Protein AF-A0A1B0DD94-F1 (afdb_monomer_lite)

Secondary structure (DSSP, 8-state):
-TTTTT--EEEE-S-SEETTEE-S---S--TT-SSSEEEETTEEEEEEEEEE-SSEEEEEEEEEETTEEEEEEEEEE----TTS--S-HHHHHHHHHHHHHHHTT----EEEE-SSSSHHHHHHHHHHHHHHHHHH-S---HHHHHHHHHHHSTT-S-SHHHHHHHHHHHHHHHHHTSS----TTSSS------PPPP-------PPPSS-S-----TT--GGGSPP----TT--EEEEEE-SS-EEETTT--EE-TT-EEEEEEEEEEEEEETTEEEEEEEEE-TTT--EEEEEEETTTTEEEEEESEEEPP-HHHHHHHHHHHHHHHHHHHHHH-HHHHHHHHHHHHHHHHHHHHHHHHHHHHHHHTTTS-HHHHHHHH-SSS-HHHHHHHHHHHHHHHHHHHHTTT--SS------------------------------S---------------------------

InterPro domains:
  IPR000242 Tyrosine-specific protein phosphatase, PTPase domain [PF00102] (1-170)
  IPR000242 Tyrosine-specific protein phosphatase, PTPase domain [PR00700] (70-87)
  IPR000242 Tyrosine-specific protein phosphatase, PTPase domain [PR00700] (109-127)
  IPR000242 Tyrosine-specific protein phosphatase, PTPase domain [PR00700] (140-155)
  IPR000242 Tyrosine-specific protein phosphatase, PTPase domain [PR00700] (156-166)
  IPR000242 Tyrosine-specific protein phosphatase, PTPase domain [PS50055] (1-173)
  IPR000242 Tyrosine-specific protein phosphatase, PTPase domain [SM00194] (1-175)
  IPR000387 Tyrosine-specific protein phosphatases domain [PS50056] (90-164)
  IPR003595 Protein-tyrosine phosphatase, catalytic [SM00404] (71-172)
  IPR007590 Saf4/Yju2 protein [PF04502] (214-447)
  IPR007590 Saf4/Yju2 protein [PTHR12111] (212-434)
  IPR016130 Protein-tyrosine phosphatase, active site [PS00383] (112-122)
  IPR029021 Protein-tyrosine phosphatase-like [G3DSA:3.90.190.10] (1-187)
  IPR029021 Protein-tyrosine phosphatase-like [SSF52799] (1-172)
  IPR043701 Splicing factor Yju2 [MF_03226] (206-469)

pLDDT: mean 76.12, std 22.61, range [24.53, 97.31]

Structure (mmCIF, N/CA/C/O backbone):
data_AF-A0A1B0DD94-F1
#
_entry.id   AF-A0A1B0DD94-F1
#
loop_
_atom_site.group_PDB
_atom_site.id
_atom_site.type_symbol
_atom_site.label_atom_id
_atom_site.label_alt_id
_atom_site.label_comp_id
_atom_site.label_asym_id
_atom_site.label_entity_id
_atom_site.label_seq_id
_atom_site.pdbx_PDB_ins_code
_atom_site.Cartn_x
_atom_site.Cartn_y
_atom_site.Cartn_z
_atom_site.occupancy
_atom_site.B_iso_or_equiv
_atom_site.auth_seq_id
_atom_site.auth_comp_id
_atom_site.auth_asym_id
_atom_site.auth_atom_id
_atom_site.pdbx_PDB_model_num
ATOM 1 N N . MET A 1 1 ? 10.294 25.039 19.881 1.00 82.81 1 MET A N 1
ATOM 2 C CA . MET A 1 1 ? 9.850 23.788 20.540 1.00 82.81 1 MET A CA 1
ATOM 3 C C . MET A 1 1 ? 10.959 23.054 21.300 1.00 82.81 1 MET A C 1
ATOM 5 O O . MET A 1 1 ? 10.844 22.968 22.509 1.00 82.81 1 MET A O 1
ATOM 9 N N . ILE A 1 2 ? 12.020 22.526 20.664 1.00 88.38 2 ILE A N 1
ATOM 10 C CA . ILE A 1 2 ? 13.007 21.664 21.364 1.00 88.38 2 ILE A CA 1
ATOM 11 C C . ILE A 1 2 ? 13.673 22.355 22.568 1.00 88.38 2 ILE A C 1
ATOM 13 O O . ILE A 1 2 ? 13.724 21.779 23.656 1.00 88.38 2 ILE A O 1
ATOM 17 N N . LEU A 1 3 ? 14.134 23.596 22.381 1.00 87.81 3 LEU A N 1
ATOM 18 C CA . LEU A 1 3 ? 14.702 24.412 23.458 1.00 87.81 3 LEU A CA 1
ATOM 19 C C . LEU A 1 3 ? 13.621 24.830 24.470 1.00 87.81 3 LEU A C 1
ATOM 21 O O . LEU A 1 3 ? 13.751 24.533 25.651 1.00 87.81 3 LEU A O 1
ATOM 25 N N . GLN A 1 4 ? 12.518 25.410 23.983 1.00 87.81 4 GLN A N 1
ATOM 26 C CA . GLN A 1 4 ? 11.392 25.907 24.789 1.00 87.81 4 GLN A CA 1
ATOM 27 C C . GLN A 1 4 ? 10.793 24.859 25.743 1.00 87.81 4 GLN A C 1
ATOM 29 O O . GLN A 1 4 ? 10.620 25.130 26.921 1.00 87.81 4 GLN A O 1
ATOM 34 N N . CYS A 1 5 ? 10.494 23.653 25.256 1.00 88.94 5 CYS A N 1
ATOM 35 C CA . CYS A 1 5 ? 9.852 22.598 26.048 1.00 88.94 5 CYS A CA 1
ATOM 36 C C . CYS A 1 5 ? 10.867 21.699 26.767 1.00 88.94 5 CYS A C 1
ATOM 38 O O . CYS A 1 5 ? 10.533 20.596 27.185 1.00 88.94 5 CYS A O 1
ATOM 40 N N . ASN A 1 6 ? 12.135 22.109 26.843 1.00 89.12 6 ASN A N 1
ATOM 41 C CA . ASN A 1 6 ? 13.208 21.329 27.442 1.00 89.12 6 ASN A CA 1
ATOM 42 C C . ASN A 1 6 ? 13.261 19.856 26.948 1.00 89.12 6 ASN A C 1
ATOM 44 O O . ASN A 1 6 ? 13.576 18.932 27.703 1.00 89.12 6 ASN A O 1
ATOM 48 N N . VAL A 1 7 ? 13.113 19.634 25.638 1.00 91.56 7 VAL A N 1
ATOM 49 C CA . VAL A 1 7 ? 13.168 18.298 25.010 1.00 91.56 7 VAL A CA 1
ATOM 50 C C . VAL A 1 7 ? 14.609 17.807 24.877 1.00 91.56 7 VAL A C 1
ATOM 52 O O . VAL A 1 7 ? 15.454 18.502 24.317 1.00 91.56 7 VAL A O 1
ATOM 55 N N . LYS A 1 8 ? 14.908 16.606 25.382 1.00 90.94 8 LYS A N 1
ATOM 56 C CA . LYS A 1 8 ? 16.223 15.949 25.221 1.00 90.94 8 LYS A CA 1
ATOM 57 C C . LYS A 1 8 ? 16.234 14.878 24.135 1.00 90.94 8 LYS A C 1
ATOM 59 O O . LYS A 1 8 ? 17.308 14.453 23.714 1.00 90.94 8 LYS A O 1
ATOM 64 N N . ARG A 1 9 ? 15.060 14.408 23.705 1.00 91.94 9 ARG A N 1
ATOM 65 C CA . ARG A 1 9 ? 14.925 13.260 22.804 1.00 91.94 9 ARG A CA 1
ATOM 66 C C . ARG A 1 9 ? 13.950 13.536 21.674 1.00 91.94 9 ARG A C 1
ATOM 68 O O . ARG A 1 9 ? 12.857 14.047 21.910 1.00 91.94 9 ARG A O 1
ATOM 75 N N . ILE A 1 10 ? 14.339 13.133 20.472 1.00 94.38 10 ILE A N 1
ATOM 76 C CA . ILE A 1 10 ? 13.504 13.182 19.276 1.00 94.38 10 ILE A CA 1
ATOM 77 C C . ILE A 1 10 ? 13.405 11.770 18.702 1.00 94.38 10 ILE A C 1
ATOM 79 O O . ILE A 1 10 ? 14.423 11.112 18.525 1.00 94.38 10 ILE A O 1
ATOM 83 N N . VAL A 1 11 ? 12.200 11.305 18.402 1.00 94.94 11 VAL A N 1
ATOM 84 C CA . VAL A 1 11 ? 11.941 10.062 17.675 1.00 94.94 11 VAL A CA 1
ATOM 85 C C . VAL A 1 11 ? 11.393 10.429 16.301 1.00 94.94 11 VAL A C 1
ATOM 87 O O . VAL A 1 11 ? 10.348 11.071 16.191 1.00 94.94 11 VAL A O 1
ATOM 90 N N . MET A 1 12 ? 12.114 10.029 15.260 1.00 94.62 12 MET A N 1
ATOM 91 C CA . MET A 1 12 ? 11.787 10.277 13.860 1.00 94.62 12 MET A CA 1
ATOM 92 C C . MET A 1 12 ? 11.409 8.950 13.197 1.00 94.62 12 MET A C 1
ATOM 94 O O . MET A 1 12 ? 12.205 8.011 13.189 1.00 94.62 12 MET A O 1
ATOM 98 N N . LEU A 1 13 ? 10.189 8.869 12.659 1.00 93.38 13 LEU A N 1
ATOM 99 C CA . LEU A 1 13 ? 9.588 7.637 12.114 1.00 93.38 13 LEU A CA 1
ATOM 100 C C . LEU A 1 13 ? 9.373 7.685 10.588 1.00 93.38 13 LEU A C 1
ATOM 102 O O . LEU A 1 13 ? 8.580 6.917 10.043 1.00 93.38 13 LEU A O 1
ATOM 106 N N . THR A 1 14 ? 10.002 8.639 9.903 1.00 90.50 14 THR A N 1
ATOM 107 C CA . THR A 1 14 ? 9.846 8.878 8.461 1.00 90.50 14 THR A CA 1
ATOM 108 C C . THR A 1 14 ? 11.196 9.133 7.826 1.00 90.50 14 THR A C 1
ATOM 110 O O . THR A 1 14 ? 12.044 9.772 8.448 1.00 90.50 14 THR A O 1
ATOM 113 N N . LEU A 1 15 ? 11.375 8.699 6.580 1.00 88.19 15 LEU A N 1
ATOM 114 C CA . LEU A 1 15 ? 12.504 9.154 5.776 1.00 88.19 15 LEU A CA 1
ATOM 115 C C . LEU A 1 15 ? 12.261 10.602 5.317 1.00 88.19 15 LEU A C 1
ATOM 117 O O . LEU A 1 15 ? 11.143 11.115 5.387 1.00 88.19 15 LEU A O 1
ATOM 121 N N . LEU A 1 16 ? 13.321 11.284 4.868 1.00 86.88 16 LEU A N 1
ATOM 122 C CA . LEU A 1 16 ? 13.215 12.661 4.361 1.00 86.88 16 LEU A CA 1
ATOM 123 C C . LEU A 1 16 ? 12.421 12.724 3.046 1.00 86.88 16 LEU A C 1
ATOM 125 O O . LEU A 1 16 ? 11.637 13.649 2.832 1.00 86.88 16 LEU A O 1
ATOM 129 N N . ARG A 1 17 ? 12.611 11.719 2.185 1.00 85.62 17 ARG A N 1
ATOM 130 C CA . ARG A 1 17 ? 11.896 11.531 0.920 1.00 85.62 17 ARG A CA 1
ATOM 131 C C . ARG A 1 17 ? 11.403 10.093 0.817 1.00 85.62 17 ARG A C 1
ATOM 133 O O . ARG A 1 17 ? 12.159 9.175 1.133 1.00 85.62 17 ARG A O 1
ATOM 140 N N . GLU A 1 18 ? 10.163 9.929 0.379 1.00 82.69 18 GLU A N 1
ATOM 141 C CA . GLU A 1 18 ? 9.500 8.643 0.140 1.00 82.69 18 GLU A CA 1
ATOM 142 C C . GLU A 1 18 ? 8.660 8.793 -1.140 1.00 82.69 18 GLU A C 1
ATOM 144 O O . GLU A 1 18 ? 7.958 9.797 -1.272 1.00 82.69 18 GLU A O 1
ATOM 149 N N . ASP A 1 19 ? 8.782 7.856 -2.088 1.00 74.75 19 ASP A N 1
ATOM 150 C CA . ASP A 1 19 ? 8.084 7.857 -3.391 1.00 74.75 19 ASP A CA 1
ATOM 151 C C . ASP A 1 19 ? 8.106 9.228 -4.103 1.00 74.75 19 ASP A C 1
ATOM 153 O O . ASP A 1 19 ? 7.071 9.791 -4.459 1.00 74.75 19 ASP A O 1
ATOM 157 N N . ASP A 1 20 ? 9.307 9.811 -4.211 1.00 76.38 20 ASP A N 1
ATOM 158 C CA . ASP A 1 20 ? 9.603 11.147 -4.764 1.00 76.38 20 ASP A CA 1
ATOM 159 C C . ASP A 1 20 ? 8.923 12.348 -4.081 1.00 76.38 20 ASP A C 1
ATOM 161 O O . ASP A 1 20 ? 9.157 13.501 -4.450 1.00 76.38 20 ASP A O 1
ATOM 165 N N . LYS A 1 21 ? 8.175 12.125 -2.997 1.00 83.31 21 LYS A N 1
ATOM 166 C CA . LYS A 1 21 ? 7.578 13.184 -2.178 1.00 83.31 21 LYS A CA 1
ATOM 167 C C . LYS A 1 21 ? 8.472 13.521 -0.988 1.00 83.31 21 LYS A C 1
ATOM 169 O O . LYS A 1 21 ? 8.970 12.651 -0.272 1.00 83.31 21 LYS A O 1
ATOM 174 N N . VAL A 1 22 ? 8.652 14.817 -0.732 1.00 86.94 22 VAL A N 1
ATOM 175 C CA . VAL A 1 22 ? 9.336 15.302 0.476 1.00 86.94 22 VAL A CA 1
ATOM 176 C C . VAL A 1 22 ? 8.406 15.113 1.674 1.00 86.94 22 VAL A C 1
ATOM 178 O O . VAL A 1 22 ? 7.342 15.720 1.743 1.00 86.94 22 VAL A O 1
ATOM 181 N N . LYS A 1 23 ? 8.806 14.263 2.623 1.00 87.12 23 LYS A N 1
ATOM 182 C CA . LYS A 1 23 ? 8.021 13.938 3.827 1.00 87.12 23 LYS A CA 1
ATOM 183 C C . LYS A 1 23 ? 8.484 14.695 5.059 1.00 87.12 23 LYS A C 1
ATOM 185 O O . LYS A 1 23 ? 7.674 14.973 5.943 1.00 87.12 23 LYS A O 1
ATOM 190 N N . CYS A 1 24 ? 9.777 14.998 5.126 1.00 88.69 24 CYS A N 1
ATOM 191 C CA . CYS A 1 24 ? 10.396 15.734 6.216 1.00 88.69 24 CYS A CA 1
ATOM 192 C C . CYS A 1 24 ? 11.604 16.512 5.685 1.00 88.69 24 CYS A C 1
ATOM 194 O O . CYS A 1 24 ? 12.443 15.961 4.973 1.00 88.69 24 CYS A O 1
ATOM 196 N N . TYR A 1 25 ? 11.704 17.791 6.046 1.00 85.75 25 TYR A N 1
ATOM 197 C CA . TYR A 1 25 ? 12.886 18.595 5.755 1.00 85.75 25 TYR A CA 1
ATOM 198 C C . TYR A 1 25 ? 14.016 18.252 6.729 1.00 85.75 25 TYR A C 1
ATOM 200 O O . TYR A 1 25 ? 13.797 18.088 7.930 1.00 85.75 25 TYR A O 1
ATOM 208 N N . GLY A 1 26 ? 15.240 18.150 6.211 1.00 84.56 26 GLY A N 1
ATOM 209 C CA . GLY A 1 26 ? 16.421 17.891 7.028 1.00 84.56 26 GLY A CA 1
ATOM 210 C C . GLY A 1 26 ? 16.733 19.086 7.927 1.00 84.56 26 GLY A C 1
ATOM 211 O O . GLY A 1 26 ? 17.261 20.086 7.460 1.00 84.56 26 GLY A O 1
ATOM 212 N N . TYR A 1 27 ? 16.431 18.968 9.219 1.00 87.12 27 TYR A N 1
ATOM 213 C CA . TYR A 1 27 ? 16.737 19.983 10.238 1.00 87.12 27 TYR A CA 1
ATOM 214 C C . TYR A 1 27 ? 18.084 19.738 10.940 1.00 87.12 27 TYR A C 1
ATOM 216 O O . TYR A 1 27 ? 18.352 20.290 12.004 1.00 87.12 27 TYR A O 1
ATOM 224 N N . TYR A 1 28 ? 18.920 18.867 10.378 1.00 86.00 28 TYR A N 1
ATOM 225 C CA . TYR A 1 28 ? 20.206 18.472 10.937 1.00 86.00 28 TYR A CA 1
ATOM 226 C C . TYR A 1 28 ? 21.285 18.429 9.843 1.00 86.00 28 TYR A C 1
ATOM 228 O O . TYR A 1 28 ? 20.950 18.187 8.679 1.00 86.00 28 TYR A O 1
ATOM 236 N N . PRO A 1 29 ? 22.572 18.625 10.194 1.00 80.12 29 PRO A N 1
ATOM 237 C CA . PRO A 1 29 ? 23.670 18.559 9.233 1.00 80.12 29 PRO A CA 1
ATOM 238 C C . PRO A 1 29 ? 23.746 17.166 8.599 1.00 80.12 29 PRO A C 1
ATOM 240 O O . PRO A 1 29 ? 23.814 16.159 9.308 1.00 80.12 29 PRO A O 1
ATOM 243 N N . MET A 1 30 ? 23.726 17.093 7.268 1.00 72.56 30 MET A N 1
ATOM 244 C CA . MET A 1 30 ? 23.959 15.837 6.548 1.00 72.56 30 MET A CA 1
ATOM 245 C C . MET A 1 30 ? 25.466 15.586 6.416 1.00 72.56 30 MET A C 1
ATOM 247 O O . MET A 1 30 ? 26.235 16.537 6.301 1.00 72.56 30 MET A O 1
ATOM 251 N N . MET A 1 31 ? 25.891 14.316 6.380 1.00 57.88 31 MET A N 1
ATOM 252 C CA . MET A 1 31 ? 27.312 13.913 6.308 1.00 57.88 31 MET A CA 1
ATOM 253 C C . MET A 1 31 ? 28.120 14.599 5.192 1.00 57.88 31 MET A C 1
ATOM 255 O O . MET A 1 31 ? 29.329 14.746 5.325 1.00 57.88 31 MET A O 1
ATOM 259 N N . ASN A 1 32 ? 27.462 15.039 4.117 1.00 57.97 32 ASN A N 1
ATOM 260 C CA . ASN A 1 32 ? 28.108 15.668 2.964 1.00 57.97 32 ASN A CA 1
ATOM 261 C C . ASN A 1 32 ? 28.440 17.161 3.178 1.00 57.97 32 ASN A C 1
ATOM 263 O O . ASN A 1 32 ? 28.999 17.792 2.283 1.00 57.97 32 ASN A O 1
ATOM 267 N N . MET A 1 33 ? 28.101 17.747 4.333 1.00 61.88 33 MET A N 1
ATOM 268 C CA . MET A 1 33 ? 28.493 19.115 4.682 1.00 61.88 33 MET A CA 1
ATOM 269 C C . MET A 1 33 ? 29.885 19.130 5.328 1.00 61.88 33 MET A C 1
ATOM 271 O O . MET A 1 33 ? 30.105 18.493 6.357 1.00 61.88 33 MET A O 1
ATOM 275 N N . LYS A 1 34 ? 30.819 19.897 4.737 1.00 56.19 34 LYS A N 1
ATOM 276 C CA . LYS A 1 34 ? 32.205 20.074 5.229 1.00 56.19 34 LYS A CA 1
ATOM 277 C C . LYS A 1 34 ? 32.257 20.507 6.698 1.00 56.19 34 LYS A C 1
ATOM 279 O O . LYS A 1 34 ? 33.091 20.027 7.458 1.00 56.19 34 LYS A O 1
ATOM 284 N N . ASN A 1 35 ? 31.318 21.359 7.098 1.00 62.88 35 ASN A N 1
ATOM 285 C CA . ASN A 1 35 ? 31.124 21.765 8.478 1.00 62.88 35 ASN A CA 1
ATOM 286 C C . ASN A 1 35 ? 29.917 20.990 9.002 1.00 62.88 35 ASN A C 1
ATOM 288 O O . ASN A 1 35 ? 28.813 21.161 8.494 1.00 62.88 35 ASN A O 1
ATOM 292 N N . LYS A 1 36 ? 30.110 20.122 10.002 1.00 79.62 36 LYS A N 1
ATOM 293 C CA . LYS A 1 36 ? 29.054 19.333 10.674 1.00 79.62 36 LYS A CA 1
ATOM 294 C C . LYS A 1 36 ? 28.075 20.211 11.478 1.00 79.62 36 LYS A C 1
ATOM 296 O O . LYS A 1 36 ? 27.621 19.824 12.553 1.00 79.62 36 LYS A O 1
ATOM 301 N N . SER A 1 37 ? 27.789 21.417 11.009 1.00 83.50 37 SER A N 1
ATOM 302 C CA . SER A 1 37 ? 26.938 22.416 11.631 1.00 83.50 37 SER A CA 1
ATOM 303 C C . SER A 1 37 ? 25.998 23.032 10.601 1.00 83.50 37 SER A C 1
ATOM 305 O O . SER A 1 37 ? 26.346 23.214 9.438 1.00 83.50 37 SER A O 1
ATOM 307 N N . ILE A 1 38 ? 24.787 23.346 11.045 1.00 86.94 38 ILE A N 1
ATOM 308 C CA . ILE A 1 38 ? 23.780 24.067 10.272 1.00 86.94 38 ILE A CA 1
ATOM 309 C C . ILE A 1 38 ? 23.218 25.184 11.147 1.00 86.94 38 ILE A C 1
ATOM 311 O O . ILE A 1 38 ? 23.003 24.989 12.345 1.00 86.94 38 ILE A O 1
ATOM 315 N N . GLN A 1 39 ? 23.010 26.357 10.557 1.00 86.81 39 GLN A N 1
ATOM 316 C CA . GLN A 1 39 ? 22.411 27.503 11.229 1.00 86.81 39 GLN A CA 1
ATOM 317 C C . GLN A 1 39 ? 21.053 27.797 10.598 1.00 86.81 39 GLN A C 1
ATOM 319 O O . GLN A 1 39 ? 20.940 27.968 9.386 1.00 86.81 39 GLN A O 1
ATOM 324 N N . PHE A 1 40 ? 20.025 27.874 11.436 1.00 84.50 40 PHE A N 1
ATOM 325 C CA . PHE A 1 40 ? 18.691 28.321 11.064 1.00 84.50 40 PHE A CA 1
ATOM 326 C C . PHE A 1 40 ? 18.370 29.578 11.866 1.00 84.50 40 PHE A C 1
ATOM 328 O O . PHE A 1 40 ? 18.026 29.482 13.043 1.00 84.50 40 PHE A O 1
ATOM 335 N N . LYS A 1 41 ? 18.474 30.751 11.231 1.00 86.31 41 LYS A N 1
ATOM 336 C CA . LYS A 1 41 ? 18.304 32.057 11.890 1.00 86.31 41 LYS A CA 1
ATOM 337 C C . LYS A 1 41 ? 19.244 32.197 13.102 1.00 86.31 41 LYS A C 1
ATOM 339 O O . LYS A 1 41 ? 20.455 32.291 12.927 1.00 86.31 41 LYS A O 1
ATOM 344 N N . ASP A 1 42 ? 18.691 32.176 14.308 1.00 88.94 42 ASP A N 1
ATOM 345 C CA . ASP A 1 42 ? 19.352 32.311 15.608 1.00 88.94 42 ASP A CA 1
ATOM 346 C C . ASP A 1 42 ? 19.682 30.962 16.279 1.00 88.94 42 ASP A C 1
ATOM 348 O O . ASP A 1 42 ? 20.209 30.934 17.392 1.00 88.94 42 ASP A O 1
ATOM 352 N N . ILE A 1 43 ? 19.371 29.837 15.625 1.00 90.38 43 ILE A N 1
ATOM 353 C CA . ILE A 1 43 ? 19.601 28.487 16.146 1.00 90.38 43 ILE A CA 1
ATOM 354 C C . ILE A 1 43 ? 20.755 27.826 15.398 1.00 90.38 43 ILE A C 1
ATOM 356 O O . ILE A 1 43 ? 20.693 27.613 14.187 1.00 90.38 43 ILE A O 1
ATOM 360 N N . PHE A 1 44 ? 21.772 27.411 16.143 1.00 90.00 44 PHE A N 1
ATOM 361 C CA . PHE A 1 44 ? 22.915 26.659 15.641 1.00 90.00 44 PHE A CA 1
ATOM 362 C C . PHE A 1 44 ? 22.792 25.197 16.053 1.00 90.00 44 PHE A C 1
ATOM 364 O O . PHE A 1 44 ? 22.552 24.892 17.219 1.00 90.00 44 PHE A O 1
ATOM 371 N N . ILE A 1 45 ? 22.961 24.278 15.107 1.00 91.25 45 ILE A N 1
ATOM 372 C CA . ILE A 1 45 ? 22.871 22.836 15.346 1.00 91.25 45 ILE A CA 1
ATOM 373 C C . ILE A 1 45 ? 24.172 22.199 14.880 1.00 91.25 45 ILE A C 1
ATOM 375 O O . ILE A 1 45 ? 24.478 22.219 13.691 1.00 91.25 45 ILE A O 1
ATOM 379 N N . HIS A 1 46 ? 24.914 21.600 15.805 1.00 90.69 46 HIS A N 1
ATOM 380 C CA . HIS A 1 46 ? 26.141 20.861 15.523 1.00 90.69 46 HIS A CA 1
ATOM 381 C C . HIS A 1 46 ? 25.931 19.359 15.743 1.00 90.69 46 HIS A C 1
ATOM 383 O O . HIS A 1 46 ? 25.372 18.946 16.759 1.00 90.69 46 HIS A O 1
ATOM 389 N N . LEU A 1 47 ? 26.354 18.532 14.786 1.00 90.38 47 LEU A N 1
ATOM 390 C CA . LEU A 1 47 ? 26.307 17.075 14.893 1.00 90.38 47 LEU A CA 1
ATOM 391 C C . LEU A 1 47 ? 27.548 16.576 15.645 1.00 90.38 47 LEU A C 1
ATOM 393 O O . LEU A 1 47 ? 28.643 16.539 15.089 1.00 90.38 47 LEU A O 1
ATOM 397 N N . GLU A 1 48 ? 27.348 16.152 16.891 1.00 89.44 48 GLU A N 1
ATOM 398 C CA . GLU A 1 48 ? 28.406 15.655 17.776 1.00 89.44 48 GLU A CA 1
ATOM 399 C C . GLU A 1 48 ? 28.762 14.195 17.464 1.00 89.44 48 GLU A C 1
ATOM 401 O O . GLU A 1 48 ? 29.931 13.838 17.343 1.00 89.44 48 GLU A O 1
ATOM 406 N N . SER A 1 49 ? 27.755 13.334 17.296 1.00 88.44 49 SER A N 1
ATOM 407 C CA . SER A 1 49 ? 27.970 11.934 16.912 1.00 88.44 49 SER A CA 1
ATOM 408 C C . SER A 1 49 ? 26.792 11.353 16.139 1.00 88.44 49 SER A C 1
ATOM 410 O O . SER A 1 49 ? 25.637 11.727 16.350 1.00 88.44 49 SER A O 1
ATOM 412 N N . GLU A 1 50 ? 27.093 10.414 15.245 1.00 90.25 50 GLU A N 1
ATOM 413 C CA . GLU A 1 50 ? 26.118 9.595 14.529 1.00 90.25 50 GLU A CA 1
ATOM 414 C C . GLU A 1 50 ? 26.519 8.124 14.667 1.00 90.25 50 GLU A C 1
ATOM 416 O O . GLU A 1 50 ? 27.641 7.741 14.341 1.00 90.25 50 GLU A O 1
ATOM 421 N N . SER A 1 51 ? 25.589 7.311 15.160 1.00 89.75 51 SER A N 1
ATOM 422 C CA . SER A 1 51 ? 25.733 5.865 15.308 1.00 89.75 51 SER A CA 1
ATOM 423 C C . SER A 1 51 ? 24.638 5.171 14.509 1.00 89.75 51 SER A C 1
ATOM 425 O O . SER A 1 51 ? 23.452 5.458 14.682 1.00 89.75 51 SER A O 1
ATOM 427 N N . GLU A 1 52 ? 25.021 4.233 13.652 1.00 87.88 52 GLU A N 1
ATOM 428 C CA . GLU A 1 52 ? 24.089 3.443 12.850 1.00 87.88 52 GLU A CA 1
ATOM 429 C C . GLU A 1 52 ? 23.911 2.048 13.459 1.00 87.88 52 GLU A C 1
ATOM 431 O O . GLU A 1 52 ? 24.882 1.340 13.725 1.00 87.88 52 GLU A O 1
ATOM 436 N N . PHE A 1 53 ? 22.658 1.662 13.695 1.00 86.81 53 PHE A N 1
ATOM 437 C CA . PHE A 1 53 ? 22.257 0.337 14.161 1.00 86.81 53 PHE A CA 1
ATOM 438 C C . PHE A 1 53 ? 21.426 -0.365 13.078 1.00 86.81 53 PHE A C 1
ATOM 440 O O . PHE A 1 53 ? 20.950 0.261 12.134 1.00 86.81 53 PHE A O 1
ATOM 447 N N . SER A 1 54 ? 21.201 -1.673 13.237 1.00 83.56 54 SER A N 1
ATOM 448 C CA . SER A 1 54 ? 20.489 -2.509 12.250 1.00 83.56 54 SER A CA 1
ATOM 449 C C . SER A 1 54 ? 19.090 -1.988 11.870 1.00 83.56 54 SER A C 1
ATOM 451 O O . SER A 1 54 ? 18.664 -2.129 10.724 1.00 83.56 54 SER A O 1
ATOM 453 N N . ILE A 1 55 ? 18.366 -1.384 12.822 1.00 84.50 55 ILE A N 1
ATOM 454 C CA . ILE A 1 55 ? 16.964 -0.952 12.645 1.00 84.50 55 ILE A CA 1
ATOM 455 C C . ILE A 1 55 ? 16.750 0.562 12.813 1.00 84.50 55 ILE A C 1
ATOM 457 O O . ILE A 1 55 ? 15.675 1.068 12.493 1.00 84.50 55 ILE A O 1
ATOM 461 N N . TYR A 1 56 ? 17.747 1.297 13.318 1.00 90.00 56 TYR A N 1
ATOM 462 C CA . TYR A 1 56 ? 17.640 2.735 13.574 1.00 90.00 56 TYR A CA 1
ATOM 463 C C . TYR A 1 56 ? 18.996 3.443 13.523 1.00 90.00 56 TYR A C 1
ATOM 465 O O . TYR A 1 56 ? 20.047 2.831 13.692 1.00 90.00 56 TYR A O 1
ATOM 473 N N . LYS A 1 57 ? 18.972 4.763 13.344 1.00 91.50 57 LYS A N 1
ATOM 474 C CA . LYS A 1 57 ? 20.135 5.646 13.478 1.00 91.50 57 LYS A CA 1
ATOM 475 C C . LYS A 1 57 ? 19.980 6.496 14.730 1.00 91.50 57 LYS A C 1
ATOM 477 O O . LYS A 1 57 ? 18.900 7.028 14.983 1.00 91.50 57 LYS A O 1
ATOM 482 N N . LYS A 1 58 ? 21.048 6.640 15.507 1.00 92.25 58 LYS A N 1
ATOM 483 C CA . LYS A 1 58 ? 21.113 7.543 16.657 1.00 92.25 58 LYS A CA 1
ATOM 484 C C . LYS A 1 58 ? 22.018 8.714 16.318 1.00 92.25 58 LYS A C 1
ATOM 486 O O . LYS A 1 58 ? 23.152 8.506 15.904 1.00 92.25 58 LYS A O 1
ATOM 491 N N . ARG A 1 59 ? 21.539 9.934 16.528 1.00 92.25 59 ARG A N 1
ATOM 492 C CA . ARG A 1 59 ? 22.333 11.157 16.372 1.00 92.25 59 ARG A CA 1
ATOM 493 C C . ARG A 1 59 ? 22.323 11.951 17.658 1.00 92.25 59 ARG A C 1
ATOM 495 O O . ARG A 1 59 ? 21.295 12.013 18.328 1.00 92.25 59 ARG A O 1
ATOM 502 N N . ILE A 1 60 ? 23.452 12.556 17.991 1.00 92.62 60 ILE A N 1
ATOM 503 C CA . ILE A 1 60 ? 23.569 13.491 19.105 1.00 92.62 60 ILE A CA 1
ATOM 504 C C . ILE A 1 60 ? 23.880 14.860 18.520 1.00 92.62 60 ILE A C 1
ATOM 506 O O . ILE A 1 60 ? 24.855 15.030 17.788 1.00 92.62 60 ILE A O 1
ATOM 510 N N . PHE A 1 61 ? 23.015 15.815 18.832 1.00 92.50 61 PHE A N 1
ATOM 511 C CA . PHE A 1 61 ? 23.110 17.193 18.389 1.00 92.50 61 PHE A CA 1
ATOM 512 C C . PHE A 1 61 ? 23.398 18.107 19.567 1.00 92.50 61 PHE A C 1
ATOM 514 O O . PHE A 1 61 ? 22.839 17.928 20.650 1.00 92.50 61 PHE A O 1
ATOM 521 N N . LEU A 1 62 ? 24.197 19.129 19.310 1.00 92.25 62 LEU A N 1
ATOM 522 C CA . LEU A 1 62 ? 24.409 20.263 20.187 1.00 92.25 62 LEU A CA 1
ATOM 523 C C . LEU A 1 62 ? 23.672 21.456 19.582 1.00 92.25 62 LEU A C 1
ATOM 525 O O . LEU A 1 62 ? 24.038 21.944 18.514 1.00 92.25 62 LEU A O 1
ATOM 529 N N . VAL A 1 63 ? 22.579 21.858 20.223 1.00 91.88 63 VAL A N 1
ATOM 530 C CA . VAL A 1 63 ? 21.710 22.947 19.774 1.00 91.88 63 VAL A CA 1
ATOM 531 C C . VAL A 1 63 ? 22.008 24.179 20.619 1.00 91.88 63 VAL A C 1
ATOM 533 O O . VAL A 1 63 ? 21.872 24.115 21.839 1.00 91.88 63 VAL A O 1
ATOM 536 N N . LYS A 1 64 ? 22.394 25.286 19.982 1.00 91.25 64 LYS A N 1
ATOM 537 C CA . LYS A 1 64 ? 22.669 26.575 20.626 1.00 91.25 64 LYS A CA 1
ATOM 538 C C . LYS A 1 64 ? 21.709 27.649 20.133 1.00 91.25 64 LYS A C 1
ATOM 540 O O . LYS A 1 64 ? 21.428 27.715 18.938 1.00 91.25 64 LYS A O 1
ATOM 545 N N . ARG A 1 65 ? 21.231 28.494 21.043 1.00 91.38 65 ARG A N 1
ATOM 546 C CA . ARG A 1 65 ? 20.483 29.722 20.742 1.00 91.38 65 ARG A CA 1
ATOM 547 C C . ARG A 1 65 ? 20.886 30.787 21.759 1.00 91.38 65 ARG A C 1
ATOM 549 O O . ARG A 1 65 ? 20.481 30.688 22.917 1.00 91.38 65 ARG A O 1
ATOM 556 N N . GLY A 1 66 ? 21.691 31.761 21.338 1.00 87.25 66 GLY A N 1
ATOM 557 C CA . GLY A 1 66 ? 22.366 32.673 22.271 1.00 87.25 66 GLY A CA 1
ATOM 558 C C . GLY A 1 66 ? 23.198 31.881 23.284 1.00 87.25 66 GLY A C 1
ATOM 559 O O . GLY A 1 66 ? 23.941 30.982 22.890 1.00 87.25 66 GLY A O 1
ATOM 560 N N . ASP A 1 67 ? 22.979 32.137 24.573 1.00 86.38 67 ASP A N 1
ATOM 561 C CA . ASP A 1 67 ? 23.685 31.470 25.679 1.00 86.38 67 ASP A CA 1
ATOM 562 C C . ASP A 1 67 ? 23.103 30.097 26.059 1.00 86.38 67 ASP A C 1
ATOM 564 O O . ASP A 1 67 ? 23.660 29.371 26.883 1.00 86.38 67 ASP A O 1
ATOM 568 N N . ILE A 1 68 ? 21.970 29.705 25.466 1.00 88.19 68 ILE A N 1
ATOM 569 C CA . ILE A 1 68 ? 21.325 28.426 25.772 1.00 88.19 68 ILE A CA 1
ATOM 570 C C . ILE A 1 68 ? 21.930 27.341 24.889 1.00 88.19 68 ILE A C 1
ATOM 572 O O . ILE A 1 68 ? 21.643 27.262 23.692 1.00 88.19 68 ILE A O 1
ATOM 576 N N . GLU A 1 69 ? 22.713 26.456 25.500 1.00 90.12 69 GLU A N 1
ATOM 577 C CA . GLU A 1 69 ? 23.280 25.266 24.870 1.00 90.12 69 GLU A CA 1
ATOM 578 C C . GLU A 1 69 ? 22.594 23.993 25.363 1.00 90.12 69 GLU A C 1
ATOM 580 O O . GLU A 1 69 ? 22.353 23.796 26.557 1.00 90.12 69 GLU A O 1
ATOM 585 N N . LYS A 1 70 ? 22.276 23.089 24.431 1.00 90.12 70 LYS A N 1
ATOM 586 C CA . LYS A 1 70 ? 21.599 21.847 24.773 1.00 90.12 70 LYS A CA 1
ATOM 587 C C . LYS A 1 70 ? 21.984 20.662 23.905 1.00 90.12 70 LYS A C 1
ATOM 589 O O . LYS A 1 70 ? 21.855 20.690 22.684 1.00 90.12 70 LYS A O 1
ATOM 594 N N . ARG A 1 71 ? 22.309 19.552 24.571 1.00 92.69 71 ARG A N 1
ATOM 595 C CA . ARG A 1 71 ? 22.507 18.245 23.938 1.00 92.69 71 ARG A CA 1
ATOM 596 C C . ARG A 1 71 ? 21.171 17.517 23.734 1.00 92.69 71 ARG A C 1
ATOM 598 O O . ARG A 1 71 ? 20.421 17.294 24.688 1.00 92.69 71 ARG A O 1
ATOM 605 N N . VAL A 1 72 ? 20.878 17.127 22.495 1.00 93.06 72 VAL A N 1
ATOM 606 C CA . VAL A 1 72 ? 19.633 16.465 22.072 1.00 93.06 72 VAL A CA 1
ATOM 607 C C . VAL A 1 72 ? 19.963 15.175 21.328 1.00 93.06 72 VAL A C 1
ATOM 609 O O . VAL A 1 72 ? 20.774 15.173 20.411 1.00 93.06 72 VAL A O 1
ATOM 612 N N . SER A 1 73 ? 19.325 14.066 21.702 1.00 92.75 73 SER A N 1
ATOM 613 C CA . SER A 1 73 ? 19.473 12.778 21.011 1.00 92.75 73 SER A CA 1
ATOM 614 C C . SER A 1 73 ? 18.296 12.521 20.071 1.00 92.75 73 SER A C 1
ATOM 616 O O . SER A 1 73 ? 17.146 12.546 20.504 1.00 92.75 73 SER A O 1
ATOM 618 N N . GLN A 1 74 ? 18.563 12.237 18.801 1.00 93.62 74 GLN A N 1
ATOM 619 C CA . GLN A 1 74 ? 17.564 11.814 17.820 1.00 93.62 74 GLN A CA 1
ATOM 620 C C . GLN A 1 74 ? 17.687 10.314 17.544 1.00 93.62 74 GLN A C 1
ATOM 622 O O . GLN A 1 74 ? 18.771 9.822 17.238 1.00 93.62 74 GLN A O 1
ATOM 627 N N . TYR A 1 75 ? 16.559 9.613 17.601 1.00 94.12 75 TYR A N 1
ATOM 628 C CA . TYR A 1 75 ? 16.383 8.214 17.233 1.00 94.12 75 TYR A CA 1
ATOM 629 C C . TYR A 1 75 ? 15.564 8.153 15.951 1.00 94.12 75 TYR A C 1
ATOM 631 O O . TYR A 1 75 ? 14.374 8.457 15.951 1.00 94.12 75 TYR A O 1
ATOM 639 N N . HIS A 1 76 ? 16.205 7.790 14.851 1.00 93.38 76 HIS A N 1
ATOM 640 C CA . HIS A 1 76 ? 15.584 7.723 13.539 1.00 93.38 76 HIS A CA 1
ATOM 641 C C . HIS A 1 76 ? 15.365 6.263 13.148 1.00 93.38 76 HIS A C 1
ATOM 643 O O . HIS A 1 76 ? 16.320 5.548 12.851 1.00 93.38 76 HIS A O 1
ATOM 649 N N . PHE A 1 77 ? 14.111 5.821 13.159 1.00 91.31 77 PHE A N 1
ATOM 650 C CA . PHE A 1 77 ? 13.733 4.475 12.748 1.00 91.31 77 PHE A CA 1
ATOM 651 C C . PHE A 1 77 ? 13.600 4.416 11.222 1.00 91.31 77 PHE A C 1
ATOM 653 O O . PHE A 1 77 ? 12.755 5.095 10.643 1.00 91.31 77 PHE A O 1
ATOM 660 N N . THR A 1 78 ? 14.450 3.623 10.567 1.00 84.62 78 THR A N 1
ATOM 661 C CA . THR A 1 78 ? 14.621 3.645 9.101 1.00 84.62 78 THR A CA 1
ATOM 662 C C . THR A 1 78 ? 13.832 2.563 8.365 1.00 84.62 78 THR A C 1
ATOM 664 O O . THR A 1 78 ? 13.776 2.580 7.139 1.00 84.62 78 THR A O 1
ATOM 667 N N . LYS A 1 79 ? 13.213 1.623 9.090 1.00 82.06 79 LYS A N 1
ATOM 668 C CA . LYS A 1 79 ? 12.491 0.466 8.531 1.00 82.06 79 LYS A CA 1
ATOM 669 C C . LYS A 1 79 ? 10.963 0.630 8.501 1.00 82.06 79 LYS A C 1
ATOM 671 O O . LYS A 1 79 ? 10.239 -0.364 8.522 1.00 82.06 79 LYS A O 1
ATOM 676 N N . TRP A 1 80 ? 10.452 1.863 8.476 1.00 80.75 80 TRP A N 1
ATOM 677 C CA . TRP A 1 80 ? 9.011 2.121 8.354 1.00 80.75 80 TRP A CA 1
ATOM 678 C C . TRP A 1 80 ? 8.672 2.598 6.936 1.00 80.75 80 TRP A C 1
ATOM 680 O O . TRP A 1 80 ? 9.020 3.730 6.605 1.00 80.75 80 TRP A O 1
ATOM 690 N N . PRO A 1 81 ? 8.025 1.767 6.097 1.00 73.00 81 PRO A N 1
ATOM 691 C CA . PRO A 1 81 ? 7.657 2.153 4.735 1.00 73.00 81 PRO A CA 1
ATOM 692 C C . PRO A 1 81 ? 6.527 3.190 4.711 1.00 73.00 81 PRO A C 1
ATOM 694 O O . PRO A 1 81 ? 5.770 3.323 5.682 1.00 73.00 81 PRO A O 1
ATOM 697 N N . ASP A 1 82 ? 6.388 3.893 3.584 1.00 56.56 82 ASP A N 1
ATOM 698 C CA . ASP A 1 82 ? 5.281 4.823 3.386 1.00 56.56 82 ASP A CA 1
ATOM 699 C C . ASP A 1 82 ? 3.946 4.120 3.173 1.00 56.56 82 ASP A C 1
ATOM 701 O O . ASP A 1 82 ? 3.884 3.029 2.616 1.00 56.56 82 ASP A O 1
ATOM 705 N N . HIS A 1 83 ? 2.889 4.706 3.740 1.00 57.06 83 HIS A N 1
ATOM 706 C CA . HIS A 1 83 ? 1.518 4.181 3.749 1.00 57.06 83 HIS A CA 1
ATOM 707 C C . HIS A 1 83 ? 1.312 2.749 4.306 1.00 57.06 83 HIS A C 1
ATOM 709 O O . HIS A 1 83 ? 0.188 2.250 4.302 1.00 57.06 83 HIS A O 1
ATOM 715 N N . GLY A 1 84 ? 2.346 2.123 4.882 1.00 63.69 84 GLY A N 1
ATOM 716 C CA . GLY A 1 84 ? 2.297 0.763 5.424 1.00 63.69 84 GLY A CA 1
ATOM 717 C C . GLY A 1 84 ? 2.691 0.631 6.900 1.00 63.69 84 GLY A C 1
ATOM 718 O O . GLY A 1 84 ? 2.750 1.592 7.678 1.00 63.69 84 GLY A O 1
ATOM 719 N N . CYS A 1 85 ? 2.979 -0.610 7.279 1.00 73.00 85 CYS A N 1
ATOM 720 C CA . CYS A 1 85 ? 3.494 -1.005 8.587 1.00 73.00 85 CYS A CA 1
ATOM 721 C C . CYS A 1 85 ? 4.880 -1.648 8.421 1.00 73.00 85 CYS A C 1
ATOM 723 O O . CYS A 1 85 ? 5.171 -2.188 7.351 1.00 73.00 85 CYS A O 1
ATOM 725 N N . PRO A 1 86 ? 5.754 -1.611 9.445 1.00 76.75 86 PRO A N 1
ATOM 726 C CA . PRO A 1 86 ? 6.991 -2.385 9.426 1.00 76.75 86 PRO A CA 1
ATOM 727 C C . PRO A 1 86 ? 6.675 -3.865 9.170 1.00 76.75 86 PRO A C 1
ATOM 729 O O . PRO A 1 86 ? 5.791 -4.417 9.821 1.00 76.75 86 PRO A O 1
ATOM 732 N N . GLN A 1 87 ? 7.398 -4.505 8.243 1.00 72.19 87 GLN A N 1
ATOM 733 C CA . GLN A 1 87 ? 7.157 -5.909 7.861 1.00 72.19 87 GLN A CA 1
ATOM 734 C C . GLN A 1 87 ? 7.261 -6.867 9.056 1.00 72.19 87 GLN A C 1
ATOM 736 O O . GLN A 1 87 ? 6.528 -7.846 9.134 1.00 72.19 87 GLN A O 1
ATOM 741 N N . ASN A 1 88 ? 8.150 -6.550 10.002 1.00 82.12 88 ASN A N 1
ATOM 742 C CA . ASN A 1 88 ? 8.343 -7.308 11.228 1.00 82.12 88 ASN A CA 1
ATOM 743 C C . ASN A 1 88 ? 7.922 -6.458 12.437 1.00 82.12 88 ASN A C 1
ATOM 745 O O . ASN A 1 88 ? 8.652 -5.531 12.803 1.00 82.12 88 ASN A O 1
ATOM 749 N N . PRO A 1 89 ? 6.821 -6.799 13.134 1.00 87.50 89 PRO A N 1
ATOM 750 C CA . PRO A 1 89 ? 6.415 -6.118 14.369 1.00 87.50 89 PRO A CA 1
ATOM 751 C C . PRO A 1 89 ? 7.497 -6.156 15.464 1.00 87.50 89 PRO A C 1
ATOM 753 O O . PRO A 1 89 ? 7.588 -5.260 16.302 1.00 87.50 89 PRO A O 1
ATOM 756 N N . THR A 1 90 ? 8.369 -7.173 15.432 1.00 87.62 90 THR A N 1
ATOM 757 C CA . THR A 1 90 ? 9.486 -7.321 16.381 1.00 87.62 90 THR A CA 1
ATOM 758 C C . THR A 1 90 ? 10.502 -6.178 16.281 1.00 87.62 90 THR A C 1
ATOM 760 O O . THR A 1 90 ? 10.978 -5.734 17.323 1.00 87.62 90 THR A O 1
ATOM 763 N N . ASP A 1 91 ? 10.784 -5.649 15.084 1.00 88.62 91 ASP A N 1
ATOM 764 C CA . ASP A 1 91 ? 11.732 -4.536 14.904 1.00 88.62 91 ASP A CA 1
ATOM 765 C C . ASP A 1 91 ? 11.222 -3.274 15.624 1.00 88.62 91 ASP A C 1
ATOM 767 O O . ASP A 1 91 ? 11.984 -2.559 16.275 1.00 88.62 91 ASP A O 1
ATOM 771 N N . LEU A 1 92 ? 9.909 -3.021 15.562 1.00 89.81 92 LEU A N 1
ATOM 772 C CA . LEU A 1 92 ? 9.293 -1.885 16.245 1.00 89.81 92 LEU A CA 1
ATOM 773 C C . LEU A 1 92 ? 9.302 -2.074 17.771 1.00 89.81 92 LEU A C 1
ATOM 775 O O . LEU A 1 92 ? 9.610 -1.135 18.503 1.00 89.81 92 LEU A O 1
ATOM 779 N N . ILE A 1 93 ? 9.027 -3.289 18.259 1.00 91.38 93 ILE A N 1
ATOM 780 C CA . ILE A 1 93 ? 9.115 -3.623 19.691 1.00 91.38 93 ILE A CA 1
ATOM 781 C C . ILE A 1 93 ? 10.546 -3.436 20.214 1.00 91.38 93 ILE A C 1
ATOM 783 O O . ILE A 1 93 ? 10.743 -2.855 21.285 1.00 91.38 93 ILE A O 1
ATOM 787 N N . GLU A 1 94 ? 11.551 -3.919 19.480 1.00 88.81 94 GLU A N 1
ATOM 788 C CA . GLU A 1 94 ? 12.961 -3.797 19.859 1.00 88.81 94 GLU A CA 1
ATOM 789 C C . GLU A 1 94 ? 13.397 -2.330 19.897 1.00 88.81 94 GLU A C 1
ATOM 791 O O . GLU A 1 94 ? 13.986 -1.886 20.886 1.00 88.81 94 GLU A O 1
ATOM 796 N N . PHE A 1 95 ? 13.025 -1.549 18.881 1.00 91.44 95 PHE A N 1
ATOM 797 C CA . PHE A 1 95 ? 13.284 -0.113 18.847 1.00 91.44 95 PHE A CA 1
ATOM 798 C C . PHE A 1 95 ? 12.656 0.618 20.045 1.00 91.44 95 PHE A C 1
ATOM 800 O O . PHE A 1 95 ? 13.352 1.353 20.752 1.00 91.44 95 PHE A O 1
ATOM 807 N N . THR A 1 96 ? 11.372 0.374 20.334 1.00 91.50 96 THR A N 1
ATOM 808 C CA . THR A 1 96 ? 10.677 0.982 21.482 1.00 91.50 96 THR A CA 1
ATOM 809 C C . THR A 1 96 ? 11.318 0.574 22.806 1.00 91.50 96 THR A C 1
ATOM 811 O O . THR A 1 96 ? 11.476 1.407 23.699 1.00 91.50 96 THR A O 1
ATOM 814 N N . ARG A 1 97 ? 11.769 -0.680 22.942 1.00 89.00 97 ARG A N 1
ATOM 815 C CA . ARG A 1 97 ? 12.485 -1.151 24.136 1.00 89.00 97 ARG A CA 1
ATOM 816 C C . ARG A 1 97 ? 13.802 -0.407 24.345 1.00 89.00 97 ARG A C 1
ATOM 818 O O . ARG A 1 97 ? 14.067 0.029 25.465 1.00 89.00 97 ARG A O 1
ATOM 825 N N . MET A 1 98 ? 14.609 -0.258 23.294 1.00 85.19 98 MET A N 1
ATOM 826 C CA . MET A 1 98 ? 15.882 0.470 23.358 1.00 85.19 98 MET A CA 1
ATOM 827 C C . MET A 1 98 ? 15.658 1.931 23.754 1.00 85.19 98 MET A C 1
ATOM 829 O O . MET A 1 98 ? 16.283 2.422 24.695 1.00 85.19 98 MET A O 1
ATOM 833 N N . TYR A 1 99 ? 14.678 2.581 23.123 1.00 85.81 99 TYR A N 1
ATOM 834 C CA . TYR A 1 99 ? 14.257 3.934 23.475 1.00 85.81 99 TYR A CA 1
ATOM 835 C C . TYR A 1 99 ? 13.808 4.045 24.947 1.00 85.81 99 TYR A C 1
ATOM 837 O O . TYR A 1 99 ? 14.232 4.959 25.656 1.00 85.81 99 TYR A O 1
ATOM 845 N N . GLN A 1 100 ? 12.998 3.106 25.450 1.00 86.31 100 GLN A N 1
ATOM 846 C CA . GLN A 1 100 ? 12.527 3.112 26.840 1.00 86.31 100 GLN A CA 1
ATOM 847 C C . GLN A 1 100 ? 13.663 2.954 27.862 1.00 86.31 100 GLN A C 1
ATOM 849 O O . GLN A 1 100 ? 13.595 3.556 28.935 1.00 86.31 100 GLN A O 1
ATOM 854 N N . ILE A 1 101 ? 14.698 2.159 27.560 1.00 84.50 101 ILE A N 1
ATOM 855 C CA . ILE A 1 101 ? 15.871 1.997 28.437 1.00 84.50 101 ILE A CA 1
ATOM 856 C C . ILE A 1 101 ? 16.585 3.340 28.610 1.00 84.50 101 ILE A C 1
ATOM 858 O O . ILE A 1 101 ? 16.888 3.737 29.731 1.00 84.50 101 ILE A O 1
ATOM 862 N N . GLU A 1 102 ? 16.787 4.079 27.524 1.00 77.75 102 GLU A N 1
ATOM 863 C CA . GLU A 1 102 ? 17.439 5.391 27.572 1.00 77.75 102 GLU A CA 1
ATOM 864 C C . GLU A 1 102 ? 16.516 6.491 28.123 1.00 77.75 102 GLU A C 1
ATOM 866 O O . GLU A 1 102 ? 16.987 7.463 28.720 1.00 77.75 102 GLU A O 1
ATOM 871 N N . LYS A 1 103 ? 15.192 6.337 27.977 1.00 81.88 103 LYS A N 1
ATOM 872 C CA . LYS A 1 103 ? 14.185 7.214 28.594 1.00 81.88 103 LYS A CA 1
ATOM 873 C C . LYS A 1 103 ? 14.241 7.148 30.120 1.00 81.88 103 LYS A C 1
ATOM 875 O O . LYS A 1 103 ? 14.157 8.200 30.747 1.00 81.88 103 LYS A O 1
ATOM 880 N N . LYS A 1 104 ? 14.441 5.960 30.715 1.00 77.38 104 LYS A N 1
ATOM 881 C CA . LYS A 1 104 ? 14.496 5.779 32.183 1.00 77.38 104 LYS A CA 1
ATOM 882 C C . LYS A 1 104 ? 15.514 6.688 32.879 1.00 77.38 104 LYS A C 1
ATOM 884 O O . LYS A 1 104 ? 15.284 7.075 34.016 1.00 77.38 104 LYS A O 1
ATOM 889 N N . ASN A 1 105 ? 16.585 7.081 32.191 1.00 68.00 105 ASN A N 1
ATOM 890 C CA . ASN A 1 105 ? 17.656 7.898 32.765 1.00 68.00 105 ASN A CA 1
ATOM 891 C C . ASN A 1 105 ? 17.359 9.413 32.765 1.00 68.00 105 ASN A C 1
ATOM 893 O O . ASN A 1 105 ? 18.213 10.198 33.168 1.00 68.00 105 ASN A O 1
ATOM 897 N N . SER A 1 106 ? 16.193 9.873 32.283 1.00 74.19 106 SER A N 1
ATOM 898 C CA . SER A 1 106 ? 15.813 11.293 32.368 1.00 74.19 106 SER A CA 1
ATOM 899 C C . SER A 1 106 ? 14.314 11.526 32.157 1.00 74.19 106 SER A C 1
ATOM 901 O O . SER A 1 106 ? 13.760 11.079 31.155 1.00 74.19 106 SER A O 1
ATOM 903 N N . SER A 1 107 ? 13.691 12.349 33.007 1.00 79.81 107 SER A N 1
ATOM 904 C CA . SER A 1 107 ? 12.267 12.741 32.948 1.00 79.81 107 SER A CA 1
ATOM 905 C C . SER A 1 107 ? 11.896 13.765 31.859 1.00 79.81 107 SER A C 1
ATOM 907 O O . SER A 1 107 ? 10.757 14.210 31.793 1.00 79.81 107 SER A O 1
ATOM 909 N N . SER A 1 108 ? 12.827 14.153 30.981 1.00 87.44 108 SER A N 1
ATOM 910 C CA . SER A 1 108 ? 12.568 15.153 29.932 1.00 87.44 108 SER A CA 1
ATOM 911 C C . SER A 1 108 ? 11.505 14.690 28.910 1.00 87.44 108 SER A C 1
ATOM 913 O O . SER A 1 108 ? 11.482 13.508 28.537 1.00 87.44 108 SER A O 1
ATOM 915 N N . PRO A 1 109 ? 10.660 15.595 28.382 1.00 90.50 109 PRO A N 1
ATOM 916 C CA . PRO A 1 109 ? 9.709 15.247 27.331 1.00 90.50 109 PRO A CA 1
ATOM 917 C C . PRO A 1 109 ? 10.417 14.736 26.067 1.00 90.50 109 PRO A C 1
ATOM 919 O O . PRO A 1 109 ? 11.565 15.082 25.771 1.00 90.50 109 PRO A O 1
ATOM 922 N N . THR A 1 110 ? 9.722 13.876 25.319 1.00 92.56 110 THR A N 1
ATOM 923 C CA . THR A 1 110 ? 10.192 13.340 24.033 1.00 92.56 110 THR A CA 1
ATOM 924 C C . THR A 1 110 ? 9.290 13.833 22.919 1.00 92.56 110 THR A C 1
ATOM 926 O O . THR A 1 110 ? 8.073 13.725 23.017 1.00 92.56 110 THR A O 1
ATOM 929 N N . VAL A 1 111 ? 9.894 14.325 21.844 1.00 93.94 111 VAL A N 1
ATOM 930 C CA . VAL A 1 111 ? 9.172 14.678 20.621 1.00 93.94 111 VAL A CA 1
ATOM 931 C C . VAL A 1 111 ? 9.156 13.468 19.704 1.00 93.94 111 VAL A C 1
ATOM 933 O O . VAL A 1 111 ? 10.211 12.928 19.395 1.00 93.94 111 VAL A O 1
ATOM 936 N N . VAL A 1 112 ? 7.976 13.054 19.253 1.00 94.75 112 VAL A N 1
ATOM 937 C CA . VAL A 1 112 ? 7.809 11.982 18.266 1.00 94.75 112 VAL A CA 1
ATOM 938 C C . VAL A 1 112 ? 7.173 12.584 17.023 1.00 94.75 112 VAL A C 1
ATOM 940 O O . VAL A 1 112 ? 6.123 13.214 17.120 1.00 94.75 112 VAL A O 1
ATOM 943 N N . HIS A 1 113 ? 7.768 12.385 15.850 1.00 93.75 113 HIS A N 1
ATOM 944 C CA . HIS A 1 113 ? 7.177 12.858 14.603 1.00 93.75 113 HIS A CA 1
ATOM 945 C C . HIS A 1 113 ? 7.354 11.863 13.450 1.00 93.75 113 HIS A C 1
ATOM 947 O O . HIS A 1 113 ? 8.281 11.051 13.404 1.00 93.75 113 HIS A O 1
ATOM 953 N N . CYS A 1 114 ? 6.427 11.949 12.502 1.00 91.50 114 CYS A N 1
ATOM 954 C CA . CYS A 1 114 ? 6.528 11.349 11.176 1.00 91.50 114 CYS A CA 1
ATOM 955 C C . CYS A 1 114 ? 6.349 12.471 10.140 1.00 91.50 114 CYS A C 1
ATOM 957 O O . CYS A 1 114 ? 6.841 13.573 10.382 1.00 91.50 114 CYS A O 1
ATOM 959 N N . SER A 1 115 ? 5.665 12.213 9.022 1.00 89.25 115 SER A N 1
ATOM 960 C CA . SER A 1 115 ? 5.319 13.251 8.044 1.00 89.25 115 SER A CA 1
ATOM 961 C C . SER A 1 115 ? 4.149 14.123 8.533 1.00 89.25 115 SER A C 1
ATOM 963 O O . SER A 1 115 ? 4.351 15.281 8.874 1.00 89.25 115 SER A O 1
ATOM 965 N N . ALA A 1 116 ? 2.945 13.554 8.694 1.00 86.94 116 ALA A N 1
ATOM 966 C CA . ALA A 1 116 ? 1.763 14.279 9.197 1.00 86.94 116 ALA A CA 1
ATOM 967 C C . ALA A 1 116 ? 1.647 14.316 10.738 1.00 86.94 116 ALA A C 1
ATOM 969 O O . ALA A 1 116 ? 0.812 15.022 11.303 1.00 86.94 116 ALA A O 1
ATOM 970 N N . GLY A 1 117 ? 2.452 13.511 11.440 1.00 90.25 117 GLY A N 1
ATOM 971 C CA . GLY A 1 117 ? 2.456 13.451 12.905 1.00 90.25 117 GLY A CA 1
ATOM 972 C C . GLY A 1 117 ? 1.265 12.720 13.542 1.00 90.25 117 GLY A C 1
ATOM 973 O O . GLY A 1 117 ? 1.015 12.944 14.720 1.00 90.25 117 GLY A O 1
ATOM 974 N N . VAL A 1 118 ? 0.531 11.870 12.803 1.00 92.88 118 VAL A N 1
ATOM 975 C CA . VAL A 1 118 ? -0.676 11.177 13.321 1.00 92.88 118 VAL A CA 1
ATOM 976 C C . VAL A 1 118 ? -0.656 9.647 13.166 1.00 92.88 118 VAL A C 1
ATOM 978 O O . VAL A 1 118 ? -0.876 8.931 14.140 1.00 92.88 118 VAL A O 1
ATOM 981 N N . GLY A 1 119 ? -0.318 9.111 11.987 1.00 91.88 119 GLY A N 1
ATOM 982 C CA . GLY A 1 119 ? -0.375 7.664 11.715 1.00 91.88 119 GLY A CA 1
ATOM 983 C C . GLY A 1 119 ? 0.734 6.860 12.407 1.00 91.88 119 GLY A C 1
ATOM 984 O O . GLY A 1 119 ? 0.512 6.223 13.439 1.00 91.88 119 GLY A O 1
ATOM 985 N N . ARG A 1 120 ? 1.964 6.926 11.870 1.00 92.06 120 ARG A N 1
ATOM 986 C CA . ARG A 1 120 ? 3.141 6.238 12.448 1.00 92.06 120 ARG A CA 1
ATOM 987 C C . ARG A 1 120 ? 3.433 6.725 13.868 1.00 92.06 120 ARG A C 1
ATOM 989 O O . ARG A 1 120 ? 3.699 5.922 14.756 1.00 92.06 120 ARG A O 1
ATOM 996 N N . THR A 1 121 ? 3.305 8.037 14.085 1.00 94.69 121 THR A N 1
ATOM 997 C CA . THR A 1 121 ? 3.445 8.675 15.402 1.00 94.69 121 THR A CA 1
ATOM 998 C C . THR A 1 121 ? 2.468 8.090 16.418 1.00 94.69 121 THR A C 1
ATOM 1000 O O . THR A 1 121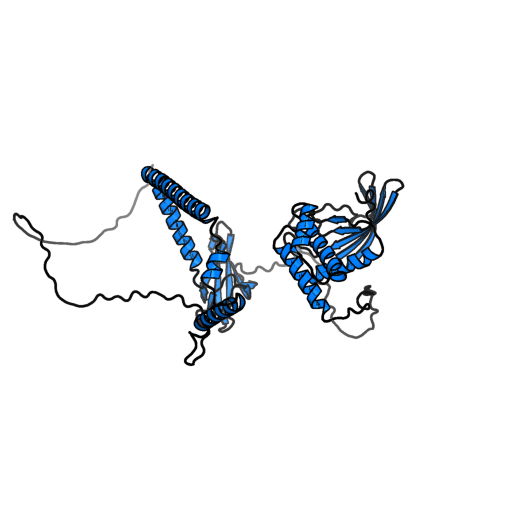 ? 2.911 7.636 17.469 1.00 94.69 121 THR A O 1
ATOM 1003 N N . GLY A 1 122 ? 1.169 8.030 16.104 1.00 95.06 122 GLY A N 1
ATOM 1004 C CA . GLY A 1 122 ? 0.174 7.455 17.010 1.00 95.06 122 GLY A CA 1
ATOM 1005 C C . GLY A 1 122 ? 0.386 5.968 17.256 1.00 95.06 122 GLY A C 1
ATOM 1006 O O . GLY A 1 122 ? 0.238 5.510 18.381 1.00 95.06 122 GLY A O 1
ATOM 1007 N N . THR A 1 123 ? 0.834 5.232 16.241 1.00 95.19 123 THR A N 1
ATOM 1008 C CA . THR A 1 123 ? 1.150 3.803 16.373 1.00 95.19 123 THR A CA 1
ATOM 1009 C C . THR A 1 123 ? 2.341 3.574 17.311 1.00 95.19 123 THR A C 1
ATOM 1011 O O . THR A 1 123 ? 2.291 2.715 18.186 1.00 95.19 123 THR A O 1
ATOM 1014 N N . PHE A 1 124 ? 3.408 4.368 17.187 1.00 95.56 124 PHE A N 1
ATOM 1015 C CA . PHE A 1 124 ? 4.560 4.283 18.089 1.00 95.56 124 PHE A CA 1
ATOM 1016 C C . PHE A 1 124 ? 4.197 4.667 19.529 1.00 95.56 124 PHE A C 1
ATOM 1018 O O . PHE A 1 124 ? 4.577 3.962 20.460 1.00 95.56 124 PHE A O 1
ATOM 1025 N N . ILE A 1 125 ? 3.441 5.754 19.717 1.00 95.81 125 ILE A N 1
ATOM 1026 C CA . ILE A 1 125 ? 3.007 6.194 21.051 1.00 95.81 125 ILE A CA 1
ATOM 1027 C C . ILE A 1 125 ? 2.072 5.151 21.678 1.00 95.81 125 ILE A C 1
ATOM 1029 O O . ILE A 1 125 ? 2.260 4.791 22.837 1.00 95.81 125 ILE A O 1
ATOM 1033 N N . GLY A 1 126 ? 1.126 4.606 20.908 1.00 95.81 126 GLY A N 1
ATOM 1034 C CA . GLY A 1 126 ? 0.252 3.520 21.352 1.00 95.81 126 GLY A CA 1
ATOM 1035 C C . GLY A 1 126 ? 1.043 2.295 21.803 1.00 95.81 126 GLY A C 1
ATOM 1036 O O . GLY A 1 126 ? 0.769 1.750 22.868 1.00 95.81 126 GLY A O 1
ATOM 1037 N N . LEU A 1 127 ? 2.088 1.909 21.063 1.00 95.31 127 LEU A N 1
ATOM 1038 C CA . LEU A 1 127 ? 2.976 0.822 21.471 1.00 95.31 127 LEU A CA 1
ATOM 1039 C C . LEU A 1 127 ? 3.785 1.147 22.740 1.00 95.31 127 LEU A C 1
ATOM 1041 O O . LEU A 1 127 ? 3.942 0.271 23.591 1.00 95.31 127 LEU A O 1
ATOM 1045 N N . ASP A 1 128 ? 4.290 2.378 22.894 1.00 94.31 128 ASP A N 1
ATOM 1046 C CA . ASP A 1 128 ? 4.990 2.807 24.117 1.00 94.31 128 ASP A CA 1
ATOM 1047 C C . ASP A 1 128 ? 4.069 2.687 25.342 1.00 94.31 128 ASP A C 1
ATOM 1049 O O . ASP A 1 128 ? 4.491 2.141 26.364 1.00 94.31 128 ASP A O 1
ATOM 1053 N N . ILE A 1 129 ? 2.804 3.111 25.213 1.00 93.94 129 ILE A N 1
ATOM 1054 C CA . ILE A 1 129 ? 1.773 2.961 26.250 1.00 93.94 129 ILE A CA 1
ATOM 1055 C C . ILE A 1 129 ? 1.517 1.480 26.526 1.00 93.94 129 ILE A C 1
ATOM 1057 O O . ILE A 1 129 ? 1.631 1.062 27.672 1.00 93.94 129 ILE A O 1
ATOM 1061 N N . ILE A 1 130 ? 1.278 0.662 25.494 1.00 93.94 130 ILE A N 1
ATOM 1062 C CA . ILE A 1 130 ? 1.056 -0.786 25.635 1.00 93.94 130 ILE A CA 1
ATOM 1063 C C . ILE A 1 130 ? 2.192 -1.448 26.425 1.00 93.94 130 ILE A C 1
ATOM 1065 O O . ILE A 1 130 ? 1.952 -2.174 27.389 1.00 93.94 130 ILE A O 1
ATOM 1069 N N . MET A 1 131 ? 3.444 -1.162 26.066 1.00 91.56 131 MET A N 1
ATOM 1070 C CA . MET A 1 131 ? 4.619 -1.716 26.741 1.00 91.56 131 MET A CA 1
ATOM 1071 C C . MET A 1 131 ? 4.800 -1.208 28.177 1.00 91.56 131 MET A C 1
ATOM 1073 O O . MET A 1 131 ? 5.484 -1.861 28.967 1.00 91.56 131 MET A O 1
ATOM 1077 N N . GLN A 1 132 ? 4.264 -0.035 28.520 1.00 89.12 132 GLN A N 1
ATOM 1078 C CA . GLN A 1 132 ? 4.261 0.484 29.889 1.00 89.12 132 GLN A CA 1
ATOM 1079 C C . GLN A 1 132 ? 3.119 -0.131 30.706 1.00 89.12 132 GLN A C 1
ATOM 1081 O O . GLN A 1 132 ? 3.366 -0.588 31.819 1.00 89.12 132 GLN A O 1
ATOM 1086 N N . THR A 1 133 ? 1.917 -0.236 30.136 1.00 90.62 133 THR A N 1
ATOM 1087 C CA . THR A 1 133 ? 0.749 -0.864 30.763 1.00 90.62 133 THR A CA 1
ATOM 1088 C C . THR A 1 133 ? 0.996 -2.338 31.049 1.00 90.62 133 THR A C 1
ATOM 1090 O O . THR A 1 133 ? 0.743 -2.769 32.163 1.00 90.62 133 THR A O 1
ATOM 1093 N N . LEU A 1 134 ? 1.586 -3.095 30.118 1.00 89.25 134 LEU A N 1
ATOM 1094 C CA . LEU A 1 134 ? 1.917 -4.512 30.335 1.00 89.25 134 LEU A CA 1
ATOM 1095 C C . LEU A 1 134 ? 2.974 -4.742 31.431 1.00 89.25 134 LEU A C 1
ATOM 1097 O O . LEU A 1 134 ? 3.116 -5.860 31.919 1.00 89.25 134 LEU A O 1
ATOM 1101 N N . LYS A 1 135 ? 3.738 -3.712 31.829 1.00 84.81 135 LYS A N 1
ATOM 1102 C CA . LYS A 1 135 ? 4.676 -3.810 32.964 1.00 84.81 135 LYS A CA 1
ATOM 1103 C C . LYS A 1 135 ? 3.989 -3.630 34.315 1.00 84.81 135 LYS A C 1
ATOM 1105 O O . LYS A 1 135 ? 4.526 -4.105 35.309 1.00 84.81 135 LYS A O 1
ATOM 1110 N N . THR A 1 136 ? 2.869 -2.908 34.366 1.00 83.56 136 THR A N 1
ATOM 1111 C CA . THR A 1 136 ? 2.176 -2.542 35.613 1.00 83.56 136 THR A CA 1
ATOM 1112 C C . THR A 1 136 ? 0.852 -3.276 35.805 1.00 83.56 136 THR A C 1
ATOM 1114 O O . THR A 1 136 ? 0.469 -3.542 36.939 1.00 83.56 136 THR A O 1
ATOM 1117 N N . ARG A 1 137 ? 0.149 -3.621 34.723 1.00 81.25 137 ARG A N 1
ATOM 1118 C CA . ARG A 1 137 ? -1.173 -4.262 34.712 1.00 81.25 137 ARG A CA 1
ATOM 1119 C C . ARG A 1 137 ? -1.156 -5.516 33.837 1.00 81.25 137 ARG A C 1
ATOM 1121 O O . ARG A 1 137 ? -0.427 -5.589 32.852 1.00 81.25 137 ARG A O 1
ATOM 1128 N N . LYS A 1 138 ? -1.990 -6.499 34.193 1.00 76.69 138 LYS A N 1
ATOM 1129 C CA . LYS A 1 138 ? -2.129 -7.769 33.453 1.00 76.69 138 LYS A CA 1
ATOM 1130 C C . LYS A 1 138 ? -3.142 -7.709 32.305 1.00 76.69 138 LYS A C 1
ATOM 1132 O O . LYS A 1 138 ? -3.097 -8.557 31.424 1.00 76.69 138 LYS A O 1
ATOM 1137 N N . SER A 1 139 ? -4.040 -6.728 32.311 1.00 84.38 139 SER A N 1
ATOM 1138 C CA . SER A 1 139 ? -5.046 -6.527 31.268 1.00 84.38 139 SER A CA 1
ATOM 1139 C C . SER A 1 139 ? -4.735 -5.281 30.447 1.00 84.38 139 SER A C 1
ATOM 1141 O O . SER A 1 139 ? -4.211 -4.286 30.958 1.00 84.38 139 SER A O 1
ATOM 1143 N N . ILE A 1 140 ? -5.057 -5.342 29.156 1.00 90.75 140 ILE A N 1
ATOM 1144 C CA . ILE A 1 140 ? -4.857 -4.233 28.235 1.00 90.75 140 ILE A CA 1
ATOM 1145 C C . ILE A 1 140 ? -6.045 -4.079 27.293 1.00 90.75 140 ILE A C 1
ATOM 1147 O O . ILE A 1 140 ? -6.520 -5.052 26.717 1.00 90.75 140 ILE A O 1
ATOM 1151 N N . ASN A 1 141 ? -6.503 -2.840 27.122 1.00 93.06 141 ASN A N 1
ATOM 1152 C CA . ASN A 1 141 ? -7.542 -2.488 26.166 1.00 93.06 141 ASN A CA 1
ATOM 1153 C C . ASN A 1 141 ? -6.948 -1.547 25.107 1.00 93.06 141 ASN A C 1
ATOM 1155 O O . ASN A 1 141 ? -6.728 -0.362 25.356 1.00 93.06 141 ASN A O 1
ATOM 1159 N N . ILE A 1 142 ? -6.649 -2.096 23.929 1.00 94.88 142 ILE A N 1
ATOM 1160 C CA . ILE A 1 142 ? -6.014 -1.355 22.828 1.00 94.88 142 ILE A CA 1
ATOM 1161 C C . ILE A 1 142 ? -6.981 -0.334 22.221 1.00 94.88 142 ILE A C 1
ATOM 1163 O O . ILE A 1 142 ? -6.553 0.756 21.842 1.00 94.88 142 ILE A O 1
ATOM 1167 N N . TYR A 1 143 ? -8.278 -0.653 22.169 1.00 95.81 143 TYR A N 1
ATOM 1168 C CA . TYR A 1 143 ? -9.311 0.282 21.728 1.00 95.81 143 TYR A CA 1
ATOM 1169 C C . TYR A 1 143 ? -9.309 1.546 22.592 1.00 95.81 143 TYR A C 1
ATOM 1171 O O . TYR A 1 143 ? -9.224 2.648 22.052 1.00 95.81 143 TYR A O 1
ATOM 1179 N N . GLU A 1 144 ? -9.288 1.390 23.917 1.00 94.69 144 GLU A N 1
ATOM 1180 C CA . GLU A 1 144 ? -9.287 2.524 24.843 1.00 94.69 144 GLU A CA 1
ATOM 1181 C C . GLU A 1 144 ? -8.030 3.390 24.700 1.00 94.69 144 GLU A C 1
ATOM 1183 O O . GLU A 1 144 ? -8.124 4.614 24.651 1.00 94.69 144 GLU A O 1
ATOM 1188 N N . ILE A 1 145 ? -6.856 2.766 24.544 1.00 95.62 145 ILE A N 1
ATOM 1189 C CA . ILE A 1 145 ? -5.593 3.487 24.316 1.00 95.62 145 ILE A CA 1
ATOM 1190 C C . ILE A 1 145 ? -5.686 4.346 23.049 1.00 95.62 145 ILE A C 1
ATOM 1192 O O . ILE A 1 145 ? -5.324 5.522 23.061 1.00 95.62 145 ILE A O 1
ATOM 1196 N N . VAL A 1 146 ? -6.180 3.782 21.943 1.00 96.56 146 VAL A N 1
ATOM 1197 C CA . VAL A 1 146 ? -6.301 4.521 20.677 1.00 96.56 146 VAL A CA 1
ATOM 1198 C C . VAL A 1 146 ? -7.381 5.602 20.764 1.00 96.56 146 VAL A C 1
ATOM 1200 O O . VAL A 1 146 ? -7.180 6.691 20.225 1.00 96.56 146 VAL A O 1
ATOM 1203 N N . ARG A 1 147 ? -8.485 5.349 21.478 1.00 95.94 147 ARG A N 1
ATOM 1204 C CA . ARG A 1 147 ? -9.534 6.344 21.747 1.00 95.94 147 ARG A CA 1
ATOM 1205 C C . ARG A 1 147 ? -8.972 7.551 22.499 1.00 95.94 147 ARG A C 1
ATOM 1207 O O . ARG A 1 147 ? -9.152 8.677 22.049 1.00 95.94 147 ARG A O 1
ATOM 1214 N N . GLN A 1 148 ? -8.210 7.322 23.568 1.00 96.38 148 GLN A N 1
ATOM 1215 C CA . GLN A 1 148 ? -7.555 8.387 24.334 1.00 96.38 148 GLN A CA 1
ATOM 1216 C C . GLN A 1 148 ? -6.554 9.177 23.484 1.00 96.38 148 GLN A C 1
ATOM 1218 O O . GLN A 1 148 ? -6.578 10.404 23.487 1.00 96.38 148 GLN A O 1
ATOM 1223 N N . LEU A 1 149 ? -5.731 8.498 22.675 1.00 96.31 149 LEU A N 1
ATOM 1224 C CA . LEU A 1 149 ? -4.814 9.180 21.754 1.00 96.31 149 LEU A CA 1
ATOM 1225 C C . LEU A 1 149 ? -5.548 10.077 20.751 1.00 96.31 149 LEU A C 1
ATOM 1227 O O . LEU A 1 149 ? -5.040 11.142 20.404 1.00 96.31 149 LEU A O 1
ATOM 1231 N N . ARG A 1 150 ? -6.725 9.654 20.277 1.00 95.81 150 ARG A N 1
ATOM 1232 C CA . ARG A 1 150 ? -7.546 10.435 19.344 1.00 95.81 150 ARG A CA 1
ATOM 1233 C C . ARG A 1 150 ? -8.226 11.638 20.000 1.00 95.81 150 ARG A C 1
ATOM 1235 O O . ARG A 1 150 ? -8.411 12.633 19.302 1.00 95.81 150 ARG A O 1
ATOM 1242 N N . ASN A 1 151 ? -8.528 11.567 21.298 1.00 95.38 151 ASN A N 1
ATOM 1243 C CA . ASN A 1 151 ? -9.022 12.709 22.075 1.00 95.38 151 ASN A CA 1
ATOM 1244 C C . ASN A 1 151 ? -7.942 13.789 22.246 1.00 95.38 151 ASN A C 1
ATOM 1246 O O . ASN A 1 151 ? -8.241 14.970 22.132 1.00 95.38 151 ASN A O 1
ATOM 1250 N N . GLU A 1 152 ? -6.682 13.389 22.447 1.00 93.75 152 GLU A N 1
ATOM 1251 C CA . GLU A 1 152 ? -5.545 14.320 22.551 1.00 93.75 152 GLU A CA 1
ATOM 1252 C C . GLU A 1 152 ? -5.143 14.918 21.190 1.00 93.75 152 GLU A C 1
ATOM 1254 O O . GLU A 1 152 ? -4.749 16.080 21.079 1.00 93.75 152 GLU A O 1
ATOM 1259 N N . ARG A 1 153 ? -5.213 14.120 20.115 1.00 93.75 153 ARG A N 1
ATOM 1260 C CA . ARG A 1 153 ? -4.943 14.574 18.746 1.00 93.75 153 ARG A CA 1
ATOM 1261 C C . ARG A 1 153 ? -5.778 13.783 17.747 1.00 93.75 153 ARG A C 1
ATOM 1263 O O . ARG A 1 153 ? -5.627 12.571 17.610 1.00 93.75 153 ARG A O 1
ATOM 1270 N N . MET A 1 154 ? -6.596 14.479 16.964 1.00 92.69 154 MET A N 1
ATOM 1271 C CA . MET A 1 154 ? -7.431 13.837 15.947 1.00 92.69 154 MET A CA 1
ATOM 1272 C C . MET A 1 154 ? -6.613 12.966 14.971 1.00 92.69 154 MET A C 1
ATOM 1274 O O . MET A 1 154 ? -5.471 13.279 14.626 1.00 92.69 154 MET A O 1
ATOM 1278 N N . LYS A 1 155 ? -7.230 11.884 14.477 1.00 91.94 155 LYS A N 1
ATOM 1279 C CA . LYS A 1 155 ? -6.667 10.950 13.476 1.00 91.94 155 LYS A CA 1
ATOM 1280 C C . LYS A 1 155 ? -5.410 10.171 13.913 1.00 91.94 155 LYS A C 1
ATOM 1282 O O . LYS A 1 155 ? -4.734 9.589 13.064 1.00 91.94 155 LYS A O 1
ATOM 1287 N N . MET A 1 156 ? -5.098 10.113 15.210 1.00 95.31 156 MET A N 1
ATOM 1288 C CA . MET A 1 156 ? -4.040 9.236 15.730 1.00 95.31 156 MET A CA 1
ATOM 1289 C C . MET A 1 156 ? -4.329 7.766 15.398 1.00 95.31 156 MET A C 1
ATOM 1291 O O . MET A 1 156 ? -5.449 7.299 15.605 1.00 95.31 156 MET A O 1
ATOM 1295 N N . VAL A 1 157 ? -3.316 7.055 14.878 1.00 93.81 157 VAL A N 1
ATOM 1296 C CA . VAL A 1 157 ? -3.447 5.713 14.262 1.00 93.81 157 VAL A CA 1
ATOM 1297 C C . VAL A 1 157 ? -4.437 5.756 13.092 1.00 93.81 157 VAL A C 1
ATOM 1299 O O . VAL A 1 157 ? -5.648 5.612 13.264 1.00 93.81 157 VAL A O 1
ATOM 1302 N N . GLN A 1 158 ? -3.917 6.010 11.891 1.00 91.38 158 GLN A N 1
ATOM 1303 C CA . GLN A 1 158 ? -4.734 6.426 10.750 1.00 91.38 158 GLN A CA 1
ATOM 1304 C C . GLN A 1 158 ? -5.336 5.245 9.982 1.00 91.38 158 GLN A C 1
ATOM 1306 O O . GLN A 1 158 ? -6.473 5.335 9.533 1.00 91.38 158 GLN A O 1
ATOM 1311 N N . THR A 1 159 ? -4.577 4.162 9.796 1.00 91.50 159 THR A N 1
ATOM 1312 C CA . THR A 1 159 ? -4.981 3.038 8.935 1.00 91.50 159 THR A CA 1
ATOM 1313 C C . THR A 1 159 ? -5.352 1.799 9.745 1.00 91.50 159 THR A C 1
ATOM 1315 O O . THR A 1 159 ? -4.819 1.569 10.832 1.00 91.50 159 THR A O 1
ATOM 1318 N N . PHE A 1 160 ? -6.222 0.950 9.185 1.00 91.62 160 PHE A N 1
ATOM 1319 C CA . PHE A 1 160 ? -6.566 -0.349 9.776 1.00 91.62 160 PHE A CA 1
ATOM 1320 C C . PHE A 1 160 ? -5.320 -1.206 10.049 1.00 91.62 160 PHE A C 1
ATOM 1322 O O . PHE A 1 160 ? -5.171 -1.762 11.132 1.00 91.62 160 PHE A O 1
ATOM 1329 N N . HIS A 1 161 ? -4.368 -1.232 9.113 1.00 91.50 161 HIS A N 1
ATOM 1330 C CA . HIS A 1 161 ? -3.104 -1.957 9.267 1.00 91.50 161 HIS A CA 1
ATOM 1331 C C . HIS A 1 161 ? -2.289 -1.478 10.479 1.00 91.50 161 HIS A C 1
ATOM 1333 O O . HIS A 1 161 ? -1.742 -2.296 11.213 1.00 91.50 161 HIS A O 1
ATOM 1339 N N . GLN A 1 162 ? -2.241 -0.165 10.732 1.00 92.69 162 GLN A N 1
ATOM 1340 C CA . GLN A 1 162 ? -1.571 0.399 11.910 1.00 92.69 162 GLN A CA 1
ATOM 1341 C C . GLN A 1 162 ? -2.269 0.001 13.212 1.00 92.69 162 GLN A C 1
ATOM 1343 O O . GLN A 1 162 ? -1.602 -0.286 14.204 1.00 92.69 162 GLN A O 1
ATOM 1348 N N . TYR A 1 163 ? -3.600 -0.050 13.200 1.00 94.81 163 TYR A N 1
ATOM 1349 C CA . TYR A 1 163 ? -4.386 -0.511 14.338 1.00 94.81 163 TYR A CA 1
ATOM 1350 C C . TYR A 1 163 ? -4.167 -2.008 14.607 1.00 94.81 163 TYR A C 1
ATOM 1352 O O . TYR A 1 163 ? -3.831 -2.386 15.727 1.00 94.81 163 TYR A O 1
ATOM 1360 N N . SER A 1 164 ? -4.233 -2.851 13.573 1.00 94.19 164 SER A N 1
ATOM 1361 C CA . SER A 1 164 ? -3.933 -4.288 13.659 1.00 94.19 164 SER A CA 1
ATOM 1362 C C . SER A 1 164 ? -2.495 -4.556 14.129 1.00 94.19 164 SER A C 1
ATOM 1364 O O . SER A 1 164 ? -2.272 -5.437 14.961 1.00 94.19 164 SER A O 1
ATOM 1366 N N . LEU A 1 165 ? -1.520 -3.738 13.709 1.00 93.62 165 LEU A N 1
ATOM 1367 C CA . LEU A 1 165 ? -0.134 -3.834 14.178 1.00 93.62 165 LEU A CA 1
ATOM 1368 C C . LEU A 1 165 ? -0.019 -3.684 15.704 1.00 93.62 165 LEU A C 1
ATOM 1370 O O . LEU A 1 165 ? 0.806 -4.361 16.315 1.00 93.62 165 LEU A O 1
ATOM 1374 N N . LEU A 1 166 ? -0.837 -2.839 16.345 1.00 95.25 166 LEU A N 1
ATOM 1375 C CA . LEU A 1 166 ? -0.839 -2.714 17.809 1.00 95.25 166 LEU A CA 1
ATOM 1376 C C . LEU A 1 166 ? -1.278 -4.017 18.486 1.00 95.25 166 LEU A C 1
ATOM 1378 O O . LEU A 1 166 ? -0.636 -4.436 19.450 1.00 95.25 166 LEU A O 1
ATOM 1382 N N . TYR A 1 167 ? -2.306 -4.685 17.953 1.00 94.50 167 TYR A N 1
ATOM 1383 C CA . TYR A 1 167 ? -2.748 -6.000 18.432 1.00 94.50 167 TYR A CA 1
ATOM 1384 C C . TYR A 1 167 ? -1.678 -7.067 18.222 1.00 94.50 167 TYR A C 1
ATOM 1386 O O . TYR A 1 167 ? -1.372 -7.812 19.150 1.00 94.50 167 TYR A O 1
ATOM 1394 N N . GLN A 1 168 ? -1.044 -7.100 17.048 1.00 93.12 168 GLN A N 1
ATOM 1395 C CA . GLN A 1 168 ? 0.058 -8.024 16.771 1.00 93.12 168 GLN A CA 1
ATOM 1396 C C . GLN A 1 168 ? 1.230 -7.810 17.736 1.00 93.12 168 GLN A C 1
ATOM 1398 O O . GLN A 1 168 ? 1.764 -8.768 18.297 1.00 93.12 168 GLN A O 1
ATOM 1403 N N . CYS A 1 169 ? 1.616 -6.555 17.973 1.00 93.00 169 CYS A N 1
ATOM 1404 C CA . CYS A 1 169 ? 2.669 -6.223 18.924 1.00 93.00 169 CYS A CA 1
ATOM 1405 C C . CYS A 1 169 ? 2.298 -6.636 20.353 1.00 93.00 169 CYS A C 1
ATOM 1407 O O . CYS A 1 169 ? 3.126 -7.230 21.042 1.00 93.00 169 CYS A O 1
ATOM 1409 N N . ALA A 1 170 ? 1.068 -6.359 20.793 1.00 92.19 170 ALA A N 1
ATOM 1410 C CA . ALA A 1 170 ? 0.580 -6.758 22.110 1.00 92.19 170 ALA A CA 1
ATOM 1411 C C . ALA A 1 170 ? 0.578 -8.287 22.273 1.00 92.19 170 ALA A C 1
ATOM 1413 O O . ALA A 1 170 ? 1.109 -8.792 23.258 1.00 92.19 170 ALA A O 1
ATOM 1414 N N . TYR A 1 171 ? 0.085 -9.022 21.274 1.00 91.56 171 TYR A N 1
ATOM 1415 C CA . TYR A 1 171 ? 0.101 -10.486 21.243 1.00 91.56 171 TYR A CA 1
ATOM 1416 C C . TYR A 1 171 ? 1.525 -11.044 21.363 1.00 91.56 171 TYR A C 1
ATOM 1418 O O . TYR A 1 171 ? 1.794 -11.918 22.185 1.00 91.56 171 TYR A O 1
ATOM 1426 N N . ILE A 1 172 ? 2.474 -10.496 20.596 1.00 90.44 172 ILE A N 1
ATOM 1427 C CA . ILE A 1 172 ? 3.886 -10.894 20.672 1.00 90.44 172 ILE A CA 1
ATOM 1428 C C . ILE A 1 172 ? 4.464 -10.607 22.061 1.00 90.44 172 ILE A C 1
ATOM 1430 O O . ILE A 1 172 ? 5.216 -11.428 22.581 1.00 90.44 172 ILE A O 1
ATOM 1434 N N . LEU A 1 173 ? 4.143 -9.456 22.657 1.00 88.81 173 LEU A N 1
ATOM 1435 C CA . LEU A 1 173 ? 4.629 -9.079 23.984 1.00 88.81 173 LEU A CA 1
ATOM 1436 C C . LEU A 1 173 ? 4.105 -10.026 25.071 1.00 88.81 173 LEU A C 1
ATOM 1438 O O . LEU A 1 173 ? 4.905 -10.475 25.886 1.00 88.81 173 LEU A O 1
ATOM 1442 N N . VAL A 1 174 ? 2.814 -10.371 25.038 1.00 87.81 174 VAL A N 1
ATOM 1443 C CA . VAL A 1 174 ? 2.173 -11.283 26.003 1.00 87.81 174 VAL A CA 1
ATOM 1444 C C . VAL A 1 174 ? 2.677 -12.723 25.844 1.00 87.81 174 VAL A C 1
ATOM 1446 O O . VAL A 1 174 ? 3.008 -13.383 26.827 1.00 87.81 174 VAL A O 1
ATOM 1449 N N . ASN A 1 175 ? 2.828 -13.215 24.616 1.00 83.06 175 ASN A N 1
ATOM 1450 C CA . ASN A 1 175 ? 3.265 -14.599 24.403 1.00 83.06 175 ASN A CA 1
ATOM 1451 C C . ASN A 1 175 ? 4.770 -14.790 24.606 1.00 83.06 175 ASN A C 1
ATOM 1453 O O . ASN A 1 175 ? 5.207 -15.831 25.095 1.00 83.06 175 ASN A O 1
ATOM 1457 N N . LYS A 1 176 ? 5.594 -13.775 24.306 1.00 70.44 176 LYS A N 1
ATOM 1458 C CA . LYS A 1 176 ? 7.033 -13.825 24.614 1.00 70.44 176 LYS A CA 1
ATOM 1459 C C . LYS A 1 176 ? 7.332 -13.691 26.110 1.00 70.44 176 LYS A C 1
ATOM 1461 O O . LYS A 1 176 ? 8.439 -14.049 26.514 1.00 70.44 176 LYS A O 1
ATOM 1466 N N . THR A 1 177 ? 6.398 -13.210 26.939 1.00 55.00 177 THR A N 1
ATOM 1467 C CA . THR A 1 177 ? 6.586 -13.179 28.401 1.00 55.00 177 THR A CA 1
ATOM 1468 C C . THR A 1 177 ? 6.533 -14.559 29.062 1.00 55.00 177 THR A C 1
ATOM 1470 O O . THR A 1 177 ? 7.109 -14.708 30.136 1.00 55.00 177 THR A O 1
ATOM 1473 N N . SER A 1 178 ? 5.972 -15.582 28.405 1.00 45.47 178 SER A N 1
ATOM 1474 C CA . SER A 1 178 ? 5.844 -16.933 28.979 1.00 45.47 178 SER A CA 1
ATOM 1475 C C . SER A 1 178 ? 7.067 -17.841 28.776 1.00 45.47 178 SER A C 1
ATOM 1477 O O . SER A 1 178 ? 7.194 -18.829 29.488 1.00 45.47 178 SER A O 1
ATOM 1479 N N . SER A 1 179 ? 7.996 -17.528 27.856 1.00 36.72 179 SER A N 1
ATOM 1480 C CA . SER A 1 179 ? 9.063 -18.476 27.462 1.00 36.72 179 SER A CA 1
ATOM 1481 C C . SER A 1 179 ? 10.505 -17.945 27.498 1.00 36.72 179 SER A C 1
ATOM 1483 O O . SER A 1 179 ? 11.410 -18.620 27.009 1.00 36.72 179 SER A O 1
ATOM 1485 N N . MET A 1 180 ? 10.799 -16.774 28.076 1.00 34.12 180 MET A N 1
ATOM 1486 C CA . MET A 1 180 ? 12.209 -16.389 28.233 1.00 34.12 180 MET A CA 1
ATOM 1487 C C . MET A 1 180 ? 12.440 -15.378 29.352 1.00 34.12 180 MET A C 1
ATOM 1489 O O . MET A 1 180 ? 12.010 -14.230 29.283 1.00 34.12 180 MET A O 1
ATOM 1493 N N . ARG A 1 181 ? 13.226 -15.773 30.359 1.00 33.78 181 ARG A N 1
ATOM 1494 C CA . ARG A 1 181 ? 13.999 -14.840 31.188 1.00 33.78 181 ARG A CA 1
ATOM 1495 C C . ARG A 1 181 ? 14.996 -14.148 30.255 1.00 33.78 181 ARG A C 1
ATOM 1497 O O . ARG A 1 181 ? 15.985 -14.744 29.837 1.00 33.78 181 ARG A O 1
ATOM 1504 N N . TRP A 1 182 ? 14.718 -12.901 29.885 1.00 39.97 182 TRP A N 1
ATOM 1505 C CA . TRP A 1 182 ? 15.597 -12.117 29.017 1.00 39.97 182 TRP A CA 1
ATOM 1506 C C . TRP A 1 182 ? 16.933 -11.895 29.732 1.00 39.97 182 TRP A C 1
ATOM 1508 O O . TRP A 1 182 ? 17.019 -11.128 30.693 1.00 39.97 182 TRP A O 1
ATOM 1518 N N . SER A 1 183 ? 17.976 -12.587 29.273 1.00 33.53 183 SER A N 1
ATOM 1519 C CA . SER A 1 183 ? 19.336 -12.400 29.764 1.00 33.53 183 SER A CA 1
ATOM 1520 C C . SER A 1 183 ? 19.752 -10.941 29.573 1.00 33.53 183 SER A C 1
ATOM 1522 O O . SER A 1 183 ? 19.773 -10.428 28.454 1.00 33.53 183 SER A O 1
ATOM 1524 N N . LYS A 1 184 ? 20.148 -10.274 30.664 1.00 35.62 184 LYS A N 1
ATOM 1525 C CA . LYS A 1 184 ? 20.754 -8.929 30.653 1.00 35.62 184 LYS A CA 1
ATOM 1526 C C . LYS A 1 184 ? 22.059 -8.862 29.827 1.00 35.62 184 LYS A C 1
ATOM 1528 O O . LYS A 1 184 ? 22.630 -7.785 29.700 1.00 35.62 184 LYS A O 1
ATOM 1533 N N . LYS A 1 185 ? 22.532 -9.982 29.260 1.00 34.97 185 LYS A N 1
ATOM 1534 C CA . LYS A 1 185 ? 23.803 -10.099 28.529 1.00 34.97 185 LYS A CA 1
ATOM 1535 C C . LYS A 1 185 ? 23.720 -9.899 27.006 1.00 34.97 185 LYS A C 1
ATOM 1537 O O . LYS A 1 185 ? 24.768 -9.906 26.378 1.00 34.97 185 LYS A O 1
ATOM 1542 N N . SER A 1 186 ? 22.553 -9.687 26.385 1.00 40.50 186 SER A N 1
ATOM 1543 C CA . SER A 1 186 ? 22.497 -9.533 24.912 1.00 40.50 186 SER A CA 1
ATOM 1544 C C . SER A 1 186 ? 22.620 -8.092 24.390 1.00 40.50 186 SER A C 1
ATOM 1546 O O . SER A 1 186 ? 22.603 -7.895 23.180 1.00 40.50 186 SER A O 1
ATOM 1548 N N . VAL A 1 187 ? 22.724 -7.081 25.266 1.00 41.97 187 VAL A N 1
ATOM 1549 C CA . VAL A 1 187 ? 22.623 -5.652 24.873 1.00 41.97 187 VAL A CA 1
ATOM 1550 C C . VAL A 1 187 ? 23.904 -4.846 25.145 1.00 41.97 187 VAL A C 1
ATOM 1552 O O . VAL A 1 187 ? 23.978 -3.661 24.834 1.00 41.97 187 VAL A O 1
ATOM 1555 N N . LEU A 1 188 ? 24.971 -5.475 25.641 1.00 37.03 188 LEU A N 1
ATOM 1556 C CA . LEU A 1 188 ? 26.280 -4.831 25.761 1.00 37.03 188 LEU A CA 1
ATOM 1557 C C . LEU A 1 188 ? 27.275 -5.484 24.799 1.00 37.03 188 LEU A C 1
ATOM 1559 O O . LEU A 1 188 ? 27.601 -6.657 24.915 1.00 37.03 188 LEU A O 1
ATOM 1563 N N . SER A 1 189 ? 27.763 -4.663 23.868 1.00 40.38 189 SER A N 1
ATOM 1564 C CA . SER A 1 189 ? 28.824 -4.938 22.897 1.00 40.38 189 SER A CA 1
ATOM 1565 C C . SER A 1 189 ? 28.482 -5.866 21.721 1.00 40.38 189 SER A C 1
ATOM 1567 O O . SER A 1 189 ? 28.874 -7.025 21.646 1.00 40.38 189 SER A O 1
ATOM 1569 N N . ARG A 1 190 ? 27.896 -5.273 20.679 1.00 37.72 190 ARG A N 1
ATOM 1570 C CA . ARG A 1 190 ? 28.493 -5.394 19.340 1.00 37.72 190 ARG A CA 1
ATOM 1571 C C . ARG A 1 190 ? 28.908 -4.009 18.871 1.00 37.72 190 ARG A C 1
ATOM 1573 O O . ARG A 1 190 ? 28.341 -3.437 17.947 1.00 37.72 190 ARG A O 1
ATOM 1580 N N . ARG A 1 191 ? 29.922 -3.454 19.540 1.00 34.59 191 ARG A N 1
ATOM 1581 C CA . ARG A 1 191 ? 30.825 -2.525 18.860 1.00 34.59 191 ARG A CA 1
ATOM 1582 C C . ARG A 1 191 ? 31.467 -3.372 17.762 1.00 34.59 191 ARG A C 1
ATOM 1584 O O . ARG A 1 191 ? 32.042 -4.408 18.085 1.00 34.59 191 ARG A O 1
ATOM 1591 N N . LEU A 1 192 ? 31.334 -3.004 16.488 1.00 33.31 192 LEU A N 1
ATOM 1592 C CA . LEU A 1 192 ? 32.207 -3.573 15.459 1.00 33.31 192 LEU A CA 1
ATOM 1593 C C . LEU A 1 192 ? 33.629 -3.077 15.762 1.00 33.31 192 LEU A C 1
ATOM 1595 O O . LEU A 1 192 ? 34.087 -2.072 15.227 1.00 33.31 192 LEU A O 1
ATOM 1599 N N . THR A 1 193 ? 34.316 -3.737 16.689 1.00 33.25 193 THR A N 1
ATOM 1600 C CA . THR A 1 193 ? 35.769 -3.695 16.769 1.00 33.25 193 THR A CA 1
ATOM 1601 C C . THR A 1 193 ? 36.291 -4.613 15.678 1.00 33.25 193 THR A C 1
ATOM 1603 O O . THR A 1 193 ? 35.868 -5.765 15.575 1.00 33.25 193 THR A O 1
ATOM 1606 N N . ARG A 1 194 ? 37.170 -4.065 14.832 1.00 39.56 194 ARG A N 1
ATOM 1607 C CA . ARG A 1 194 ? 37.910 -4.801 13.803 1.00 39.56 194 ARG A CA 1
ATOM 1608 C C . ARG A 1 194 ? 38.435 -6.116 14.387 1.00 39.56 194 ARG A C 1
ATOM 1610 O O . ARG A 1 194 ? 39.123 -6.101 15.402 1.00 39.56 194 ARG A O 1
ATOM 1617 N N . ILE A 1 195 ? 38.107 -7.226 13.735 1.00 34.59 195 ILE A N 1
ATOM 1618 C CA . ILE A 1 195 ? 38.704 -8.533 14.016 1.00 34.59 195 ILE A CA 1
ATOM 1619 C C . ILE A 1 195 ? 40.163 -8.481 13.519 1.00 34.59 195 ILE A C 1
ATOM 1621 O O . ILE A 1 195 ? 40.367 -8.099 12.361 1.00 34.59 195 ILE A O 1
ATOM 1625 N N . PRO A 1 196 ? 41.172 -8.829 14.340 1.00 35.62 196 PRO A N 1
ATOM 1626 C CA . PRO A 1 196 ? 42.539 -9.022 13.868 1.00 35.62 196 PRO A CA 1
ATOM 1627 C C . PRO A 1 196 ? 42.587 -10.246 12.950 1.00 35.62 196 PRO A C 1
ATOM 1629 O O . PRO A 1 196 ? 42.052 -11.300 13.287 1.00 35.62 196 PRO A O 1
ATOM 1632 N N . GLN A 1 197 ? 43.205 -10.101 11.781 1.00 34.47 197 GLN A N 1
ATOM 1633 C CA . GLN A 1 197 ? 43.416 -11.213 10.859 1.00 34.47 197 GLN A CA 1
ATOM 1634 C C . GLN A 1 197 ? 44.496 -12.136 11.427 1.00 34.47 197 GLN A C 1
ATOM 1636 O O . GLN A 1 197 ? 45.640 -11.717 11.578 1.00 34.47 197 GLN A O 1
ATOM 1641 N N . THR A 1 198 ? 44.146 -13.387 11.712 1.00 36.81 198 THR A N 1
ATOM 1642 C CA . THR A 1 198 ? 45.120 -14.480 11.725 1.00 36.81 198 THR A CA 1
ATOM 1643 C C . THR A 1 198 ? 45.228 -15.044 10.305 1.00 36.81 198 THR A C 1
ATOM 1645 O O . THR A 1 198 ? 44.211 -15.136 9.604 1.00 36.81 198 THR A O 1
ATOM 1648 N N . PRO A 1 199 ? 46.436 -15.385 9.825 1.00 45.62 199 PRO A N 1
ATOM 1649 C CA . PRO A 1 199 ? 46.612 -15.857 8.466 1.00 45.62 199 PRO A CA 1
ATOM 1650 C C . PRO A 1 199 ? 46.222 -17.334 8.416 1.00 45.62 199 PRO A C 1
ATOM 1652 O O . PRO A 1 199 ? 46.872 -18.186 9.012 1.00 45.62 199 PRO A O 1
ATOM 1655 N N . SER A 1 200 ? 45.144 -17.644 7.704 1.00 31.73 200 SER A N 1
ATOM 1656 C CA . SER A 1 200 ? 44.881 -19.005 7.245 1.00 31.73 200 SER A CA 1
ATOM 1657 C C . SER A 1 200 ? 44.449 -18.968 5.784 1.00 31.73 200 SER A C 1
ATOM 1659 O O . SER A 1 200 ? 43.743 -18.067 5.328 1.00 31.73 200 SER A O 1
ATOM 1661 N N . ASN A 1 201 ? 45.018 -19.912 5.047 1.00 38.94 201 ASN A N 1
ATOM 1662 C CA . ASN A 1 201 ? 45.105 -19.976 3.600 1.00 38.94 201 ASN A CA 1
ATOM 1663 C C . ASN A 1 201 ? 43.761 -19.897 2.860 1.00 38.94 201 ASN A C 1
ATOM 1665 O O . ASN A 1 201 ? 42.767 -20.501 3.250 1.00 38.94 201 ASN A O 1
ATOM 1669 N N . SER A 1 202 ? 43.823 -19.249 1.691 1.00 48.22 202 SER A N 1
ATOM 1670 C CA . SER A 1 202 ? 43.031 -19.565 0.496 1.00 48.22 202 SER A CA 1
ATOM 1671 C C . SER A 1 202 ? 41.501 -19.571 0.659 1.00 48.22 202 SER A C 1
ATOM 1673 O O . SER A 1 202 ? 40.834 -20.595 0.521 1.00 48.22 202 SER A O 1
ATOM 1675 N N . THR A 1 203 ? 40.911 -18.387 0.814 1.00 39.94 203 THR A N 1
ATOM 1676 C CA . THR A 1 203 ? 39.493 -18.163 0.494 1.00 39.94 203 THR A CA 1
ATOM 1677 C C . THR A 1 203 ? 39.380 -16.953 -0.429 1.00 39.94 203 THR A C 1
ATOM 1679 O O . THR A 1 203 ? 39.756 -15.836 -0.073 1.00 39.94 203 THR A O 1
ATOM 1682 N N . ARG A 1 204 ? 38.899 -17.168 -1.663 1.00 49.56 204 ARG A N 1
ATOM 1683 C CA . ARG A 1 204 ? 38.561 -16.082 -2.595 1.00 49.56 204 ARG A CA 1
ATOM 1684 C C . ARG A 1 204 ? 37.503 -15.199 -1.932 1.00 49.56 204 ARG A C 1
ATOM 1686 O O . ARG A 1 204 ? 36.325 -15.545 -1.896 1.00 49.56 204 ARG A O 1
ATOM 1693 N N . LYS A 1 205 ? 37.934 -14.058 -1.394 1.00 44.94 205 LYS A N 1
ATOM 1694 C CA . LYS A 1 205 ? 37.060 -12.980 -0.928 1.00 44.94 205 LYS A CA 1
ATOM 1695 C C . LYS A 1 205 ? 36.243 -12.498 -2.125 1.00 44.94 205 LYS A C 1
ATOM 1697 O O . LYS A 1 205 ? 36.777 -11.833 -3.008 1.00 44.94 205 LYS A O 1
ATOM 1702 N N . MET A 1 206 ? 34.959 -12.847 -2.163 1.00 55.97 206 MET A N 1
ATOM 1703 C CA . MET A 1 206 ? 34.007 -12.169 -3.041 1.00 55.97 206 MET A CA 1
ATOM 1704 C C . MET A 1 206 ? 34.085 -10.673 -2.726 1.00 55.97 206 MET A C 1
ATOM 1706 O O . MET A 1 206 ? 33.985 -10.276 -1.563 1.00 55.97 206 MET A O 1
ATOM 1710 N N . SER A 1 207 ? 34.342 -9.866 -3.753 1.00 77.88 207 SER A N 1
ATOM 1711 C CA . SER A 1 207 ? 34.405 -8.412 -3.640 1.00 77.88 207 SER A CA 1
ATOM 1712 C C . SER A 1 207 ? 33.072 -7.837 -3.148 1.00 77.88 207 SER A C 1
ATOM 1714 O O . SER A 1 207 ? 32.029 -8.498 -3.148 1.00 77.88 207 SER A O 1
ATOM 1716 N N . GLU A 1 208 ? 33.107 -6.595 -2.674 1.00 83.94 208 GLU A N 1
ATOM 1717 C CA . GLU A 1 208 ? 31.933 -5.917 -2.127 1.00 83.94 208 GLU A CA 1
ATOM 1718 C C . GLU A 1 208 ? 30.777 -5.868 -3.144 1.00 83.94 208 GLU A C 1
ATOM 1720 O O . GLU A 1 208 ? 30.971 -5.544 -4.311 1.00 83.94 208 GLU A O 1
ATOM 1725 N N . ARG A 1 209 ? 29.534 -6.127 -2.704 1.00 83.69 209 ARG A N 1
ATOM 1726 C CA . ARG A 1 209 ? 28.340 -6.090 -3.580 1.00 83.69 209 ARG A CA 1
ATOM 1727 C C . ARG A 1 209 ? 28.155 -4.732 -4.275 1.00 83.69 209 ARG A C 1
ATOM 1729 O O . ARG A 1 209 ? 27.607 -4.674 -5.372 1.00 83.69 209 ARG A O 1
ATOM 1736 N N . LYS A 1 210 ? 28.560 -3.641 -3.619 1.00 85.44 210 LYS A N 1
ATOM 1737 C CA . LYS A 1 210 ? 28.495 -2.271 -4.141 1.00 85.44 210 LYS A CA 1
ATOM 1738 C C . LYS A 1 210 ? 29.903 -1.697 -4.224 1.00 85.44 210 LYS A C 1
ATOM 1740 O O . LYS A 1 210 ? 30.341 -0.996 -3.322 1.00 85.44 210 LYS A O 1
ATOM 1745 N N . VAL A 1 211 ? 30.593 -2.013 -5.311 1.00 89.88 211 VAL A N 1
ATOM 1746 C CA . VAL A 1 211 ? 31.932 -1.488 -5.578 1.00 89.88 211 VAL A CA 1
ATOM 1747 C C . VAL A 1 211 ? 31.831 -0.029 -6.035 1.00 89.88 211 VAL A C 1
ATOM 1749 O O . VAL A 1 211 ? 31.150 0.240 -7.028 1.00 89.88 211 VAL A O 1
ATOM 1752 N N . LEU A 1 212 ? 32.515 0.892 -5.342 1.00 85.81 212 LEU A N 1
ATOM 1753 C CA . LEU A 1 212 ? 32.613 2.301 -5.755 1.00 85.81 212 LEU A CA 1
ATOM 1754 C C . LEU A 1 212 ? 33.346 2.430 -7.096 1.00 85.81 212 LEU A C 1
ATOM 1756 O O . LEU A 1 212 ? 32.797 2.974 -8.049 1.00 85.81 212 LEU A O 1
ATOM 1760 N N . ASN A 1 213 ? 34.551 1.863 -7.181 1.00 87.94 213 ASN A N 1
ATOM 1761 C CA . ASN A 1 213 ? 35.414 1.976 -8.353 1.00 87.94 213 ASN A CA 1
ATOM 1762 C C . ASN A 1 213 ? 35.756 0.589 -8.894 1.00 87.94 213 ASN A C 1
ATOM 1764 O O . ASN A 1 213 ? 36.266 -0.258 -8.162 1.00 87.94 213 ASN A O 1
ATOM 1768 N N . LYS A 1 214 ? 35.499 0.361 -10.184 1.00 89.44 214 LYS A N 1
ATOM 1769 C CA . LYS A 1 214 ? 36.075 -0.783 -10.898 1.00 89.44 214 LYS A CA 1
ATOM 1770 C C . LYS A 1 214 ? 37.418 -0.346 -11.475 1.00 89.44 214 LYS A C 1
ATOM 1772 O O . LYS A 1 214 ? 37.520 0.765 -11.987 1.00 89.44 214 LYS A O 1
ATOM 1777 N N . TYR A 1 215 ? 38.432 -1.197 -11.364 1.00 90.25 215 TYR A N 1
ATOM 1778 C CA . TYR A 1 215 ? 39.708 -0.963 -12.031 1.00 90.25 215 TYR A CA 1
ATOM 1779 C C . TYR A 1 215 ? 39.510 -1.087 -13.546 1.00 90.25 215 TYR A C 1
ATOM 1781 O O . TYR A 1 215 ? 39.029 -2.118 -14.016 1.00 90.25 215 TYR A O 1
ATOM 1789 N N . TYR A 1 216 ? 39.872 -0.038 -14.282 1.00 90.62 216 TYR A N 1
ATOM 1790 C CA . TYR A 1 216 ? 39.987 -0.059 -15.737 1.00 90.62 216 TYR A CA 1
ATOM 1791 C C . TYR A 1 216 ? 41.481 -0.049 -16.087 1.00 90.62 216 TYR A C 1
ATOM 1793 O O . TYR A 1 216 ? 42.214 0.753 -15.501 1.00 90.62 216 TYR A O 1
ATOM 1801 N N . PRO A 1 217 ? 41.953 -0.926 -16.990 1.00 93.75 217 PRO A N 1
ATOM 1802 C CA . PRO A 1 217 ? 43.332 -0.885 -17.471 1.00 93.75 217 PRO A CA 1
ATOM 1803 C C . PRO A 1 217 ? 43.690 0.493 -18.065 1.00 93.75 217 PRO A C 1
ATOM 1805 O O . PRO A 1 217 ? 42.807 1.128 -18.642 1.00 93.75 217 PRO A O 1
ATOM 1808 N N . PRO A 1 218 ? 44.953 0.953 -17.985 1.00 91.31 218 PRO A N 1
ATOM 1809 C CA . PRO A 1 218 ? 45.382 2.233 -18.566 1.00 91.31 218 PRO A CA 1
ATOM 1810 C C . PRO A 1 218 ? 45.112 2.362 -20.074 1.00 91.31 218 PRO A C 1
ATOM 1812 O O . PRO A 1 218 ? 44.845 3.458 -20.554 1.00 91.31 218 PRO A O 1
ATOM 1815 N N . ASP A 1 219 ? 45.103 1.238 -20.794 1.00 92.06 219 ASP A N 1
ATOM 1816 C CA . ASP A 1 219 ? 44.854 1.172 -22.242 1.00 92.06 219 ASP A CA 1
ATOM 1817 C C . ASP A 1 219 ? 43.358 1.051 -22.605 1.00 92.06 219 ASP A C 1
ATOM 1819 O O . ASP A 1 219 ? 42.999 0.797 -23.759 1.00 92.06 219 ASP A O 1
ATOM 1823 N N . PHE A 1 220 ? 42.458 1.165 -21.621 1.00 91.69 220 PHE A N 1
ATOM 1824 C CA . PHE A 1 220 ? 41.021 0.994 -21.818 1.00 91.69 220 PHE A CA 1
ATOM 1825 C C . PHE A 1 220 ? 40.410 2.168 -22.595 1.00 91.69 220 PHE A C 1
ATOM 1827 O O . PHE A 1 220 ? 40.266 3.272 -22.073 1.00 91.69 220 PHE A O 1
ATOM 1834 N N . ASP A 1 221 ? 39.969 1.894 -23.824 1.00 90.12 221 ASP A N 1
ATOM 1835 C CA . ASP A 1 221 ? 39.211 2.826 -24.661 1.00 90.12 221 ASP A CA 1
ATOM 1836 C C . ASP A 1 221 ? 37.764 2.322 -24.848 1.00 90.12 221 ASP A C 1
ATOM 1838 O O . ASP A 1 221 ? 37.555 1.264 -25.458 1.00 90.12 221 ASP A O 1
ATOM 1842 N N . PRO A 1 222 ? 36.748 3.067 -24.368 1.00 88.25 222 PRO A N 1
ATOM 1843 C CA . PRO A 1 222 ? 35.337 2.713 -24.528 1.00 88.25 222 PRO A CA 1
ATOM 1844 C C . PRO A 1 222 ? 34.877 2.522 -25.982 1.00 88.25 222 PRO A C 1
ATOM 1846 O O . PRO A 1 222 ? 33.887 1.828 -26.217 1.00 88.25 222 PRO A O 1
ATOM 1849 N N . SER A 1 223 ? 35.568 3.121 -26.955 1.00 89.38 223 SER A N 1
ATOM 1850 C CA . SER A 1 223 ? 35.175 3.118 -28.372 1.00 89.38 223 SER A CA 1
ATOM 1851 C C . SER A 1 223 ? 35.490 1.797 -29.075 1.00 89.38 223 SER A C 1
ATOM 1853 O O . SER A 1 223 ? 34.851 1.448 -30.066 1.00 89.38 223 SER A O 1
ATOM 1855 N N . LYS A 1 224 ? 36.460 1.039 -28.551 1.00 88.38 224 LYS A N 1
ATOM 1856 C CA . LYS A 1 224 ? 36.958 -0.206 -29.158 1.00 88.38 224 LYS A CA 1
ATOM 1857 C C . LYS A 1 224 ? 36.150 -1.442 -28.749 1.00 88.38 224 LYS A C 1
ATOM 1859 O O . LYS A 1 224 ? 36.397 -2.531 -29.260 1.00 88.38 224 LYS A O 1
ATOM 1864 N N . ILE A 1 225 ? 35.192 -1.298 -27.830 1.00 87.06 225 ILE A N 1
ATOM 1865 C CA . ILE A 1 225 ? 34.409 -2.418 -27.298 1.00 87.06 225 ILE A CA 1
ATOM 1866 C C . ILE A 1 225 ? 33.208 -2.692 -28.213 1.00 87.06 225 ILE A C 1
ATOM 1868 O O . ILE A 1 225 ? 32.303 -1.854 -28.304 1.00 87.06 225 ILE A O 1
ATOM 1872 N N . PRO A 1 226 ? 33.128 -3.872 -28.854 1.00 88.38 226 PRO A N 1
ATOM 1873 C CA . PRO A 1 226 ? 31.983 -4.212 -29.682 1.00 88.38 226 PRO A CA 1
ATOM 1874 C C . PRO A 1 226 ? 30.738 -4.408 -28.811 1.00 88.38 226 PRO A C 1
ATOM 1876 O O . PRO A 1 226 ? 30.731 -5.172 -27.843 1.00 88.38 226 PRO A O 1
ATOM 1879 N N . ARG A 1 227 ? 29.639 -3.739 -29.172 1.00 85.38 227 ARG A N 1
ATOM 1880 C CA . ARG A 1 227 ? 28.332 -4.008 -28.561 1.00 85.38 227 ARG A CA 1
ATOM 1881 C C . ARG A 1 227 ? 27.779 -5.306 -29.135 1.00 85.38 227 ARG A C 1
ATOM 1883 O O . ARG A 1 227 ? 27.544 -5.399 -30.338 1.00 85.38 227 ARG A O 1
ATOM 1890 N N . MET A 1 228 ? 27.533 -6.288 -28.272 1.00 84.75 228 MET A N 1
ATOM 1891 C CA . MET A 1 228 ? 26.914 -7.550 -28.673 1.00 84.75 228 MET A CA 1
ATOM 1892 C C . MET A 1 228 ? 25.479 -7.291 -29.160 1.00 84.75 228 MET A C 1
ATOM 1894 O O . MET A 1 228 ? 24.585 -7.003 -28.361 1.00 84.75 228 MET A O 1
ATOM 1898 N N . LYS A 1 229 ? 25.262 -7.364 -30.478 1.00 81.38 229 LYS A N 1
ATOM 1899 C CA . LYS A 1 229 ? 23.933 -7.263 -31.095 1.00 81.38 229 LYS A CA 1
ATOM 1900 C C . LYS A 1 229 ? 23.219 -8.602 -30.926 1.00 81.38 229 LYS A C 1
ATOM 1902 O O . LYS A 1 229 ? 23.507 -9.564 -31.626 1.00 81.38 229 LYS A O 1
ATOM 1907 N N . LEU A 1 230 ? 22.330 -8.667 -29.944 1.00 82.56 230 LEU A N 1
ATOM 1908 C CA . LEU A 1 230 ? 21.460 -9.817 -29.715 1.00 82.56 230 LEU A CA 1
ATOM 1909 C C . LEU A 1 230 ? 20.219 -9.718 -30.607 1.00 82.56 230 LEU A C 1
ATOM 1911 O O . LEU A 1 230 ? 19.794 -8.616 -30.957 1.00 82.56 230 LEU A O 1
ATOM 1915 N N . ALA A 1 231 ? 19.621 -10.866 -30.931 1.00 84.00 231 ALA A N 1
ATOM 1916 C CA . ALA A 1 231 ? 18.333 -10.909 -31.613 1.00 84.00 231 ALA A CA 1
ATOM 1917 C C . ALA A 1 231 ? 17.270 -10.137 -30.810 1.00 84.00 231 ALA A C 1
ATOM 1919 O O . ALA A 1 231 ? 17.235 -10.218 -29.579 1.00 84.00 231 ALA A O 1
ATOM 1920 N N . LYS A 1 232 ? 16.405 -9.398 -31.519 1.00 79.06 232 LYS A N 1
ATOM 1921 C CA . LYS A 1 232 ? 15.340 -8.564 -30.933 1.00 79.06 232 LYS A CA 1
ATOM 1922 C C . LYS A 1 232 ? 14.367 -9.393 -30.083 1.00 79.06 232 LYS A C 1
ATOM 1924 O O . LYS A 1 232 ? 13.961 -8.954 -29.014 1.00 79.06 232 LYS A O 1
ATOM 1929 N N . ASN A 1 233 ? 14.117 -10.624 -30.516 1.00 78.38 233 ASN A N 1
ATOM 1930 C CA . ASN A 1 233 ? 13.180 -11.571 -29.926 1.00 78.38 233 ASN A CA 1
ATOM 1931 C C . ASN A 1 233 ? 13.822 -12.578 -28.974 1.00 78.38 233 ASN A C 1
ATOM 1933 O O . ASN A 1 233 ? 13.629 -13.791 -29.044 1.00 78.38 233 ASN A O 1
ATOM 1937 N N . ARG A 1 234 ? 14.658 -12.068 -28.073 1.00 87.06 234 ARG A N 1
ATOM 1938 C CA . ARG A 1 234 ? 15.340 -12.914 -27.104 1.00 87.06 234 ARG A CA 1
ATOM 1939 C C . ARG A 1 234 ? 14.419 -13.258 -25.938 1.00 87.06 234 ARG A C 1
ATOM 1941 O O . ARG A 1 234 ? 13.817 -12.383 -25.326 1.00 87.06 234 ARG A O 1
ATOM 1948 N N . GLN A 1 235 ? 14.430 -14.529 -25.552 1.00 91.75 235 GLN A N 1
ATOM 1949 C CA . GLN A 1 235 ? 13.818 -14.969 -24.305 1.00 91.75 235 GLN A CA 1
ATOM 1950 C C . GLN A 1 235 ? 14.697 -14.607 -23.101 1.00 91.75 235 GLN A C 1
ATOM 1952 O O . GLN A 1 235 ? 15.888 -14.931 -23.048 1.00 91.75 235 GLN A O 1
ATOM 1957 N N . TYR A 1 236 ? 14.092 -13.955 -22.110 1.00 92.81 236 TYR A N 1
ATOM 1958 C CA . TYR A 1 236 ? 14.725 -13.579 -20.848 1.00 92.81 236 TYR A CA 1
ATOM 1959 C C . TYR A 1 236 ? 14.168 -14.412 -19.700 1.00 92.81 236 TYR A C 1
ATOM 1961 O O . TYR A 1 236 ? 12.964 -14.599 -19.582 1.00 92.81 236 TYR A O 1
ATOM 1969 N N . THR A 1 237 ? 15.024 -14.882 -18.799 1.00 95.00 237 THR A N 1
ATOM 1970 C CA . THR A 1 237 ? 14.570 -15.577 -17.590 1.00 95.00 237 THR A CA 1
ATOM 1971 C C . THR A 1 237 ? 14.200 -14.568 -16.506 1.00 95.00 237 THR A C 1
ATOM 1973 O O . THR A 1 237 ? 15.047 -13.779 -16.084 1.00 95.00 237 THR A O 1
ATOM 1976 N N . VAL A 1 238 ? 12.958 -14.610 -16.029 1.00 96.69 238 VAL A N 1
ATOM 1977 C CA . VAL A 1 238 ? 12.425 -13.720 -14.989 1.00 96.69 238 VAL A CA 1
ATOM 1978 C C . VAL A 1 238 ? 11.768 -14.556 -13.898 1.00 96.69 238 VAL A C 1
ATOM 1980 O O . VAL A 1 238 ? 11.100 -15.548 -14.175 1.00 96.69 238 VAL A O 1
ATOM 1983 N N . ARG A 1 239 ? 11.929 -14.157 -12.636 1.00 96.12 239 ARG A N 1
ATOM 1984 C CA . ARG A 1 239 ? 11.213 -14.784 -11.523 1.00 96.12 239 ARG A CA 1
ATOM 1985 C C . ARG A 1 239 ? 9.914 -14.029 -11.259 1.00 96.12 239 ARG A C 1
ATOM 1987 O O . ARG A 1 239 ? 9.968 -12.877 -10.837 1.00 96.12 239 ARG A O 1
ATOM 1994 N N . LEU A 1 240 ? 8.773 -14.674 -11.486 1.00 96.19 240 LEU A N 1
ATOM 1995 C CA . LEU A 1 240 ? 7.442 -14.072 -11.341 1.00 96.19 240 LEU A CA 1
ATOM 1996 C C . LEU A 1 240 ? 6.519 -14.919 -10.460 1.00 96.19 240 LEU A C 1
ATOM 1998 O O . LEU A 1 240 ? 6.828 -16.066 -10.135 1.00 96.19 240 LEU A O 1
ATOM 2002 N N . MET A 1 241 ? 5.399 -14.334 -10.047 1.00 97.00 241 MET A N 1
ATOM 2003 C CA . MET A 1 241 ? 4.304 -15.039 -9.379 1.00 97.00 241 MET A CA 1
ATOM 2004 C C . MET A 1 241 ? 3.173 -15.291 -10.377 1.00 97.00 241 MET A C 1
ATOM 2006 O O . MET A 1 241 ? 2.928 -14.438 -11.225 1.00 97.00 241 MET A O 1
ATOM 2010 N N . ALA A 1 242 ? 2.472 -16.421 -10.262 1.00 94.88 242 ALA A N 1
ATOM 2011 C CA . ALA A 1 242 ? 1.270 -16.686 -11.052 1.00 94.88 242 ALA A CA 1
ATOM 2012 C C . ALA A 1 242 ? 0.208 -15.592 -10.784 1.00 94.88 242 ALA A C 1
ATOM 2014 O O . ALA A 1 242 ? -0.169 -15.413 -9.619 1.00 94.88 242 ALA A O 1
ATOM 2015 N N . PRO A 1 243 ? -0.251 -14.849 -11.811 1.00 93.25 243 PRO A N 1
ATOM 2016 C CA . PRO A 1 243 ? -1.125 -13.686 -11.622 1.00 93.25 243 PRO A CA 1
ATOM 2017 C C . PRO A 1 243 ? -2.559 -14.059 -11.217 1.00 93.25 243 PRO A C 1
ATOM 2019 O O . PRO A 1 243 ? -3.206 -13.320 -10.473 1.00 93.25 243 PRO A O 1
ATOM 2022 N N . PHE A 1 244 ? -3.025 -15.231 -11.642 1.00 91.81 244 PHE A N 1
ATOM 2023 C CA . PHE A 1 244 ? -4.351 -15.769 -11.360 1.00 91.81 244 PHE A CA 1
ATOM 2024 C C . PHE A 1 244 ? -4.276 -17.281 -11.121 1.00 91.81 244 PHE A C 1
ATOM 2026 O O . PHE A 1 244 ? -3.281 -17.942 -11.424 1.00 91.81 244 PHE A O 1
ATOM 2033 N N . ASN A 1 245 ? -5.340 -17.805 -10.533 1.00 92.44 245 ASN A N 1
ATOM 2034 C CA . ASN A 1 245 ? -5.600 -19.220 -10.329 1.00 92.44 245 ASN A CA 1
ATOM 2035 C C . ASN A 1 245 ? -5.914 -19.897 -11.669 1.00 92.44 245 ASN A C 1
ATOM 2037 O O . ASN A 1 245 ? -6.801 -19.466 -12.406 1.00 92.44 245 ASN A O 1
ATOM 2041 N N . MET A 1 246 ? -5.173 -20.958 -11.974 1.00 92.81 246 MET A N 1
ATOM 2042 C CA . MET A 1 246 ? -5.305 -21.711 -13.217 1.00 92.81 246 MET A CA 1
ATOM 2043 C C . MET A 1 246 ? -5.168 -23.209 -12.967 1.00 92.81 246 MET A C 1
ATOM 2045 O O . MET A 1 246 ? -4.492 -23.632 -12.026 1.00 92.81 246 MET A O 1
ATOM 2049 N N . ARG A 1 247 ? -5.771 -24.012 -13.836 1.00 94.31 247 ARG A N 1
ATOM 2050 C CA . ARG A 1 247 ? -5.689 -25.470 -13.822 1.00 94.31 247 ARG A CA 1
ATOM 2051 C C . ARG A 1 247 ? -4.916 -25.938 -15.046 1.00 94.31 247 ARG A C 1
ATOM 2053 O O . ARG A 1 247 ? -5.218 -25.539 -16.166 1.00 94.31 247 ARG A O 1
ATOM 2060 N N . CYS A 1 248 ? -3.893 -26.761 -14.845 1.00 95.44 248 CYS A N 1
ATOM 2061 C CA . CYS A 1 248 ? -3.125 -27.315 -15.958 1.00 95.44 248 CYS A CA 1
ATOM 2062 C C . CYS A 1 248 ? -3.987 -28.301 -16.760 1.00 95.44 248 CYS A C 1
ATOM 2064 O O . CYS A 1 248 ? -4.558 -29.218 -16.172 1.00 95.44 248 CYS A O 1
ATOM 2066 N N . VAL A 1 249 ? -4.032 -28.153 -18.088 1.00 94.88 249 VAL A N 1
ATOM 2067 C CA . VAL A 1 249 ? -4.853 -29.012 -18.966 1.00 94.88 249 VAL A CA 1
ATOM 2068 C C . VAL A 1 249 ? -4.369 -30.465 -18.940 1.00 94.88 249 VAL A C 1
ATOM 2070 O O . VAL A 1 249 ? -5.172 -31.384 -18.870 1.00 94.88 249 VAL A O 1
ATOM 2073 N N . THR A 1 250 ? -3.052 -30.684 -18.937 1.00 94.19 250 THR A N 1
ATOM 2074 C CA . THR A 1 250 ? -2.466 -32.027 -19.084 1.00 94.19 250 THR A CA 1
ATOM 2075 C C . THR A 1 250 ? -2.587 -32.895 -17.831 1.00 94.19 250 THR A C 1
ATOM 2077 O O . THR A 1 250 ? -2.797 -34.095 -17.936 1.00 94.19 250 THR A O 1
ATOM 2080 N N . CYS A 1 251 ? -2.405 -32.320 -16.638 1.00 94.19 251 CYS A N 1
ATOM 2081 C CA . CYS A 1 251 ? -2.339 -33.090 -15.383 1.00 94.19 251 CYS A CA 1
ATOM 2082 C C . CYS A 1 251 ? -3.414 -32.721 -14.359 1.00 94.19 251 CYS A C 1
ATOM 2084 O O . CYS A 1 251 ? -3.441 -33.299 -13.277 1.00 94.19 251 CYS A O 1
ATOM 2086 N N . GLY A 1 252 ? -4.248 -31.718 -14.645 1.00 91.44 252 GLY A N 1
ATOM 2087 C CA . GLY A 1 252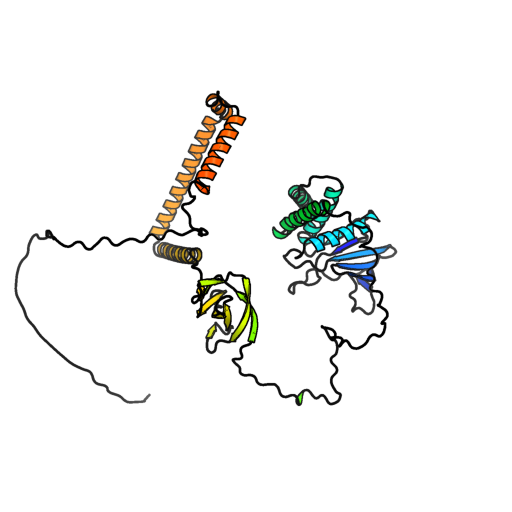 ? -5.287 -31.250 -13.729 1.00 91.44 252 GLY A CA 1
ATOM 2088 C C . GLY A 1 252 ? -4.778 -30.554 -12.461 1.00 91.44 252 GLY A C 1
ATOM 2089 O O . GLY A 1 252 ? -5.598 -30.179 -11.628 1.00 91.44 252 GLY A O 1
ATOM 2090 N N . GLU A 1 253 ? -3.463 -30.360 -12.301 1.00 95.00 253 GLU A N 1
ATOM 2091 C CA . GLU A 1 253 ? -2.877 -29.684 -11.138 1.00 95.00 253 GLU A CA 1
ATOM 2092 C C . GLU A 1 253 ? -3.325 -28.218 -11.073 1.00 95.00 253 GLU A C 1
ATOM 2094 O O . GLU A 1 253 ? -3.229 -27.471 -12.055 1.00 95.00 253 GLU A O 1
ATOM 2099 N N . TYR A 1 254 ? -3.748 -27.797 -9.883 1.00 94.62 254 TYR A N 1
ATOM 2100 C CA . TYR A 1 254 ? -4.134 -26.420 -9.609 1.00 94.62 254 TYR A CA 1
ATOM 2101 C C . TYR A 1 254 ? -2.914 -25.559 -9.269 1.00 94.62 254 TYR A C 1
ATOM 2103 O O . TYR A 1 254 ? -2.165 -25.804 -8.320 1.00 94.62 254 TYR A O 1
ATOM 2111 N N . ILE A 1 255 ? -2.725 -24.493 -10.040 1.00 95.00 255 ILE A N 1
ATOM 2112 C CA . ILE A 1 255 ? -1.728 -23.457 -9.795 1.00 95.00 255 ILE A CA 1
ATOM 2113 C C . ILE A 1 255 ? -2.453 -22.261 -9.185 1.00 95.00 255 ILE A C 1
ATOM 2115 O O . ILE A 1 255 ? -3.138 -21.502 -9.868 1.00 95.00 255 ILE A O 1
ATOM 2119 N N . TYR A 1 256 ? -2.290 -22.092 -7.876 1.00 94.25 256 TYR A N 1
ATOM 2120 C CA . TYR A 1 256 ? -2.866 -20.968 -7.145 1.00 94.25 256 TYR A CA 1
ATOM 2121 C C . TYR A 1 256 ? -2.132 -19.651 -7.433 1.00 94.25 256 TYR A C 1
ATOM 2123 O O . TYR A 1 256 ? -0.909 -19.619 -7.633 1.00 94.25 256 TYR A O 1
ATOM 2131 N N . LYS A 1 257 ? -2.889 -18.548 -7.385 1.00 93.81 257 LYS A N 1
ATOM 2132 C CA . LYS A 1 257 ? -2.370 -17.178 -7.474 1.00 93.81 257 LYS A CA 1
ATOM 2133 C C . LYS A 1 257 ? -1.246 -16.964 -6.454 1.00 93.81 257 LYS A C 1
ATOM 2135 O O . LYS A 1 257 ? -1.359 -17.359 -5.297 1.00 93.81 257 LYS A O 1
ATOM 2140 N N . GLY A 1 258 ? -0.150 -16.336 -6.879 1.00 93.50 258 GLY A N 1
ATOM 2141 C CA . GLY A 1 258 ? 0.999 -16.045 -6.014 1.00 93.50 258 GLY A CA 1
ATOM 2142 C C . GLY A 1 258 ? 2.102 -17.115 -5.995 1.00 93.50 258 GLY A C 1
ATOM 2143 O O . GLY A 1 258 ? 3.189 -16.855 -5.469 1.00 93.50 258 GLY A O 1
ATOM 2144 N N . LYS A 1 259 ? 1.893 -18.298 -6.594 1.00 95.38 259 LYS A N 1
ATOM 2145 C CA . LYS A 1 259 ? 2.945 -19.326 -6.698 1.00 95.38 259 LYS A CA 1
ATOM 2146 C C . LYS A 1 259 ? 4.119 -18.803 -7.535 1.00 95.38 259 LYS A C 1
ATOM 2148 O O . LYS A 1 259 ? 3.921 -18.270 -8.624 1.00 95.38 259 LYS A O 1
ATOM 2153 N N . LYS A 1 260 ? 5.347 -18.917 -7.016 1.00 97.31 260 LYS A N 1
ATOM 2154 C CA . LYS A 1 260 ? 6.564 -18.363 -7.640 1.00 97.31 260 LYS A CA 1
ATOM 2155 C C . LYS A 1 260 ? 7.148 -19.322 -8.676 1.00 97.31 260 LYS A C 1
ATOM 2157 O O . LYS A 1 260 ? 7.412 -20.475 -8.348 1.00 97.31 260 LYS A O 1
ATOM 2162 N N . PHE A 1 261 ? 7.462 -18.809 -9.861 1.00 96.38 261 PHE A N 1
ATOM 2163 C CA . PHE A 1 261 ? 8.083 -19.549 -10.958 1.00 96.38 261 PHE A CA 1
ATOM 2164 C C . PHE A 1 261 ? 9.320 -18.831 -11.494 1.00 96.38 261 PHE A C 1
ATOM 2166 O O . PHE A 1 261 ? 9.408 -17.603 -11.478 1.00 96.38 261 PHE A O 1
ATOM 2173 N N . ASN A 1 262 ? 10.266 -19.620 -12.000 1.00 96.38 262 ASN A N 1
ATOM 2174 C CA . ASN A 1 262 ? 11.277 -19.131 -12.928 1.00 96.38 262 ASN A CA 1
ATOM 2175 C C . ASN A 1 262 ? 10.662 -19.232 -14.327 1.00 96.38 262 ASN A C 1
ATOM 2177 O O . ASN A 1 262 ? 10.500 -20.333 -14.847 1.00 96.38 262 ASN A O 1
ATOM 2181 N N . ALA A 1 263 ? 10.260 -18.097 -14.883 1.00 96.38 263 ALA A N 1
ATOM 2182 C CA . ALA A 1 263 ? 9.571 -18.001 -16.158 1.00 96.38 263 ALA A CA 1
ATOM 2183 C C . ALA A 1 263 ? 10.513 -17.523 -17.266 1.00 96.38 263 ALA A C 1
ATOM 2185 O O . ALA A 1 263 ? 11.503 -16.834 -17.001 1.00 96.38 263 ALA A O 1
ATOM 2186 N N . ARG A 1 264 ? 10.180 -17.849 -18.515 1.00 95.94 264 ARG A N 1
ATOM 2187 C CA . ARG A 1 264 ? 10.780 -17.207 -19.693 1.00 95.94 264 ARG A CA 1
ATOM 2188 C C . ARG A 1 264 ? 9.842 -16.106 -20.172 1.00 95.94 264 ARG A C 1
ATOM 2190 O O . ARG A 1 264 ? 8.647 -16.342 -20.271 1.00 95.94 264 ARG A O 1
ATOM 2197 N N . LYS A 1 265 ? 10.374 -14.918 -20.424 1.00 95.44 265 LYS A N 1
ATOM 2198 C CA . LYS A 1 265 ? 9.671 -13.747 -20.944 1.00 95.44 265 LYS A CA 1
ATOM 2199 C C . LYS A 1 265 ? 10.119 -13.514 -22.381 1.00 95.44 265 LYS A C 1
ATOM 2201 O O . LYS A 1 265 ? 11.325 -13.451 -22.620 1.00 95.44 265 LYS A O 1
ATOM 2206 N N . GLU A 1 266 ? 9.172 -13.306 -23.279 1.00 93.62 266 GLU A N 1
ATOM 2207 C CA . GLU A 1 266 ? 9.415 -12.783 -24.622 1.00 93.62 266 GLU A CA 1
ATOM 2208 C C . GLU A 1 266 ? 8.504 -11.591 -24.929 1.00 93.62 266 GLU A C 1
ATOM 2210 O O . GLU A 1 266 ? 7.448 -11.420 -24.313 1.00 93.62 266 GLU A O 1
ATOM 2215 N N . ASP A 1 267 ? 8.951 -10.750 -25.857 1.00 92.38 267 ASP A N 1
ATOM 2216 C CA . ASP A 1 267 ? 8.153 -9.667 -26.423 1.00 92.38 267 ASP A CA 1
ATOM 2217 C C . ASP A 1 267 ? 7.379 -10.257 -27.615 1.00 92.38 267 ASP A C 1
ATOM 2219 O O . ASP A 1 267 ? 7.976 -10.901 -28.480 1.00 92.38 267 ASP A O 1
ATOM 2223 N N . VAL A 1 268 ? 6.055 -10.083 -27.649 1.00 90.62 268 VAL A N 1
ATOM 2224 C CA . VAL A 1 268 ? 5.221 -10.603 -28.744 1.00 90.62 268 VAL A CA 1
ATOM 2225 C C . VAL A 1 268 ? 5.427 -9.723 -29.978 1.00 90.62 268 VAL A C 1
ATOM 2227 O O . VAL A 1 268 ? 5.244 -8.506 -29.911 1.00 90.62 268 VAL A O 1
ATOM 2230 N N . GLU A 1 269 ? 5.826 -10.313 -31.108 1.00 84.50 269 GLU A N 1
ATOM 2231 C CA . GLU A 1 269 ? 5.952 -9.562 -32.364 1.00 84.50 269 GLU A CA 1
ATOM 2232 C C . GLU A 1 269 ? 4.560 -9.237 -32.904 1.00 84.50 269 GLU A C 1
ATOM 2234 O O . GLU A 1 269 ? 3.678 -10.090 -32.913 1.00 84.50 269 GLU A O 1
ATOM 2239 N N . ASN A 1 270 ? 4.389 -8.004 -33.385 1.00 79.88 270 ASN A N 1
ATOM 2240 C CA . ASN A 1 270 ? 3.196 -7.505 -34.083 1.00 79.88 270 ASN A CA 1
ATOM 2241 C C . ASN A 1 270 ? 1.968 -7.175 -33.213 1.00 79.88 270 ASN A C 1
ATOM 2243 O O . ASN A 1 270 ? 0.998 -6.641 -33.741 1.00 79.88 270 ASN A O 1
ATOM 2247 N N . GLU A 1 271 ? 2.025 -7.370 -31.893 1.00 84.31 271 GLU A N 1
ATOM 2248 C CA . GLU A 1 271 ? 0.957 -6.960 -30.970 1.00 84.31 271 GLU A CA 1
ATOM 2249 C C . GLU A 1 271 ? 1.450 -5.857 -30.021 1.00 84.31 271 GLU A C 1
ATOM 2251 O O . GLU A 1 271 ? 2.246 -6.077 -29.103 1.00 84.31 271 GLU A O 1
ATOM 2256 N N . THR A 1 272 ? 0.967 -4.634 -30.243 1.00 89.69 272 THR A N 1
ATOM 2257 C CA . THR A 1 272 ? 1.186 -3.502 -29.333 1.00 89.69 272 THR A CA 1
ATOM 2258 C C . THR A 1 272 ? -0.134 -2.813 -29.048 1.00 89.69 272 THR A C 1
ATOM 2260 O O . THR A 1 272 ? -0.902 -2.544 -29.967 1.00 89.69 272 THR A O 1
ATOM 2263 N N . TYR A 1 273 ? -0.391 -2.505 -27.782 1.00 90.69 273 TYR A N 1
ATOM 2264 C CA . TYR A 1 273 ? -1.592 -1.787 -27.374 1.00 90.69 273 TYR A CA 1
ATOM 2265 C C . TYR A 1 273 ? -1.249 -0.314 -27.169 1.00 90.69 273 TYR A C 1
ATOM 2267 O O . TYR A 1 273 ? -0.537 0.017 -26.223 1.00 90.69 273 TYR A O 1
ATOM 2275 N N . LEU A 1 274 ? -1.705 0.569 -28.064 1.00 90.38 274 LEU A N 1
ATOM 2276 C CA . LEU A 1 274 ? -1.435 2.016 -27.993 1.00 90.38 274 LEU A CA 1
ATOM 2277 C C . LEU A 1 274 ? 0.070 2.347 -27.815 1.00 90.38 274 LEU A C 1
ATOM 2279 O O . LEU A 1 274 ? 0.440 3.272 -27.096 1.00 90.38 274 LEU A O 1
ATOM 2283 N N . GLY A 1 275 ? 0.956 1.551 -28.430 1.00 87.69 275 GLY A N 1
ATOM 2284 C CA . GLY A 1 275 ? 2.418 1.684 -28.311 1.00 87.69 275 GLY A CA 1
ATOM 2285 C C . GLY A 1 275 ? 3.056 0.976 -27.104 1.00 87.69 275 GLY A C 1
ATOM 2286 O O . GLY A 1 275 ? 4.283 0.951 -26.983 1.00 87.69 275 GLY A O 1
ATOM 2287 N N . ILE A 1 276 ? 2.262 0.352 -26.232 1.00 92.19 276 ILE A N 1
ATOM 2288 C CA . ILE A 1 276 ? 2.735 -0.499 -25.134 1.00 92.19 276 ILE A CA 1
ATOM 2289 C C . ILE A 1 276 ? 3.018 -1.901 -25.676 1.00 92.19 276 ILE A C 1
ATOM 2291 O O . ILE A 1 276 ? 2.208 -2.489 -26.394 1.00 92.19 276 ILE A O 1
ATOM 2295 N N . ARG A 1 277 ? 4.182 -2.450 -25.319 1.00 91.06 277 ARG A N 1
ATOM 2296 C CA . ARG A 1 277 ? 4.584 -3.808 -25.704 1.00 91.06 277 ARG A CA 1
ATOM 2297 C C . ARG A 1 277 ? 3.823 -4.847 -24.895 1.00 91.06 277 ARG A C 1
ATOM 2299 O O . ARG A 1 277 ? 3.757 -4.735 -23.670 1.00 91.06 277 ARG A O 1
ATOM 2306 N N . ILE A 1 278 ? 3.339 -5.877 -25.576 1.00 94.75 278 ILE A N 1
ATOM 2307 C CA . ILE A 1 278 ? 2.732 -7.047 -24.949 1.00 94.75 278 ILE A CA 1
ATOM 2308 C C . ILE A 1 278 ? 3.815 -8.099 -24.714 1.00 94.75 278 ILE A C 1
ATOM 2310 O O . ILE A 1 278 ? 4.647 -8.379 -25.581 1.00 94.75 278 ILE A O 1
ATOM 2314 N N . TYR A 1 279 ? 3.821 -8.663 -23.509 1.00 94.44 279 TYR A N 1
ATOM 2315 C CA . TYR A 1 279 ? 4.774 -9.689 -23.109 1.00 94.44 279 TYR A CA 1
ATOM 2316 C C . TYR A 1 279 ? 4.082 -11.036 -22.988 1.00 94.44 279 TYR A C 1
ATOM 2318 O O . TYR A 1 279 ? 3.004 -11.133 -22.399 1.00 94.44 279 TYR A O 1
ATOM 2326 N N . ARG A 1 280 ? 4.753 -12.078 -23.473 1.00 95.62 280 ARG A N 1
ATOM 2327 C CA . ARG A 1 280 ? 4.370 -13.470 -23.255 1.00 95.62 280 ARG A CA 1
ATOM 2328 C C . ARG A 1 280 ? 5.303 -14.101 -22.234 1.00 95.62 280 ARG A C 1
ATOM 2330 O O . ARG A 1 280 ? 6.525 -13.933 -22.282 1.00 95.62 280 ARG A O 1
ATOM 2337 N N . PHE A 1 281 ? 4.719 -14.833 -21.297 1.00 96.81 281 PHE A N 1
ATOM 2338 C CA . PHE A 1 281 ? 5.437 -15.547 -20.254 1.00 96.81 281 PHE A CA 1
ATOM 2339 C C . PHE A 1 281 ? 5.199 -17.045 -20.365 1.00 96.81 281 PHE A C 1
ATOM 2341 O O . PHE A 1 281 ? 4.065 -17.480 -20.527 1.00 96.81 281 PHE A O 1
ATOM 2348 N N . TYR A 1 282 ? 6.264 -17.822 -20.190 1.00 96.75 282 TYR A N 1
ATOM 2349 C CA . TYR A 1 282 ? 6.231 -19.277 -20.120 1.00 96.75 282 TYR A CA 1
ATOM 2350 C C . TYR A 1 282 ? 6.566 -19.741 -18.713 1.00 96.75 282 TYR A C 1
ATOM 2352 O O . TYR A 1 282 ? 7.654 -19.449 -18.201 1.00 96.75 282 TYR A O 1
ATOM 2360 N N . ILE A 1 283 ? 5.665 -20.507 -18.107 1.00 96.69 283 ILE A N 1
ATOM 2361 C CA . ILE A 1 283 ? 5.894 -21.200 -16.837 1.00 96.69 283 ILE A CA 1
ATOM 2362 C C . ILE A 1 283 ? 5.787 -22.707 -17.046 1.00 96.69 283 ILE A C 1
ATOM 2364 O O . ILE A 1 283 ? 5.038 -23.170 -17.898 1.00 96.69 283 ILE A O 1
ATOM 2368 N N . LYS A 1 284 ? 6.522 -23.484 -16.250 1.00 95.94 284 LYS A N 1
ATOM 2369 C CA . LYS A 1 284 ? 6.418 -24.948 -16.252 1.00 95.94 284 LYS A CA 1
ATOM 2370 C C . LYS A 1 284 ? 5.523 -25.406 -15.113 1.00 95.94 284 LYS A C 1
ATOM 2372 O O . LYS A 1 284 ? 5.711 -24.971 -13.974 1.00 95.94 284 LYS A O 1
ATOM 2377 N N . CYS A 1 285 ? 4.579 -26.297 -15.402 1.00 95.38 285 CYS A N 1
ATOM 2378 C CA . CYS A 1 285 ? 3.760 -26.929 -14.373 1.00 95.38 285 CYS A CA 1
ATOM 2379 C C . CYS A 1 285 ? 4.641 -27.717 -13.389 1.00 95.38 285 CYS A C 1
ATOM 2381 O O . CYS A 1 285 ? 5.597 -28.380 -13.786 1.00 95.38 285 CYS A O 1
ATOM 2383 N N . THR A 1 286 ? 4.311 -27.684 -12.095 1.00 92.44 286 THR A N 1
ATOM 2384 C CA . THR A 1 286 ? 5.104 -28.374 -11.063 1.00 92.44 286 THR A CA 1
ATOM 2385 C C . THR A 1 286 ? 5.001 -29.896 -11.102 1.00 92.44 286 THR A C 1
ATOM 2387 O O . THR A 1 286 ? 5.815 -30.556 -10.469 1.00 92.44 286 THR A O 1
ATOM 2390 N N . ARG A 1 287 ? 4.002 -30.449 -11.800 1.00 94.25 287 ARG A N 1
ATOM 2391 C CA . ARG A 1 287 ? 3.777 -31.897 -11.907 1.00 94.25 287 ARG A CA 1
ATOM 2392 C C . ARG A 1 287 ? 4.286 -32.465 -13.228 1.00 94.25 287 ARG A C 1
ATOM 2394 O O . ARG A 1 287 ? 5.209 -33.264 -13.228 1.00 94.25 287 ARG A O 1
ATOM 2401 N N . CYS A 1 288 ? 3.692 -32.038 -14.342 1.00 93.56 288 CYS A N 1
ATOM 2402 C CA . CYS A 1 288 ? 3.956 -32.599 -15.672 1.00 93.56 288 CYS A CA 1
ATOM 2403 C C . CYS A 1 288 ? 5.026 -31.848 -16.476 1.00 93.56 288 CYS A C 1
ATOM 2405 O O . CYS A 1 288 ? 5.301 -32.233 -17.604 1.00 93.56 288 CYS A O 1
ATOM 2407 N N . LEU A 1 289 ? 5.597 -30.759 -15.940 1.00 93.44 289 LEU A N 1
ATOM 2408 C CA . LEU A 1 289 ? 6.563 -29.889 -16.631 1.00 93.44 289 LEU A CA 1
ATOM 2409 C C . LEU A 1 289 ? 6.063 -29.265 -17.948 1.00 93.44 289 LEU A C 1
ATOM 2411 O O . LEU A 1 289 ? 6.843 -28.582 -18.613 1.00 93.44 289 LEU A O 1
ATOM 2415 N N . GLN A 1 290 ? 4.776 -29.428 -18.275 1.00 95.12 290 GLN A N 1
ATOM 2416 C CA . GLN A 1 290 ? 4.131 -28.792 -19.417 1.00 95.12 290 GLN A CA 1
ATOM 2417 C C . GLN A 1 290 ? 4.311 -27.276 -19.348 1.00 95.12 290 GLN A C 1
ATOM 2419 O O . GLN A 1 290 ? 4.152 -26.667 -18.281 1.00 95.12 290 GLN A O 1
ATOM 2424 N N . GLU A 1 291 ? 4.642 -26.679 -20.489 1.00 95.19 291 GLU A N 1
ATOM 2425 C CA . GLU A 1 291 ? 4.771 -25.234 -20.615 1.00 95.19 291 GLU A CA 1
ATOM 2426 C C . GLU A 1 291 ? 3.390 -24.598 -20.772 1.00 95.19 291 GLU A C 1
ATOM 2428 O O . GLU A 1 291 ? 2.595 -24.990 -21.624 1.00 95.19 291 GLU A O 1
ATOM 2433 N N . ILE A 1 292 ? 3.110 -23.628 -19.909 1.00 96.12 292 ILE A N 1
ATOM 2434 C CA . ILE A 1 292 ? 1.896 -22.818 -19.908 1.00 96.12 292 ILE A CA 1
ATOM 2435 C C . ILE A 1 292 ? 2.310 -21.418 -20.344 1.00 96.12 292 ILE A C 1
ATOM 2437 O O . ILE A 1 292 ? 3.222 -20.839 -19.738 1.00 96.12 292 ILE A O 1
ATOM 2441 N N . SER A 1 293 ? 1.651 -20.887 -21.373 1.00 95.62 293 SER A N 1
ATOM 2442 C CA . SER A 1 293 ? 1.898 -19.542 -21.888 1.00 95.62 293 SER A CA 1
ATOM 2443 C C . SER A 1 293 ? 0.735 -18.604 -21.589 1.00 95.62 293 SER A C 1
ATOM 2445 O O . SER A 1 293 ? -0.436 -18.955 -21.750 1.00 95.62 293 SER A O 1
ATOM 2447 N N . PHE A 1 294 ? 1.064 -17.394 -21.147 1.00 95.19 294 PHE A N 1
ATOM 2448 C CA . PHE A 1 294 ? 0.094 -16.323 -20.942 1.00 95.19 294 PHE A CA 1
ATOM 2449 C C . PHE A 1 294 ? 0.663 -14.973 -21.385 1.00 95.19 294 PHE A C 1
ATOM 2451 O O . PHE A 1 294 ? 1.864 -14.716 -21.247 1.00 95.19 294 PHE A O 1
ATOM 2458 N N . LYS A 1 295 ? -0.212 -14.117 -21.912 1.00 95.31 295 LYS A N 1
ATOM 2459 C CA . LYS A 1 295 ? 0.074 -12.764 -22.396 1.00 95.31 295 LYS A CA 1
ATOM 2460 C C . LYS A 1 295 ? -0.410 -11.709 -21.405 1.00 95.31 295 LYS A C 1
ATOM 2462 O O . LYS A 1 295 ? -1.329 -11.945 -20.627 1.00 95.31 295 LYS A O 1
ATOM 2467 N N . THR A 1 296 ? 0.216 -10.539 -21.422 1.00 95.31 296 THR A N 1
ATOM 2468 C CA . THR A 1 296 ? -0.292 -9.336 -20.739 1.00 95.31 296 THR A CA 1
ATOM 2469 C C . THR A 1 296 ? -1.378 -8.669 -21.577 1.00 95.31 296 THR A C 1
ATOM 2471 O O . THR A 1 296 ? -1.103 -8.371 -22.735 1.00 95.31 296 THR A O 1
ATOM 2474 N N . ASP A 1 297 ? -2.526 -8.339 -20.989 1.00 93.06 297 ASP A N 1
ATOM 2475 C CA . ASP A 1 297 ? -3.556 -7.495 -21.604 1.00 93.06 297 ASP A CA 1
ATOM 2476 C C . ASP A 1 297 ? -3.596 -6.108 -20.923 1.00 93.06 297 ASP A C 1
ATOM 2478 O O . ASP A 1 297 ? -4.135 -5.954 -19.819 1.00 93.06 297 ASP A O 1
ATOM 2482 N N . PRO A 1 298 ? -3.025 -5.067 -21.561 1.00 93.44 298 PRO A N 1
ATOM 2483 C CA . PRO A 1 298 ? -3.050 -3.711 -21.024 1.00 93.44 298 PRO A CA 1
ATOM 2484 C C . PRO A 1 298 ? -4.442 -3.064 -21.005 1.00 93.44 298 PRO A C 1
ATOM 2486 O O . PRO A 1 298 ? -4.625 -2.118 -20.242 1.00 93.44 298 PRO A O 1
ATOM 2489 N N . ARG A 1 299 ? -5.411 -3.536 -21.807 1.00 91.44 299 ARG A N 1
ATOM 2490 C CA . ARG A 1 299 ? -6.762 -2.951 -21.872 1.00 91.44 299 ARG A CA 1
ATOM 2491 C C . ARG A 1 299 ? -7.537 -3.220 -20.588 1.00 91.44 299 ARG A C 1
ATOM 2493 O O . ARG A 1 299 ? -8.102 -2.295 -20.013 1.00 91.44 299 ARG A O 1
ATOM 2500 N N . ASN A 1 300 ? -7.515 -4.469 -20.126 1.00 88.44 300 ASN A N 1
ATOM 2501 C CA . ASN A 1 300 ? -8.239 -4.898 -18.929 1.00 88.44 300 ASN A CA 1
ATOM 2502 C C . ASN A 1 300 ? -7.357 -4.957 -17.673 1.00 88.44 300 ASN A C 1
ATOM 2504 O O . ASN A 1 300 ? -7.816 -5.386 -16.615 1.00 88.44 300 ASN A O 1
ATOM 2508 N N . THR A 1 301 ? -6.088 -4.536 -17.764 1.00 90.38 301 THR A N 1
ATOM 2509 C CA . THR A 1 301 ? -5.081 -4.655 -16.688 1.00 90.38 301 THR A CA 1
ATOM 2510 C C . THR A 1 301 ? -4.931 -6.085 -16.154 1.00 90.38 301 THR A C 1
ATOM 2512 O O . THR A 1 301 ? -4.638 -6.305 -14.977 1.00 90.38 301 THR A O 1
ATOM 2515 N N . ASP A 1 302 ? -5.132 -7.069 -17.029 1.00 91.56 302 ASP A N 1
ATOM 2516 C CA . ASP A 1 302 ? -5.161 -8.487 -16.691 1.00 91.56 302 ASP A CA 1
ATOM 2517 C C . ASP A 1 302 ? -4.196 -9.277 -17.594 1.00 91.56 302 ASP A C 1
ATOM 2519 O O . ASP A 1 302 ? -3.382 -8.719 -18.330 1.00 91.56 302 ASP A O 1
ATOM 2523 N N . TYR A 1 303 ? -4.220 -10.597 -17.483 1.00 93.31 303 TYR A N 1
ATOM 2524 C CA . TYR A 1 303 ? -3.381 -11.511 -18.242 1.00 93.31 303 TYR A CA 1
ATOM 2525 C C . TYR A 1 303 ? -4.239 -12.593 -18.891 1.00 93.31 303 TYR A C 1
ATOM 2527 O O . TYR A 1 303 ? -5.047 -13.225 -18.217 1.00 93.31 303 TYR A O 1
ATOM 2535 N N . GLU A 1 304 ? -4.005 -12.902 -20.154 1.00 91.81 304 GLU A N 1
ATOM 2536 C CA . GLU A 1 304 ? -4.778 -13.902 -20.892 1.00 91.81 304 GLU A CA 1
ATOM 2537 C C . GLU A 1 304 ? -3.964 -15.181 -21.074 1.00 91.81 304 GLU A C 1
ATOM 2539 O O . GLU A 1 304 ? -2.761 -15.125 -21.335 1.00 91.81 304 GLU A O 1
ATOM 2544 N N . ILE A 1 305 ? -4.592 -16.348 -20.904 1.00 93.44 305 ILE A N 1
ATOM 2545 C CA . ILE A 1 305 ? -3.926 -17.623 -21.197 1.00 93.44 305 ILE A CA 1
ATOM 2546 C C . ILE A 1 305 ? -3.979 -17.856 -22.704 1.00 93.44 305 ILE A C 1
ATOM 2548 O O . ILE A 1 305 ? -5.050 -17.778 -23.293 1.00 93.44 305 ILE A O 1
ATOM 2552 N N . G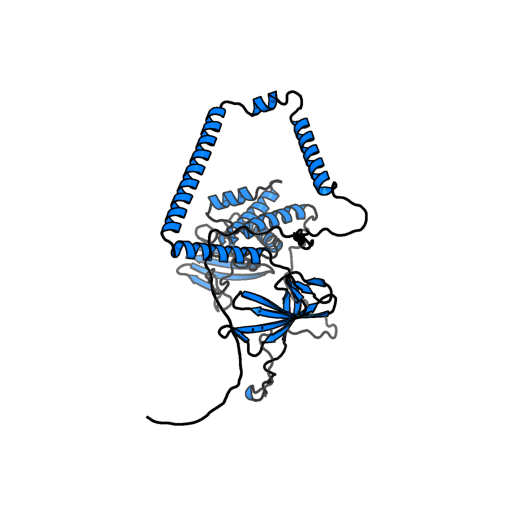LU A 1 306 ? -2.846 -18.218 -23.298 1.00 91.62 306 GLU A N 1
ATOM 2553 C CA . GLU A 1 306 ? -2.815 -18.707 -24.678 1.00 91.62 306 GLU A CA 1
ATOM 2554 C C . GLU A 1 306 ? -2.841 -20.235 -24.738 1.00 91.62 306 GLU A C 1
ATOM 2556 O O . GLU A 1 306 ? -3.588 -20.804 -25.526 1.00 91.62 306 GLU A O 1
ATOM 2561 N N . ALA A 1 307 ? -2.019 -20.915 -23.925 1.00 93.69 307 ALA A N 1
ATOM 2562 C CA . ALA A 1 307 ? -1.889 -22.369 -23.993 1.00 93.69 307 ALA A CA 1
ATOM 2563 C C . ALA A 1 307 ? -1.527 -23.022 -22.651 1.00 93.69 307 ALA A C 1
ATOM 2565 O O . ALA A 1 307 ? -0.850 -22.441 -21.802 1.00 93.69 307 ALA A O 1
ATOM 2566 N N . GLY A 1 308 ? -1.937 -24.285 -22.492 1.00 90.50 308 GLY A N 1
ATOM 2567 C CA . GLY A 1 308 ? -1.461 -25.198 -21.441 1.00 90.50 308 GLY A CA 1
ATOM 2568 C C . GLY A 1 308 ? -2.217 -25.153 -20.107 1.00 90.50 308 GLY A C 1
ATOM 2569 O O . GLY A 1 308 ? -2.013 -26.028 -19.257 1.00 90.50 308 GLY A O 1
ATOM 2570 N N . ALA A 1 309 ? -3.113 -24.186 -19.912 1.00 94.19 309 ALA A N 1
ATOM 2571 C CA . ALA A 1 309 ? -3.946 -24.086 -18.719 1.00 94.19 309 ALA A CA 1
ATOM 2572 C C . ALA A 1 309 ? -5.324 -23.492 -19.030 1.00 94.19 309 ALA A C 1
ATOM 2574 O O . ALA A 1 309 ? -5.508 -22.815 -20.035 1.00 94.19 309 ALA A O 1
ATOM 2575 N N . THR A 1 310 ? -6.278 -23.716 -18.137 1.00 91.00 310 THR A N 1
ATOM 2576 C CA . THR A 1 310 ? -7.554 -22.999 -18.111 1.00 91.00 310 THR A CA 1
ATOM 2577 C C . THR A 1 310 ? -7.603 -22.109 -16.876 1.00 91.00 310 THR A C 1
ATOM 2579 O O . THR A 1 310 ? -7.047 -22.446 -15.825 1.00 91.00 310 THR A O 1
ATOM 2582 N N . ARG A 1 311 ? -8.235 -20.937 -16.988 1.00 89.69 311 ARG A N 1
ATOM 2583 C CA . ARG A 1 311 ? -8.562 -20.129 -15.809 1.00 89.69 311 ARG A CA 1
ATOM 2584 C C . ARG A 1 311 ? -9.675 -20.826 -15.038 1.00 89.69 311 ARG A C 1
ATOM 2586 O O . ARG A 1 311 ? -10.580 -21.390 -15.647 1.00 89.69 311 ARG A O 1
ATOM 2593 N N . ASN A 1 312 ? -9.626 -20.760 -13.711 1.00 81.00 312 ASN A N 1
ATOM 2594 C CA . ASN A 1 312 ? -10.797 -21.132 -12.924 1.00 81.00 312 ASN A CA 1
ATOM 2595 C C . ASN A 1 312 ? -11.912 -20.118 -13.226 1.00 81.00 312 ASN A C 1
ATOM 2597 O O . ASN A 1 312 ? -11.639 -18.916 -13.280 1.00 81.00 312 ASN A O 1
ATOM 2601 N N . PHE A 1 313 ? -13.128 -20.613 -13.458 1.00 65.81 313 PHE A N 1
ATOM 2602 C CA . PHE A 1 313 ? -14.281 -19.798 -13.830 1.00 65.81 313 PHE A CA 1
ATOM 2603 C C . PHE A 1 313 ? -14.510 -18.680 -12.803 1.00 65.81 313 PHE A C 1
ATOM 2605 O O . PHE A 1 313 ? -14.472 -18.912 -11.594 1.00 65.81 313 PHE A O 1
ATOM 2612 N N . MET A 1 314 ? -14.686 -17.451 -13.287 1.00 67.88 314 MET A N 1
ATOM 2613 C CA . MET A 1 314 ? -14.956 -16.283 -12.452 1.00 67.88 314 MET A CA 1
ATOM 2614 C C . MET A 1 314 ? -16.465 -16.020 -12.462 1.00 67.88 314 MET A C 1
ATOM 2616 O O . MET A 1 314 ? -16.909 -15.096 -13.137 1.00 67.88 314 MET A O 1
ATOM 2620 N N . ALA A 1 315 ? -17.240 -16.824 -11.727 1.00 64.81 315 ALA A N 1
ATOM 2621 C CA . ALA A 1 315 ? -18.700 -16.677 -11.644 1.00 64.81 315 ALA A CA 1
ATOM 2622 C C . ALA A 1 315 ? -19.113 -15.242 -11.269 1.00 64.81 315 ALA A C 1
ATOM 2624 O O . ALA A 1 315 ? -19.946 -14.637 -11.934 1.00 64.81 315 ALA A O 1
ATOM 2625 N N . LEU A 1 316 ? -18.415 -14.651 -10.292 1.00 68.38 316 LEU A N 1
ATOM 2626 C CA . LEU A 1 316 ? -18.605 -13.257 -9.883 1.00 68.38 316 LEU A CA 1
ATOM 2627 C C . LEU A 1 316 ? -18.395 -12.266 -11.040 1.00 68.38 316 LEU A C 1
ATOM 2629 O O . LEU A 1 316 ? -19.196 -11.364 -11.227 1.00 68.38 316 LEU A O 1
ATOM 2633 N N . LYS A 1 317 ? -17.336 -12.444 -11.838 1.00 72.19 317 LYS A N 1
ATOM 2634 C CA . LYS A 1 317 ? -16.997 -11.508 -12.920 1.00 72.19 317 LYS A CA 1
ATOM 2635 C C . LYS A 1 317 ? -18.014 -11.578 -14.059 1.00 72.19 317 LYS A C 1
ATOM 2637 O O . LYS A 1 317 ? -18.323 -10.553 -14.653 1.00 72.19 317 LYS A O 1
ATOM 2642 N N . LEU A 1 318 ? -18.520 -12.777 -14.360 1.00 77.56 318 LEU A N 1
ATOM 2643 C CA . LEU A 1 318 ? -19.568 -12.950 -15.364 1.00 77.56 318 LEU A CA 1
ATOM 2644 C C . LEU A 1 318 ? -20.884 -12.313 -14.896 1.00 77.56 318 LEU A C 1
ATOM 2646 O O . LEU A 1 318 ? -21.490 -11.575 -15.665 1.00 77.56 318 LEU A O 1
ATOM 2650 N N . ALA A 1 319 ? -21.265 -12.533 -13.633 1.00 76.88 319 ALA A N 1
ATOM 2651 C CA . ALA A 1 319 ? -22.454 -11.927 -13.038 1.00 76.88 319 ALA A CA 1
ATOM 2652 C C . ALA A 1 319 ? -22.359 -10.391 -12.989 1.00 76.88 319 ALA A C 1
ATOM 2654 O O . ALA A 1 319 ? -23.313 -9.704 -13.335 1.00 76.88 319 ALA A O 1
ATOM 2655 N N . GLU A 1 320 ? -21.196 -9.839 -12.629 1.00 81.56 320 GLU A N 1
ATOM 2656 C CA . GLU A 1 320 ? -20.954 -8.390 -12.641 1.00 81.56 320 GLU A CA 1
ATOM 2657 C C . GLU A 1 320 ? -21.037 -7.795 -14.055 1.00 81.56 320 GLU A C 1
ATOM 2659 O O . GLU A 1 320 ? -21.572 -6.703 -14.229 1.00 81.56 320 GLU A O 1
ATOM 2664 N N . GLU A 1 321 ? -20.516 -8.486 -15.075 1.00 82.31 321 GLU A N 1
ATOM 2665 C CA . GLU A 1 321 ? -20.587 -8.013 -16.462 1.00 82.31 321 GLU A CA 1
ATOM 2666 C C . GLU A 1 321 ? -22.015 -8.077 -17.020 1.00 82.31 321 GLU A C 1
ATOM 2668 O O . GLU A 1 321 ? -22.421 -7.164 -17.738 1.00 82.31 321 GLU A O 1
ATOM 2673 N N . GLN A 1 322 ? -22.774 -9.121 -16.675 1.00 85.50 322 GLN A N 1
ATOM 2674 C CA . GLN A 1 322 ? -24.192 -9.245 -17.021 1.00 85.50 322 GLN A CA 1
ATOM 2675 C C . GLN A 1 322 ? -25.020 -8.144 -16.357 1.00 85.50 322 GLN A C 1
ATOM 2677 O O . GLN A 1 322 ? -25.676 -7.389 -17.066 1.00 85.50 322 GLN A O 1
ATOM 2682 N N . ALA A 1 323 ? -24.882 -7.951 -15.042 1.00 86.88 323 ALA A N 1
ATOM 2683 C CA . ALA A 1 323 ? -25.589 -6.898 -14.315 1.00 86.88 323 ALA A CA 1
ATOM 2684 C C . ALA A 1 323 ? -25.273 -5.495 -14.861 1.00 86.88 323 ALA A C 1
ATOM 2686 O O . ALA A 1 323 ? -26.157 -4.649 -14.955 1.00 86.88 323 ALA A O 1
ATOM 2687 N N . ARG A 1 324 ? -24.021 -5.239 -15.270 1.00 88.94 324 ARG A N 1
ATOM 2688 C CA . ARG A 1 324 ? -23.649 -3.963 -15.898 1.00 88.94 324 ARG A CA 1
ATOM 2689 C C . ARG A 1 324 ? -24.304 -3.753 -17.259 1.00 88.94 324 ARG A C 1
ATOM 2691 O O . ARG A 1 324 ? -24.680 -2.627 -17.560 1.00 88.94 324 ARG A O 1
ATOM 2698 N N . LYS A 1 325 ? -24.385 -4.802 -18.083 1.00 88.69 325 LYS A N 1
ATOM 2699 C CA . LYS A 1 325 ? -25.071 -4.734 -19.381 1.00 88.69 325 LYS A CA 1
ATOM 2700 C C . LYS A 1 325 ? -26.559 -4.481 -19.181 1.00 88.69 325 LYS A C 1
ATOM 2702 O O . LYS A 1 325 ? -27.085 -3.572 -19.800 1.00 88.69 325 LYS A O 1
ATOM 2707 N N . GLU A 1 326 ? -27.184 -5.195 -18.252 1.00 88.06 326 GLU A N 1
ATOM 2708 C CA . GLU A 1 326 ? -28.592 -4.997 -17.894 1.00 88.06 326 GLU A CA 1
ATOM 2709 C C . GLU A 1 326 ? -28.852 -3.574 -17.364 1.00 88.06 326 GLU A C 1
ATOM 2711 O O . GLU A 1 326 ? -29.825 -2.939 -17.753 1.00 88.06 326 GLU A O 1
ATOM 2716 N N . GLU A 1 327 ? -27.968 -3.021 -16.524 1.00 85.19 327 GLU A N 1
ATOM 2717 C CA . GLU A 1 327 ? -28.092 -1.640 -16.034 1.00 85.19 327 GLU A CA 1
ATOM 2718 C C . GLU A 1 327 ? -27.903 -0.600 -17.153 1.00 85.19 327 GLU A C 1
ATOM 2720 O O . GLU A 1 327 ? -28.611 0.408 -17.188 1.00 85.19 327 GLU A O 1
ATOM 2725 N N . GLU A 1 328 ? -26.947 -0.818 -18.063 1.00 86.69 328 GLU A N 1
ATOM 2726 C CA . GLU A 1 328 ? -26.736 0.039 -19.236 1.00 86.69 328 GLU A CA 1
ATOM 2727 C C . GLU A 1 328 ? -27.958 -0.002 -20.170 1.00 86.69 328 GLU A C 1
ATOM 2729 O O . GLU A 1 328 ? -28.449 1.059 -20.549 1.00 86.69 328 GLU A O 1
ATOM 2734 N N . GLU A 1 329 ? -28.510 -1.187 -20.445 1.00 86.75 329 GLU A N 1
ATOM 2735 C CA . GLU A 1 329 ? -29.736 -1.372 -21.231 1.00 86.75 329 GLU A CA 1
ATOM 2736 C C . GLU A 1 329 ? -30.937 -0.676 -20.574 1.00 86.75 329 GLU A C 1
ATOM 2738 O O . GLU A 1 329 ? -31.629 0.106 -21.225 1.00 86.75 329 GLU A O 1
ATOM 2743 N N . LEU A 1 330 ? -31.143 -0.853 -19.264 1.00 84.56 330 LEU A N 1
ATOM 2744 C CA . LEU A 1 330 ? -32.204 -0.163 -18.521 1.00 84.56 330 LEU A CA 1
ATOM 2745 C C . LEU A 1 330 ? -32.046 1.361 -18.572 1.00 84.56 330 LEU A C 1
ATOM 2747 O O . LEU A 1 330 ? -33.026 2.080 -18.770 1.00 84.56 330 LEU A O 1
ATOM 2751 N N . ARG A 1 331 ? -30.817 1.871 -18.432 1.00 81.75 331 ARG A N 1
ATOM 2752 C CA . ARG A 1 331 ? -30.530 3.311 -18.499 1.00 81.75 331 ARG A CA 1
ATOM 2753 C C . ARG A 1 331 ? -30.783 3.872 -19.898 1.00 81.75 331 ARG A C 1
ATOM 2755 O O . ARG A 1 331 ? -31.292 4.986 -20.023 1.00 81.75 331 ARG A O 1
ATOM 2762 N N . GLU A 1 332 ? -30.435 3.126 -20.942 1.00 86.50 332 GLU A N 1
ATOM 2763 C CA . GLU A 1 332 ? -30.740 3.492 -22.326 1.00 86.50 332 GLU A CA 1
ATOM 2764 C C . GLU A 1 332 ? -32.250 3.478 -22.588 1.00 86.50 332 GLU A C 1
ATOM 2766 O O . GLU A 1 332 ? -32.771 4.398 -23.217 1.00 86.50 332 GLU A O 1
ATOM 2771 N N . GLU A 1 333 ? -32.984 2.504 -22.052 1.00 82.06 333 GLU A N 1
ATOM 2772 C CA . GLU A 1 333 ? -34.446 2.451 -22.139 1.00 82.06 333 GLU A CA 1
ATOM 2773 C C . GLU A 1 333 ? -35.130 3.618 -21.407 1.00 82.06 333 GLU A C 1
ATOM 2775 O O . GLU A 1 333 ? -36.087 4.195 -21.930 1.00 82.06 333 GLU A O 1
ATOM 2780 N N . GLU A 1 334 ? -34.641 4.000 -20.224 1.00 79.19 334 GLU A N 1
ATOM 2781 C CA . GLU A 1 334 ? -35.117 5.174 -19.478 1.00 79.19 334 GLU A CA 1
ATOM 2782 C C . GLU A 1 334 ? -34.804 6.492 -20.201 1.00 79.19 334 GLU A C 1
ATOM 2784 O O . GLU A 1 334 ? -35.630 7.406 -20.205 1.00 79.19 334 GLU A O 1
ATOM 2789 N N . ALA A 1 335 ? -33.630 6.597 -20.833 1.00 81.69 335 ALA A N 1
ATOM 2790 C CA . ALA A 1 335 ? -33.239 7.776 -21.603 1.00 81.69 335 ALA A CA 1
ATOM 2791 C C . ALA A 1 335 ? -34.032 7.904 -22.912 1.00 81.69 335 ALA A C 1
ATOM 2793 O O . ALA A 1 335 ? -34.401 9.011 -23.311 1.00 81.69 335 ALA A O 1
ATOM 2794 N N . ASN A 1 336 ? -34.317 6.777 -23.566 1.00 86.25 336 ASN A N 1
ATOM 2795 C CA . ASN A 1 336 ? -35.073 6.734 -24.813 1.00 86.25 336 ASN A CA 1
ATOM 2796 C C . ASN A 1 336 ? -36.578 6.958 -24.597 1.00 86.25 336 ASN A C 1
ATOM 2798 O O . ASN A 1 336 ? -37.249 7.436 -25.513 1.00 86.25 336 ASN A O 1
ATOM 2802 N N . ASN A 1 337 ? -37.121 6.642 -23.412 1.00 88.12 337 ASN A N 1
ATOM 2803 C CA . ASN A 1 337 ? -38.546 6.786 -23.121 1.00 88.12 337 ASN A CA 1
ATOM 2804 C C . ASN A 1 337 ? -38.829 7.666 -21.879 1.00 88.12 337 ASN A C 1
ATOM 2806 O O . ASN A 1 337 ? -38.792 7.176 -20.746 1.00 88.12 337 ASN A O 1
ATOM 2810 N N . PRO A 1 338 ? -39.242 8.938 -22.065 1.00 86.12 338 PRO A N 1
ATOM 2811 C CA . PRO A 1 338 ? -39.539 9.841 -20.952 1.00 86.12 338 PRO A CA 1
ATOM 2812 C C . PRO A 1 338 ? -40.748 9.404 -20.105 1.00 86.12 338 PRO A C 1
ATOM 2814 O O . PRO A 1 338 ? -40.830 9.779 -18.935 1.00 86.12 338 PRO A O 1
ATOM 2817 N N . MET A 1 339 ? -41.672 8.599 -20.650 1.00 86.75 339 MET A N 1
ATOM 2818 C CA . MET A 1 339 ? -42.792 8.044 -19.879 1.00 86.75 339 MET A CA 1
ATOM 2819 C C . MET A 1 339 ? -42.328 6.951 -18.913 1.00 86.75 339 MET A C 1
ATOM 2821 O O . MET A 1 339 ? -42.804 6.916 -17.783 1.00 86.75 339 MET A O 1
ATOM 2825 N N . LYS A 1 340 ? -41.361 6.118 -19.319 1.00 87.12 340 LYS A N 1
ATOM 2826 C CA . LYS A 1 340 ? -40.791 5.056 -18.474 1.00 87.12 340 LYS A CA 1
ATOM 2827 C C . LYS A 1 340 ? -40.014 5.636 -17.292 1.00 87.12 340 LYS A C 1
ATOM 2829 O O . LYS A 1 340 ? -40.157 5.172 -16.168 1.00 87.12 340 LYS A O 1
ATOM 2834 N N . LEU A 1 341 ? -39.261 6.713 -17.518 1.00 86.06 341 LEU A N 1
ATOM 2835 C CA . LEU A 1 341 ? -38.585 7.441 -16.441 1.00 86.06 341 LEU A CA 1
ATOM 2836 C C . LEU A 1 341 ? -39.584 8.036 -15.436 1.00 86.06 341 LEU A C 1
ATOM 2838 O O . LEU A 1 341 ? -39.358 7.989 -14.224 1.00 86.06 341 LEU A O 1
ATOM 2842 N N . LEU A 1 342 ? -40.696 8.593 -15.925 1.00 88.00 342 LEU A N 1
ATOM 2843 C CA . LEU A 1 342 ? -41.754 9.113 -15.062 1.00 88.00 342 LEU A CA 1
ATOM 2844 C C . LEU A 1 342 ? -42.418 7.986 -14.258 1.00 88.00 342 LEU A C 1
ATOM 2846 O O . LEU A 1 342 ? -42.598 8.135 -13.051 1.00 88.00 342 LEU A O 1
ATOM 2850 N N . GLU A 1 343 ? -42.723 6.862 -14.905 1.00 90.56 343 GLU A N 1
ATOM 2851 C CA . GLU A 1 343 ? -43.286 5.663 -14.281 1.00 90.56 343 GLU A CA 1
ATOM 2852 C C . GLU A 1 343 ? -42.363 5.128 -13.179 1.00 90.56 343 GLU A C 1
ATOM 2854 O O . GLU A 1 343 ? -42.789 5.041 -12.026 1.00 90.56 343 GLU A O 1
ATOM 2859 N N . ASN A 1 344 ? -41.075 4.932 -13.473 1.00 88.38 344 ASN A N 1
ATOM 2860 C CA . ASN A 1 344 ? -40.072 4.488 -12.502 1.00 88.38 344 ASN A CA 1
ATOM 2861 C C . ASN A 1 344 ? -39.958 5.448 -11.315 1.00 88.38 344 ASN A C 1
ATOM 2863 O O . ASN A 1 344 ? -39.935 5.012 -10.165 1.00 88.38 344 ASN A O 1
ATOM 2867 N N . ARG A 1 345 ? -39.974 6.765 -11.555 1.00 89.25 345 ARG A N 1
ATOM 2868 C CA . ARG A 1 345 ? -39.949 7.763 -10.477 1.00 89.25 345 ARG A CA 1
ATOM 2869 C C . ARG A 1 345 ? -41.204 7.706 -9.607 1.00 89.25 345 ARG A C 1
ATOM 2871 O O . ARG A 1 345 ? -41.110 7.824 -8.385 1.00 89.25 345 ARG A O 1
ATOM 2878 N N . THR A 1 346 ? -42.380 7.536 -10.213 1.00 92.19 346 THR A N 1
ATOM 2879 C CA . THR A 1 346 ? -43.633 7.391 -9.457 1.00 92.19 346 THR A CA 1
ATOM 2880 C C . THR A 1 346 ? -43.681 6.087 -8.672 1.00 92.19 346 THR A C 1
ATOM 2882 O O . THR A 1 346 ? -44.148 6.082 -7.535 1.00 92.19 346 THR A O 1
ATOM 2885 N N . GLN A 1 347 ? -43.152 5.002 -9.234 1.00 91.75 347 GLN A N 1
ATOM 2886 C CA . GLN A 1 347 ? -43.082 3.703 -8.582 1.00 91.75 347 GLN A CA 1
ATOM 2887 C C . GLN A 1 347 ? -42.085 3.714 -7.424 1.00 91.75 347 GLN A C 1
ATOM 2889 O O . GLN A 1 347 ? -42.419 3.265 -6.334 1.00 91.75 347 GLN A O 1
ATOM 2894 N N . GLN A 1 348 ? -40.912 4.323 -7.610 1.00 91.62 348 GLN A N 1
ATOM 2895 C CA . GLN A 1 348 ? -39.941 4.518 -6.538 1.00 91.62 348 GLN A CA 1
ATOM 2896 C C . GLN A 1 348 ? -40.536 5.356 -5.400 1.00 91.62 348 GLN A C 1
ATOM 2898 O O . GLN A 1 348 ? -40.443 4.964 -4.242 1.00 91.62 348 GLN A O 1
ATOM 2903 N N . SER A 1 349 ? -41.216 6.462 -5.721 1.00 94.25 349 SER A N 1
ATOM 2904 C CA . SER A 1 349 ? -41.884 7.284 -4.707 1.00 94.25 349 SER A CA 1
ATOM 2905 C C . SER A 1 349 ? -42.988 6.521 -3.973 1.00 94.25 349 SER A C 1
ATOM 2907 O O . SER A 1 349 ? -43.150 6.719 -2.773 1.00 94.25 349 SER A O 1
ATOM 2909 N N . ARG A 1 350 ? -43.748 5.662 -4.664 1.00 95.69 350 ARG A N 1
ATOM 2910 C CA . ARG A 1 350 ? -44.767 4.806 -4.040 1.00 95.69 350 ARG A CA 1
ATOM 2911 C C . ARG A 1 350 ? -44.141 3.793 -3.090 1.00 95.69 350 ARG A C 1
ATOM 2913 O O . ARG A 1 350 ? -44.576 3.716 -1.948 1.00 95.69 350 ARG A O 1
ATOM 2920 N N . ASN A 1 351 ? -43.094 3.100 -3.529 1.00 94.12 351 ASN A N 1
ATOM 2921 C CA . ASN A 1 351 ? -42.380 2.125 -2.708 1.00 94.12 351 ASN A CA 1
ATOM 2922 C C . ASN A 1 351 ? -41.755 2.783 -1.465 1.00 94.12 351 ASN A C 1
ATOM 2924 O O . ASN A 1 351 ? -41.763 2.199 -0.387 1.00 94.12 351 ASN A O 1
ATOM 2928 N N . GLU A 1 352 ? -41.223 4.005 -1.592 1.00 94.06 352 GLU A N 1
ATOM 2929 C CA . GLU A 1 352 ? -40.683 4.763 -0.456 1.00 94.06 352 GLU A CA 1
ATOM 2930 C C . GLU A 1 352 ? -41.775 5.148 0.552 1.00 94.06 352 GLU A C 1
ATOM 2932 O O . GLU A 1 352 ? -41.554 5.035 1.757 1.00 94.06 352 GLU A O 1
ATOM 2937 N N . ILE A 1 353 ? -42.956 5.561 0.078 1.00 95.12 353 ILE A N 1
ATOM 2938 C CA . ILE A 1 353 ? -44.102 5.879 0.943 1.00 95.12 353 ILE A CA 1
ATOM 2939 C C . ILE A 1 353 ? -44.601 4.619 1.661 1.00 95.12 353 ILE A C 1
ATOM 2941 O O . ILE A 1 353 ? -44.750 4.649 2.877 1.00 95.12 353 ILE A O 1
ATOM 2945 N N . GLU A 1 354 ? -44.782 3.510 0.943 1.00 95.75 354 GLU A N 1
ATOM 2946 C CA . GLU A 1 354 ? -45.235 2.226 1.503 1.00 95.75 354 GLU A CA 1
ATOM 2947 C C . GLU A 1 354 ? -44.245 1.675 2.545 1.00 95.75 354 GLU A C 1
ATOM 2949 O O . GLU A 1 354 ? -44.624 1.188 3.615 1.00 95.75 354 GLU A O 1
ATOM 2954 N N . LEU A 1 355 ? -42.941 1.814 2.288 1.00 94.88 355 LEU A N 1
ATOM 2955 C CA . LEU A 1 355 ? -41.913 1.426 3.249 1.00 94.88 355 LEU A CA 1
ATOM 2956 C C . LEU A 1 355 ? -41.929 2.316 4.502 1.00 94.88 355 LEU A C 1
ATOM 2958 O O . LEU A 1 355 ? -41.722 1.826 5.611 1.00 94.88 355 LEU A O 1
ATOM 2962 N N . LEU A 1 356 ? -42.162 3.621 4.354 1.00 94.25 356 LEU A N 1
ATOM 2963 C CA . LEU A 1 356 ? -42.271 4.528 5.498 1.00 94.25 356 LEU A CA 1
ATOM 2964 C C . LEU A 1 356 ? -43.529 4.256 6.326 1.00 94.25 356 LEU A C 1
ATOM 2966 O O . LEU A 1 356 ? -43.434 4.231 7.552 1.00 94.25 356 LEU 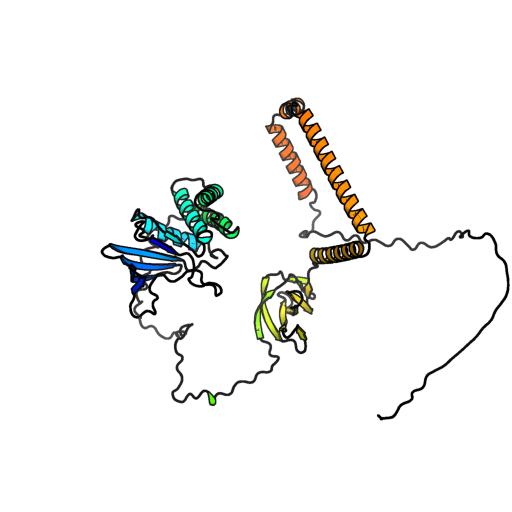A O 1
ATOM 2970 N N . GLU A 1 357 ? -44.658 4.005 5.668 1.00 95.25 357 GLU A N 1
ATOM 2971 C CA . GLU A 1 357 ? -45.928 3.656 6.307 1.00 95.25 357 GLU A CA 1
ATOM 2972 C C . GLU A 1 357 ? -45.793 2.352 7.102 1.00 95.25 357 GLU A C 1
ATOM 2974 O O . GLU A 1 357 ? -46.057 2.335 8.302 1.00 95.25 357 GLU A O 1
ATOM 2979 N N . SER A 1 358 ? -45.236 1.295 6.500 1.00 95.31 358 SER A N 1
ATOM 2980 C CA . SER A 1 358 ? -44.986 0.028 7.208 1.00 95.31 358 SER A CA 1
ATOM 2981 C C . SER A 1 358 ? -44.032 0.176 8.406 1.00 95.31 358 SER A C 1
ATOM 2983 O O . SER A 1 358 ? -44.223 -0.454 9.451 1.00 95.31 358 SER A O 1
ATOM 2985 N N . LEU A 1 359 ? -43.011 1.038 8.312 1.00 92.88 359 LEU A N 1
ATOM 2986 C CA . LEU A 1 359 ? -42.124 1.342 9.440 1.00 92.88 359 LEU A CA 1
ATOM 2987 C C . LEU A 1 359 ? -42.826 2.133 10.549 1.00 92.88 359 LEU A C 1
ATOM 2989 O O . LEU A 1 359 ? -42.493 1.961 11.726 1.00 92.88 359 LEU A O 1
ATOM 2993 N N . GLU A 1 360 ? -43.752 3.019 10.195 1.00 93.75 360 GLU A N 1
ATOM 2994 C CA . GLU A 1 360 ? -44.548 3.788 11.147 1.00 93.75 360 GLU A CA 1
ATOM 2995 C C . GLU A 1 360 ? -45.563 2.894 11.865 1.00 93.75 360 GLU A C 1
ATOM 2997 O O . GLU A 1 360 ? -45.603 2.907 13.095 1.00 93.75 360 GLU A O 1
ATOM 3002 N N . GLU A 1 361 ? -46.255 2.010 11.142 1.00 94.44 361 GLU A N 1
ATOM 3003 C CA . GLU A 1 361 ? -47.126 0.981 11.720 1.00 94.44 361 GLU A CA 1
ATOM 3004 C C . GLU A 1 361 ? -46.373 0.093 12.718 1.00 94.44 361 GLU A C 1
ATOM 3006 O O . GLU A 1 361 ? -46.839 -0.130 13.839 1.00 94.44 361 GLU A O 1
ATOM 3011 N N . LEU A 1 362 ? -45.167 -0.363 12.360 1.00 89.00 362 LEU A N 1
ATOM 3012 C CA . LEU A 1 362 ? -44.317 -1.146 13.259 1.00 89.00 362 LEU A CA 1
ATOM 3013 C C . LEU A 1 362 ? -43.898 -0.351 14.498 1.00 89.00 362 LEU A C 1
ATOM 3015 O O . LEU A 1 362 ? -43.854 -0.897 15.603 1.00 89.00 362 LEU A O 1
ATOM 3019 N N . LYS A 1 363 ? -43.566 0.933 14.350 1.00 87.88 363 LYS A N 1
ATOM 3020 C CA . LYS A 1 363 ? -43.214 1.792 15.489 1.00 87.88 363 LYS A CA 1
ATOM 3021 C C . LYS A 1 363 ? -44.405 2.038 16.401 1.00 87.88 363 LYS A C 1
ATOM 3023 O O . LYS A 1 363 ? -44.229 2.024 17.618 1.00 87.88 363 LYS A O 1
ATOM 3028 N N . ASP A 1 364 ? -45.589 2.234 15.844 1.00 90.12 364 ASP A N 1
ATOM 3029 C CA . ASP A 1 364 ? -46.814 2.438 16.608 1.00 90.12 364 ASP A CA 1
ATOM 3030 C C . ASP A 1 364 ? -47.257 1.167 17.323 1.00 90.12 364 ASP A C 1
ATOM 3032 O O . ASP A 1 364 ? -47.640 1.228 18.495 1.00 90.12 364 ASP A O 1
ATOM 3036 N N . LEU A 1 365 ? -47.124 0.007 16.677 1.00 86.00 365 LEU A N 1
ATOM 3037 C CA . LEU A 1 365 ? -47.344 -1.291 17.308 1.00 86.00 365 LEU A CA 1
ATOM 3038 C C . LEU A 1 365 ? -46.378 -1.495 18.484 1.00 86.00 365 LEU A C 1
ATOM 3040 O O . LEU A 1 365 ? -46.815 -1.799 19.594 1.00 86.00 365 LEU A O 1
ATOM 3044 N N . ASN A 1 366 ? -45.088 -1.213 18.282 1.00 80.06 366 ASN A N 1
ATOM 3045 C CA . ASN A 1 366 ? -44.080 -1.276 19.341 1.00 80.06 366 ASN A CA 1
ATOM 3046 C C . ASN A 1 366 ? -44.349 -0.277 20.478 1.00 80.06 366 ASN A C 1
ATOM 3048 O O . ASN A 1 366 ? -44.180 -0.616 21.647 1.00 80.06 366 ASN A O 1
ATOM 3052 N N . ARG A 1 367 ? -44.801 0.945 20.167 1.00 82.75 367 ARG A N 1
ATOM 3053 C CA . ARG A 1 367 ? -45.143 1.970 21.168 1.00 82.75 367 ARG A CA 1
ATOM 3054 C C . ARG A 1 367 ? -46.348 1.552 22.010 1.00 82.75 367 ARG A C 1
ATOM 3056 O O . ARG A 1 367 ? -46.341 1.755 23.220 1.00 82.75 367 ARG A O 1
ATOM 3063 N N . ARG A 1 368 ? -47.365 0.943 21.390 1.00 80.19 368 ARG A N 1
ATOM 3064 C CA . ARG A 1 368 ? -48.540 0.394 22.092 1.00 80.19 368 ARG A CA 1
ATOM 3065 C C . ARG A 1 368 ? -48.174 -0.801 22.974 1.00 80.19 368 ARG A C 1
ATOM 3067 O O . ARG A 1 368 ? -48.767 -0.965 24.033 1.00 80.19 368 ARG A O 1
ATOM 3074 N N . GLN A 1 369 ? -47.193 -1.602 22.564 1.00 70.19 369 GLN A N 1
ATOM 3075 C CA . GLN A 1 369 ? -46.710 -2.767 23.312 1.00 70.19 369 GLN A CA 1
ATOM 3076 C C . GLN A 1 369 ? -45.585 -2.438 24.317 1.00 70.19 369 GLN A C 1
ATOM 3078 O O . GLN A 1 369 ? -45.131 -3.326 25.028 1.00 70.19 369 GLN A O 1
ATOM 3083 N N . GLN A 1 370 ? -45.151 -1.176 24.434 1.00 62.62 370 GLN A N 1
ATOM 3084 C CA . GLN A 1 370 ? -44.022 -0.763 25.286 1.00 62.62 370 GLN A CA 1
ATOM 3085 C C . GLN A 1 370 ? -44.257 -0.998 26.792 1.00 62.62 370 GLN A C 1
ATOM 3087 O O . GLN A 1 370 ? -43.303 -1.074 27.562 1.00 62.62 370 GLN A O 1
ATOM 3092 N N . THR A 1 371 ? -45.516 -1.103 27.223 1.00 64.19 371 THR A N 1
ATOM 3093 C CA . THR A 1 371 ? -45.898 -1.401 28.614 1.00 64.19 371 THR A CA 1
ATOM 3094 C C . THR A 1 371 ? -45.943 -2.896 28.930 1.00 64.19 371 THR A C 1
ATOM 3096 O O . THR A 1 371 ? -46.122 -3.257 30.092 1.00 64.19 371 THR A O 1
ATOM 3099 N N . VAL A 1 372 ? -45.794 -3.765 27.926 1.00 67.69 372 VAL A N 1
ATOM 3100 C CA . VAL A 1 372 ? -45.700 -5.210 28.123 1.00 67.69 372 VAL A CA 1
ATOM 3101 C C . VAL A 1 372 ? -44.251 -5.537 28.459 1.00 67.69 372 VAL A C 1
ATOM 3103 O O . VAL A 1 372 ? -43.361 -5.397 27.622 1.00 67.69 372 VAL A O 1
ATOM 3106 N N . ASP A 1 373 ? -44.011 -5.959 29.697 1.00 68.88 373 ASP A N 1
ATOM 3107 C CA . ASP A 1 373 ? -42.709 -6.471 30.107 1.00 68.88 373 ASP A CA 1
ATOM 3108 C C . ASP A 1 373 ? -42.488 -7.838 29.446 1.00 68.88 373 ASP A C 1
ATOM 3110 O O . ASP A 1 373 ? -42.956 -8.877 29.922 1.00 68.88 373 ASP A O 1
ATOM 3114 N N . TYR A 1 374 ? -41.812 -7.823 28.295 1.00 68.81 374 TYR A N 1
ATOM 3115 C CA . TYR A 1 374 ? -41.456 -9.031 27.557 1.00 68.81 374 TYR A CA 1
ATOM 3116 C C . TYR A 1 374 ? -40.682 -10.014 28.437 1.00 68.81 374 TYR A C 1
ATOM 3118 O O . TYR A 1 374 ? -40.848 -11.217 28.275 1.00 68.81 374 TYR A O 1
ATOM 3126 N N . GLU A 1 375 ? -39.891 -9.529 29.396 1.00 65.75 375 GLU A N 1
ATOM 3127 C CA . GLU A 1 375 ? -39.088 -10.364 30.285 1.00 65.75 375 GLU A CA 1
ATOM 3128 C C . GLU A 1 375 ? -39.980 -11.124 31.277 1.00 65.75 375 GLU A C 1
ATOM 3130 O O . GLU A 1 375 ? -39.798 -12.323 31.489 1.00 65.75 375 GLU A O 1
ATOM 3135 N N . GLN A 1 376 ? -41.027 -10.472 31.784 1.00 70.50 376 GLN A N 1
ATOM 3136 C CA . GLN A 1 376 ? -42.022 -11.083 32.668 1.00 70.50 376 GLN A CA 1
ATOM 3137 C C . GLN A 1 376 ? -42.976 -12.036 31.923 1.00 70.50 376 GLN A C 1
ATOM 3139 O O . GLN A 1 376 ? -43.320 -13.100 32.441 1.00 70.50 376 GLN A O 1
ATOM 3144 N N . MET A 1 377 ? -43.367 -11.699 30.688 1.00 69.88 377 MET A N 1
ATOM 3145 C CA . MET A 1 377 ? -44.156 -12.587 29.820 1.00 69.88 377 MET A CA 1
ATOM 3146 C C . MET A 1 377 ? -43.364 -13.835 29.405 1.00 69.88 377 MET A C 1
ATOM 3148 O O . MET A 1 377 ? -43.896 -14.942 29.470 1.00 69.88 377 MET A O 1
ATOM 3152 N N . LEU A 1 378 ? -42.084 -13.688 29.038 1.00 66.38 378 LEU A N 1
ATOM 3153 C CA . LEU A 1 378 ? -41.203 -14.827 28.760 1.00 66.38 378 LEU A CA 1
ATOM 3154 C C . LEU A 1 378 ? -41.002 -15.705 30.005 1.00 66.38 378 LEU A C 1
ATOM 3156 O O . LEU A 1 378 ? -40.996 -16.925 29.873 1.00 66.38 378 LEU A O 1
ATOM 3160 N N . GLN A 1 379 ? -40.916 -15.119 31.206 1.00 65.31 379 GLN A N 1
ATOM 3161 C CA . GLN A 1 379 ? -40.852 -15.866 32.472 1.00 65.31 379 GLN A CA 1
ATOM 3162 C C . GLN A 1 379 ? -42.145 -16.633 32.803 1.00 65.31 379 GLN A C 1
ATOM 3164 O O . GLN A 1 379 ? -42.077 -17.698 33.410 1.00 65.31 379 GLN A O 1
ATOM 3169 N N . GLN A 1 380 ? -43.323 -16.131 32.412 1.00 65.12 380 GLN A N 1
ATOM 3170 C CA . GLN A 1 380 ? -44.604 -16.821 32.631 1.00 65.12 380 GLN A CA 1
ATOM 3171 C C . GLN A 1 380 ? -44.853 -17.985 31.667 1.00 65.12 380 GLN A C 1
ATOM 3173 O O . GLN A 1 380 ? -45.534 -18.939 32.035 1.00 65.12 380 GLN A O 1
ATOM 3178 N N . TYR A 1 381 ? -44.310 -17.930 30.450 1.00 61.97 381 TYR A N 1
ATOM 3179 C CA . TYR A 1 381 ? -44.322 -19.080 29.542 1.00 61.97 381 TYR A CA 1
ATOM 3180 C C . TYR A 1 381 ? -43.221 -20.107 29.882 1.00 61.97 381 TYR A C 1
ATOM 3182 O O . TYR A 1 381 ? -43.391 -21.283 29.569 1.00 61.97 381 TYR A O 1
ATOM 3190 N N . ASP A 1 382 ? -42.155 -19.699 30.587 1.00 55.38 382 ASP A N 1
ATOM 3191 C CA . ASP A 1 382 ? -41.083 -20.565 31.114 1.00 55.38 382 ASP A CA 1
ATOM 3192 C C . ASP A 1 382 ? -41.130 -20.716 32.647 1.00 55.38 382 ASP A C 1
ATOM 3194 O O . ASP A 1 382 ? -40.145 -20.507 33.354 1.00 55.38 382 ASP A O 1
ATOM 3198 N N . THR A 1 383 ? -42.261 -21.140 33.214 1.00 58.91 383 THR A N 1
ATOM 3199 C CA . THR A 1 383 ? -42.325 -21.409 34.668 1.00 58.91 383 THR A CA 1
ATOM 3200 C C . THR A 1 383 ? -41.560 -22.666 35.100 1.00 58.91 383 THR A C 1
ATOM 3202 O O . THR A 1 383 ? -41.462 -22.933 36.295 1.00 58.91 383 THR A O 1
ATOM 3205 N N . ALA A 1 384 ? -41.063 -23.469 34.153 1.00 56.41 384 ALA A N 1
ATOM 3206 C CA . ALA A 1 384 ? -40.524 -24.805 34.414 1.00 56.41 384 ALA A CA 1
ATOM 3207 C C . ALA A 1 384 ? -39.034 -24.988 34.082 1.00 56.41 384 ALA A C 1
ATOM 3209 O O . ALA A 1 384 ? -38.492 -26.031 34.432 1.00 56.41 384 ALA A O 1
ATOM 3210 N N . GLU A 1 385 ? -38.364 -24.017 33.454 1.00 53.59 385 GLU A N 1
ATOM 3211 C CA . GLU A 1 385 ? -36.923 -24.102 33.192 1.00 53.59 385 GLU A CA 1
ATOM 3212 C C . GLU A 1 385 ? -36.203 -22.885 33.756 1.00 53.59 385 GLU A C 1
ATOM 3214 O O . GLU A 1 385 ? -36.483 -21.735 33.416 1.00 53.59 385 GLU A O 1
ATOM 3219 N N . THR A 1 386 ? -35.230 -23.141 34.625 1.00 63.81 386 THR A N 1
ATOM 3220 C CA . THR A 1 386 ? -34.289 -22.102 35.039 1.00 63.81 386 THR A CA 1
ATOM 3221 C C . THR A 1 386 ? -33.553 -21.555 33.810 1.00 63.81 386 THR A C 1
ATOM 3223 O O . THR A 1 386 ? -33.275 -22.295 32.870 1.00 63.81 386 THR A O 1
ATOM 3226 N N . ALA A 1 387 ? -33.177 -20.266 33.811 1.00 59.84 387 ALA A N 1
ATOM 3227 C CA . ALA A 1 387 ? -32.449 -19.633 32.695 1.00 59.84 387 ALA A CA 1
ATOM 3228 C C . ALA A 1 387 ? -31.239 -20.462 32.208 1.00 59.84 387 ALA A C 1
ATOM 3230 O O . ALA A 1 387 ? -30.912 -20.457 31.027 1.00 59.84 387 ALA A O 1
ATOM 3231 N N . ARG A 1 388 ? -30.639 -21.232 33.122 1.00 59.44 388 ARG A N 1
ATOM 3232 C CA . ARG A 1 388 ? -29.548 -22.175 32.884 1.00 59.44 388 ARG A CA 1
ATOM 3233 C C . ARG A 1 388 ? -29.963 -23.436 32.108 1.00 59.44 388 ARG A C 1
ATOM 3235 O O . ARG A 1 388 ? -29.243 -23.826 31.200 1.00 59.44 388 ARG A O 1
ATOM 3242 N N . GLU A 1 389 ? -31.110 -24.043 32.412 1.00 66.31 389 GLU A N 1
ATOM 3243 C CA . GLU A 1 389 ? -31.655 -25.193 31.664 1.00 66.31 389 GLU A CA 1
ATOM 3244 C C . GLU A 1 389 ? -32.064 -24.792 30.244 1.00 66.31 389 GLU A C 1
ATOM 3246 O O . GLU A 1 389 ? -31.835 -25.545 29.299 1.00 66.31 389 GLU A O 1
ATOM 3251 N N . ARG A 1 390 ? -32.581 -23.569 30.066 1.00 62.38 390 ARG A N 1
ATOM 3252 C CA . ARG A 1 390 ? -32.882 -23.011 28.742 1.00 62.38 390 ARG A CA 1
ATOM 3253 C C . ARG A 1 390 ? -31.618 -22.798 27.913 1.00 62.38 390 ARG A C 1
ATOM 3255 O O . ARG A 1 390 ? -31.601 -23.122 26.728 1.00 62.38 390 ARG A O 1
ATOM 3262 N N . GLU A 1 391 ? -30.568 -22.263 28.531 1.00 65.38 391 GLU A N 1
ATOM 3263 C CA . GLU A 1 391 ? -29.267 -22.053 27.890 1.00 65.38 391 GLU A CA 1
ATOM 3264 C C . GLU A 1 391 ? -28.604 -23.393 27.535 1.00 65.38 391 GLU A C 1
ATOM 3266 O O . GLU A 1 391 ? -28.090 -23.546 26.432 1.00 65.38 391 GLU A O 1
ATOM 3271 N N . GLU A 1 392 ? -28.709 -24.402 28.406 1.00 77.62 392 GLU A N 1
ATOM 3272 C CA . GLU A 1 392 ? -28.244 -25.771 28.149 1.00 77.62 392 GLU A CA 1
ATOM 3273 C C . GLU A 1 392 ? -29.070 -26.472 27.057 1.00 77.62 392 GLU A C 1
ATOM 3275 O O . GLU A 1 392 ? -28.506 -27.153 26.202 1.00 77.62 392 GLU A O 1
ATOM 3280 N N . ARG A 1 393 ? -30.393 -26.275 27.017 1.00 78.19 393 ARG A N 1
ATOM 3281 C CA . ARG A 1 393 ? -31.270 -26.797 25.959 1.00 78.19 393 ARG A CA 1
ATOM 3282 C C . ARG A 1 393 ? -30.977 -26.135 24.618 1.00 78.19 393 ARG A C 1
ATOM 3284 O O . ARG A 1 393 ? -30.901 -26.845 23.620 1.00 78.19 393 ARG A O 1
ATOM 3291 N N . LEU A 1 394 ? -30.808 -24.813 24.584 1.00 76.56 394 LEU A N 1
ATOM 3292 C CA . LEU A 1 394 ? -30.426 -24.070 23.381 1.00 76.56 394 LEU A CA 1
ATOM 3293 C C . LEU A 1 394 ? -29.032 -24.476 22.913 1.00 76.56 394 LEU A C 1
ATOM 3295 O O . LEU A 1 394 ? -28.872 -24.752 21.735 1.00 76.56 394 LEU A O 1
ATOM 3299 N N . ALA A 1 395 ? -28.062 -24.607 23.820 1.00 81.19 395 ALA A N 1
ATOM 3300 C CA . ALA A 1 395 ? -26.736 -25.121 23.493 1.00 81.19 395 ALA A CA 1
ATOM 3301 C C . ALA A 1 395 ? -26.803 -26.561 22.972 1.00 81.19 395 ALA A C 1
ATOM 3303 O O . ALA A 1 395 ? -26.101 -26.898 22.030 1.00 81.19 395 ALA A O 1
ATOM 3304 N N . ARG A 1 396 ? -27.682 -27.406 23.522 1.00 83.56 396 ARG A N 1
ATOM 3305 C CA . ARG A 1 396 ? -27.893 -28.776 23.042 1.00 83.56 396 ARG A CA 1
ATOM 3306 C C . ARG A 1 396 ? -28.567 -28.813 21.673 1.00 83.56 396 ARG A C 1
ATOM 3308 O O . ARG A 1 396 ? -28.143 -29.599 20.841 1.00 83.56 396 ARG A O 1
ATOM 3315 N N . LEU A 1 397 ? -29.578 -27.979 21.428 1.00 80.00 397 LEU A N 1
ATOM 3316 C CA . LEU A 1 397 ? -30.246 -27.863 20.127 1.00 80.00 397 LEU A CA 1
ATOM 3317 C C . LEU A 1 397 ? -29.312 -27.262 19.073 1.00 80.00 397 LEU A C 1
ATOM 3319 O O . LEU A 1 397 ? -29.319 -27.720 17.938 1.00 80.00 397 LEU A O 1
ATOM 3323 N N . ASP A 1 398 ? -28.483 -26.289 19.448 1.00 75.00 398 ASP A N 1
ATOM 3324 C CA . ASP A 1 398 ? -27.449 -25.716 18.587 1.00 75.00 398 ASP A CA 1
ATOM 3325 C C . ASP A 1 398 ? -26.340 -26.745 18.334 1.00 75.00 398 ASP A C 1
ATOM 3327 O O . ASP A 1 398 ? -25.930 -26.932 17.200 1.00 75.00 398 ASP A O 1
ATOM 3331 N N . GLU A 1 399 ? -25.930 -27.534 19.332 1.00 80.44 399 GLU A N 1
ATOM 3332 C CA . GLU A 1 399 ? -25.022 -28.670 19.139 1.00 80.44 399 GLU A CA 1
ATOM 3333 C C . GLU A 1 399 ? -25.633 -29.792 18.293 1.00 80.44 399 GLU A C 1
ATOM 3335 O O . GLU A 1 399 ? -24.910 -30.428 17.534 1.00 80.44 399 GLU A O 1
ATOM 3340 N N . GLU A 1 400 ? -26.927 -30.083 18.422 1.00 79.44 400 GLU A N 1
ATOM 3341 C CA . GLU A 1 400 ? -27.655 -31.063 17.607 1.00 79.44 400 GLU A CA 1
ATOM 3342 C C . GLU A 1 400 ? -27.837 -30.554 16.175 1.00 79.44 400 GLU A C 1
ATOM 3344 O O . GLU A 1 400 ? -27.678 -31.318 15.225 1.00 79.44 400 GLU A O 1
ATOM 3349 N N . TYR A 1 401 ? -28.078 -29.258 15.990 1.00 75.81 401 TYR A N 1
ATOM 3350 C CA . TYR A 1 401 ? -28.114 -28.610 14.684 1.00 75.81 401 TYR A CA 1
ATOM 3351 C C . TYR A 1 401 ? -26.721 -28.586 14.041 1.00 75.81 401 TYR A C 1
ATOM 3353 O O . TYR A 1 401 ? -26.538 -29.023 12.910 1.00 75.81 401 TYR A O 1
ATOM 3361 N N . ILE A 1 402 ? -25.688 -28.212 14.797 1.00 70.31 402 ILE A N 1
ATOM 3362 C CA . ILE A 1 402 ? -24.288 -28.310 14.380 1.00 70.31 402 ILE A CA 1
ATOM 3363 C C . ILE A 1 402 ? -23.932 -29.768 14.084 1.00 70.31 402 ILE A C 1
ATOM 3365 O O . ILE A 1 402 ? -23.244 -30.020 13.105 1.00 70.31 402 ILE A O 1
ATOM 3369 N N . LYS A 1 403 ? -24.417 -30.753 14.848 1.00 72.81 403 LYS A N 1
ATOM 3370 C CA . LYS A 1 403 ? -24.200 -32.182 14.569 1.00 72.81 403 LYS A CA 1
ATOM 3371 C C . LYS A 1 403 ? -24.998 -32.678 13.369 1.00 72.81 403 LYS A C 1
ATOM 3373 O O . LYS A 1 403 ? -24.500 -33.535 12.662 1.00 72.81 403 LYS A O 1
ATOM 3378 N N . THR A 1 404 ? -26.186 -32.173 13.073 1.00 70.50 404 THR A N 1
ATOM 3379 C CA . THR A 1 404 ? -26.918 -32.559 11.852 1.00 70.50 404 THR A CA 1
ATOM 3380 C C . THR A 1 404 ? -26.288 -31.932 10.611 1.00 70.50 404 THR A C 1
ATOM 3382 O O . THR A 1 404 ? -26.134 -32.614 9.603 1.00 70.50 404 THR A O 1
ATOM 3385 N N . VAL A 1 405 ? -25.795 -30.698 10.720 1.00 62.88 405 VAL A N 1
ATOM 3386 C CA . VAL A 1 405 ? -25.057 -29.996 9.660 1.00 62.88 405 VAL A CA 1
ATOM 3387 C C . VAL A 1 405 ? -23.619 -30.523 9.492 1.00 62.88 405 VAL A C 1
ATOM 3389 O O . VAL A 1 405 ? -23.104 -30.521 8.378 1.00 62.88 405 VAL A O 1
ATOM 3392 N N . ALA A 1 406 ? -22.966 -31.004 10.559 1.00 57.12 406 ALA A N 1
ATOM 3393 C CA . ALA A 1 406 ? -21.572 -31.479 10.534 1.00 57.12 406 ALA A CA 1
ATOM 3394 C C . ALA A 1 406 ? -21.397 -33.013 10.551 1.00 57.12 406 ALA A C 1
ATOM 3396 O O . ALA A 1 406 ? -20.339 -33.495 10.153 1.00 57.12 406 ALA A O 1
ATOM 3397 N N . PHE A 1 407 ? -22.388 -33.780 11.020 1.00 48.94 407 PHE A N 1
ATOM 3398 C CA . PHE A 1 407 ? -22.356 -35.250 11.162 1.00 48.94 407 PHE A CA 1
ATOM 3399 C C . PHE A 1 407 ? -23.604 -35.983 10.630 1.00 48.94 407 PHE A C 1
ATOM 3401 O O . PHE A 1 407 ? -23.513 -37.184 10.388 1.00 48.94 407 PHE A O 1
ATOM 3408 N N . GLY A 1 408 ? -24.743 -35.313 10.399 1.00 42.16 408 GLY A N 1
ATOM 3409 C CA . GLY A 1 408 ? -25.886 -35.888 9.661 1.00 42.16 408 GLY A CA 1
ATOM 3410 C C . GLY A 1 408 ? -25.548 -36.181 8.194 1.00 42.16 408 GLY A C 1
ATOM 3411 O O . GLY A 1 408 ? -26.211 -36.968 7.524 1.00 42.16 408 GLY A O 1
ATOM 3412 N N . SER A 1 409 ? -24.443 -35.607 7.733 1.00 45.03 409 SER A N 1
ATOM 3413 C CA . SER A 1 409 ? -23.755 -35.896 6.485 1.00 45.03 409 SER A CA 1
ATOM 3414 C C . SER A 1 409 ? -22.396 -36.557 6.770 1.00 45.03 409 SER A C 1
ATOM 3416 O O . SER A 1 409 ? -21.337 -36.000 6.490 1.00 45.03 409 SER A O 1
ATOM 3418 N N . ALA A 1 410 ? -22.398 -37.770 7.336 1.00 40.00 410 ALA A N 1
ATOM 3419 C CA . ALA A 1 410 ? -21.204 -38.623 7.399 1.00 40.00 410 ALA A CA 1
ATOM 3420 C C . ALA A 1 410 ? -21.579 -40.132 7.385 1.00 40.00 410 ALA A C 1
ATOM 3422 O O . ALA A 1 410 ? -22.705 -40.490 7.712 1.00 40.00 410 ALA A O 1
ATOM 3423 N N . PRO A 1 411 ? -20.657 -41.063 7.080 1.00 43.78 411 PRO A N 1
ATOM 3424 C CA . PRO A 1 411 ? -20.223 -41.432 5.734 1.00 43.78 411 PRO A CA 1
ATOM 3425 C C . PRO A 1 411 ? -20.332 -42.953 5.481 1.00 43.78 411 PRO A C 1
ATOM 3427 O O . PRO A 1 411 ? -19.933 -43.766 6.312 1.00 43.78 411 PRO A O 1
ATOM 3430 N N . SER A 1 412 ? -20.729 -43.360 4.273 1.00 30.50 412 SER A N 1
ATOM 3431 C CA . SER A 1 412 ? -20.369 -44.682 3.741 1.00 30.50 412 SER A CA 1
ATOM 3432 C C . SER A 1 412 ? -19.082 -44.546 2.924 1.00 30.50 412 SER A C 1
ATOM 3434 O O . SER A 1 412 ? -19.106 -44.184 1.753 1.00 30.50 412 SER A O 1
ATOM 3436 N N . ALA A 1 413 ? -17.959 -44.776 3.602 1.00 36.19 413 ALA A N 1
ATOM 3437 C CA . ALA A 1 413 ? -16.633 -45.143 3.100 1.00 36.19 413 ALA A CA 1
ATOM 3438 C C . ALA A 1 413 ? -16.338 -44.993 1.583 1.00 36.19 413 ALA A C 1
ATOM 3440 O O . ALA A 1 413 ? -16.440 -45.946 0.820 1.00 36.19 413 ALA A O 1
ATOM 3441 N N . SER A 1 414 ? -15.790 -43.848 1.174 1.00 32.66 414 SER A N 1
ATOM 3442 C CA . SER A 1 414 ? -14.409 -43.746 0.662 1.00 32.66 414 SER A CA 1
ATOM 3443 C C . SER A 1 414 ? -14.031 -42.263 0.561 1.00 32.66 414 SER A C 1
ATOM 3445 O O . SER A 1 414 ? -14.873 -41.417 0.282 1.00 32.66 414 SER A O 1
ATOM 3447 N N . GLY A 1 415 ? -12.796 -41.922 0.924 1.00 43.06 415 GLY A N 1
ATOM 3448 C CA . GLY A 1 415 ? -12.404 -40.544 1.211 1.00 43.06 415 GLY A CA 1
ATOM 3449 C C . GLY A 1 415 ? -12.427 -39.611 -0.002 1.00 43.06 415 GLY A C 1
ATOM 3450 O O . GLY A 1 415 ? -11.659 -39.790 -0.944 1.00 43.06 415 GLY A O 1
ATOM 3451 N N . SER A 1 416 ? -13.204 -38.536 0.096 1.00 31.73 416 SER A N 1
ATOM 3452 C CA . SER A 1 416 ? -13.118 -37.374 -0.786 1.00 31.73 416 SER A CA 1
ATOM 3453 C C . SER A 1 416 ? -13.376 -36.091 0.007 1.00 31.73 416 SER A C 1
ATOM 3455 O O . SER A 1 416 ? -14.267 -35.972 0.840 1.00 31.73 416 SER A O 1
ATOM 3457 N N . LYS A 1 417 ? -12.482 -35.130 -0.208 1.00 32.19 417 LYS A N 1
ATOM 3458 C CA . LYS A 1 417 ? -12.446 -33.811 0.416 1.00 32.19 417 LYS A CA 1
ATOM 3459 C C . LYS A 1 417 ? -13.511 -32.957 -0.279 1.00 32.19 417 LYS A C 1
ATOM 3461 O O . LYS A 1 417 ? -13.313 -32.623 -1.443 1.00 32.19 417 LYS A O 1
ATOM 3466 N N . ILE A 1 418 ? -14.618 -32.647 0.396 1.00 34.88 418 ILE A N 1
ATOM 3467 C CA . ILE A 1 418 ? -15.728 -31.891 -0.201 1.00 34.88 418 ILE A CA 1
ATOM 3468 C C . ILE A 1 418 ? -15.290 -30.436 -0.413 1.00 34.88 418 ILE A C 1
ATOM 3470 O O . ILE A 1 418 ? -15.109 -29.651 0.517 1.00 34.88 418 ILE A O 1
ATOM 3474 N N . VAL A 1 419 ? -15.041 -30.136 -1.683 1.00 33.53 419 VAL A N 1
ATOM 3475 C CA . VAL A 1 419 ? -15.145 -28.821 -2.310 1.00 33.53 419 VAL A CA 1
ATOM 3476 C C . VAL A 1 419 ? -16.643 -28.547 -2.440 1.00 33.53 419 VAL A C 1
ATOM 3478 O O . VAL A 1 419 ? -17.378 -29.470 -2.768 1.00 33.53 419 VAL A O 1
ATOM 3481 N N . ALA A 1 420 ? -17.100 -27.327 -2.160 1.00 29.48 420 ALA A N 1
ATOM 3482 C CA . ALA A 1 420 ? -18.472 -26.934 -2.469 1.00 29.48 420 ALA A CA 1
ATOM 3483 C C . ALA A 1 420 ? -18.731 -27.166 -3.971 1.00 29.48 420 ALA A C 1
ATOM 3485 O O . ALA A 1 420 ? -18.142 -26.478 -4.805 1.00 29.48 420 ALA A O 1
ATOM 3486 N N . GLU A 1 421 ? -19.526 -28.184 -4.296 1.00 32.78 421 GLU A N 1
ATOM 3487 C CA . GLU A 1 421 ? -20.102 -28.392 -5.622 1.00 32.78 421 GLU A CA 1
ATOM 3488 C C . GLU A 1 421 ? -21.257 -27.401 -5.780 1.00 32.78 421 GLU A C 1
ATOM 3490 O O . GLU A 1 421 ? -22.213 -27.413 -5.007 1.00 32.78 421 GLU A O 1
ATOM 3495 N N . GLU A 1 422 ? -21.135 -26.504 -6.757 1.00 32.22 422 GLU A N 1
ATOM 3496 C CA . GLU A 1 422 ? -22.292 -25.860 -7.369 1.00 32.22 422 GLU A CA 1
ATOM 3497 C C . GLU A 1 422 ? -23.089 -26.967 -8.066 1.00 32.22 422 GLU A C 1
ATOM 3499 O O . GLU A 1 422 ? -22.585 -27.597 -8.999 1.00 32.22 422 GLU A O 1
ATOM 3504 N N . GLU A 1 423 ? -24.311 -27.236 -7.603 1.00 29.91 423 GLU A N 1
ATOM 3505 C CA . GLU A 1 423 ? -25.240 -28.057 -8.371 1.00 29.91 423 GLU A CA 1
ATOM 3506 C C . GLU A 1 423 ? -25.554 -27.346 -9.690 1.00 29.91 423 GLU A C 1
ATOM 3508 O O . GLU A 1 423 ? -26.149 -26.268 -9.743 1.00 29.91 423 GLU A O 1
ATOM 3513 N N . VAL A 1 424 ? -25.119 -27.988 -10.767 1.00 34.88 424 VAL A N 1
ATOM 3514 C CA . VAL A 1 424 ? -25.567 -27.752 -12.130 1.00 34.88 424 VAL A CA 1
ATOM 3515 C C . VAL A 1 424 ? -27.018 -28.219 -12.210 1.00 34.88 424 VAL A C 1
ATOM 3517 O O . VAL A 1 424 ? -27.292 -29.412 -12.089 1.00 34.88 424 VAL A O 1
ATOM 3520 N N . LEU A 1 425 ? -27.952 -27.298 -12.453 1.00 31.27 425 LEU A N 1
ATOM 3521 C CA . LEU A 1 425 ? -29.254 -27.676 -12.997 1.00 31.27 425 LEU A CA 1
ATOM 3522 C C . LEU A 1 425 ? -29.039 -28.105 -14.458 1.00 31.27 425 LEU A C 1
ATOM 3524 O O . LEU A 1 425 ? -29.043 -27.279 -15.372 1.00 31.27 425 LEU A O 1
ATOM 3528 N N . GLU A 1 426 ? -28.834 -29.401 -14.690 1.00 29.81 426 GLU A N 1
ATOM 3529 C CA . GLU A 1 426 ? -29.084 -29.989 -16.005 1.00 29.81 426 GLU A CA 1
ATOM 3530 C C . GLU A 1 426 ? -30.603 -30.065 -16.193 1.00 29.81 426 GLU A C 1
ATOM 3532 O O . GLU A 1 426 ? -31.300 -30.873 -15.580 1.00 29.81 426 GLU A O 1
ATOM 3537 N N . THR A 1 427 ? -31.136 -29.187 -17.041 1.00 30.23 427 THR A N 1
ATOM 3538 C CA . THR A 1 427 ? -32.468 -29.371 -17.614 1.00 30.23 427 THR A CA 1
ATOM 3539 C C . THR A 1 427 ? -32.390 -30.555 -18.573 1.00 30.23 427 THR A C 1
ATOM 3541 O O . THR A 1 427 ? -31.861 -30.453 -19.675 1.00 30.23 427 THR A O 1
ATOM 3544 N N . ILE A 1 428 ? -32.871 -31.717 -18.127 1.00 31.20 428 ILE A N 1
ATOM 3545 C CA . ILE A 1 428 ? -33.034 -32.886 -18.988 1.00 31.20 428 ILE A CA 1
ATOM 3546 C C . ILE A 1 428 ? -34.248 -32.642 -19.883 1.00 31.20 428 ILE A C 1
ATOM 3548 O O . ILE A 1 428 ? -35.388 -32.565 -19.419 1.00 31.20 428 ILE A O 1
ATOM 3552 N N . ASP A 1 429 ? -33.967 -32.545 -21.179 1.00 34.06 429 ASP A N 1
ATOM 3553 C CA . ASP A 1 429 ? -34.914 -32.640 -22.280 1.00 34.06 429 ASP A CA 1
ATOM 3554 C C . ASP A 1 429 ? -35.847 -33.853 -22.121 1.00 34.06 429 ASP A C 1
ATOM 3556 O O . ASP A 1 429 ? -35.466 -35.002 -22.355 1.00 34.06 429 ASP A O 1
ATOM 3560 N N . LEU A 1 430 ? -37.116 -33.595 -21.808 1.00 27.98 430 LEU A N 1
ATOM 3561 C CA . LEU A 1 430 ? -38.216 -34.533 -22.029 1.00 27.98 430 LEU A CA 1
ATOM 3562 C C . LEU A 1 430 ? -39.115 -33.995 -23.142 1.00 27.98 430 LEU A C 1
ATOM 3564 O O . LEU A 1 430 ? -40.204 -33.482 -22.900 1.00 27.98 430 LEU A O 1
ATOM 3568 N N . ALA A 1 431 ? -38.666 -34.143 -24.387 1.00 29.41 431 ALA A N 1
ATOM 3569 C CA . ALA A 1 431 ? -39.541 -34.043 -25.550 1.00 29.41 431 ALA A CA 1
ATOM 3570 C C . ALA A 1 431 ? -39.019 -34.894 -26.717 1.00 29.41 431 ALA A C 1
ATOM 3572 O O . ALA A 1 431 ? -38.367 -34.393 -27.628 1.00 29.41 431 ALA A O 1
ATOM 3573 N N . LYS A 1 432 ? -39.343 -36.193 -26.701 1.00 27.64 432 LYS A N 1
ATOM 3574 C CA . LYS A 1 432 ? -39.557 -37.024 -27.902 1.00 27.64 432 LYS A CA 1
ATOM 3575 C C . LYS A 1 432 ? -40.346 -38.282 -27.520 1.00 27.64 432 LYS A C 1
ATOM 3577 O O . LYS A 1 432 ? -39.792 -39.347 -27.283 1.00 27.64 432 LYS A O 1
ATOM 3582 N N . GLY A 1 433 ? -41.666 -38.123 -27.464 1.00 26.45 433 GLY A N 1
ATOM 3583 C CA . GLY A 1 433 ? -42.649 -39.202 -27.513 1.00 26.45 433 GLY A CA 1
ATOM 3584 C C . GLY A 1 433 ? -43.590 -38.930 -28.684 1.00 26.45 433 GLY A C 1
ATOM 3585 O O . GLY A 1 433 ? -44.198 -37.869 -28.765 1.00 26.45 433 GLY A O 1
ATOM 3586 N N . SER A 1 434 ? -43.615 -39.852 -29.637 1.00 26.59 434 SER A N 1
ATOM 3587 C CA . SER A 1 434 ? -44.378 -39.832 -30.884 1.00 26.59 434 SER A CA 1
ATOM 3588 C C . SER A 1 434 ? -45.896 -39.969 -30.690 1.00 26.59 434 SER A C 1
ATOM 3590 O O . SER A 1 434 ? -46.305 -40.769 -29.855 1.00 26.59 434 SER A O 1
ATOM 3592 N N . LEU A 1 435 ? -46.660 -39.341 -31.608 1.00 26.80 435 LEU A N 1
ATOM 3593 C CA . LEU A 1 435 ? -48.087 -39.568 -31.952 1.00 26.80 435 LEU A CA 1
ATOM 3594 C C . LEU A 1 435 ? -49.071 -39.055 -30.873 1.00 26.80 435 LEU A C 1
ATOM 3596 O O . LEU A 1 435 ? -48.948 -39.404 -29.714 1.00 26.80 435 LEU A O 1
ATOM 3600 N N . THR A 1 436 ? -50.061 -38.193 -31.121 1.00 27.00 436 THR A N 1
ATOM 3601 C CA . THR A 1 436 ? -50.951 -37.970 -32.276 1.00 27.00 436 THR A CA 1
ATOM 3602 C C . THR A 1 436 ? -51.480 -36.524 -32.274 1.00 27.00 436 THR A C 1
ATOM 3604 O O . THR A 1 436 ? -51.795 -35.981 -31.218 1.00 27.00 436 THR A O 1
ATOM 3607 N N . LYS A 1 437 ? -51.636 -35.918 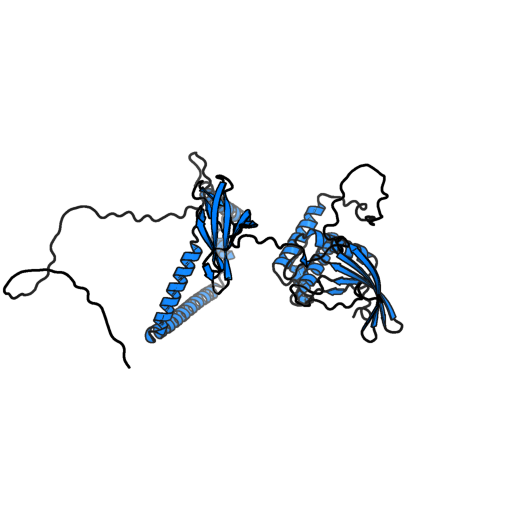-33.456 1.00 27.88 437 LYS A N 1
ATOM 3608 C CA . LYS A 1 437 ? -52.295 -34.614 -33.675 1.00 27.88 437 LYS A CA 1
ATOM 3609 C C . LYS A 1 437 ? -53.820 -34.734 -33.480 1.00 27.88 437 LYS A C 1
ATOM 3611 O O . LYS A 1 437 ? -54.403 -35.620 -34.102 1.00 27.88 437 LYS A O 1
ATOM 3616 N N . PRO A 1 438 ? -54.478 -33.794 -32.779 1.00 25.69 438 PRO A N 1
ATOM 3617 C CA . PRO A 1 438 ? -55.791 -33.308 -33.170 1.00 25.69 438 PRO A CA 1
ATOM 3618 C C . PRO A 1 438 ? -55.687 -31.876 -33.716 1.00 25.69 438 PRO A C 1
ATOM 3620 O O . PRO A 1 438 ? -54.806 -31.096 -33.360 1.00 25.69 438 PRO A O 1
ATOM 3623 N N . GLU A 1 439 ? -56.559 -31.599 -34.670 1.00 29.00 439 GLU A N 1
ATOM 3624 C CA . GLU A 1 439 ? -56.508 -30.537 -35.673 1.00 29.00 439 GLU A CA 1
ATOM 3625 C C . GLU A 1 439 ? -56.644 -29.100 -35.131 1.00 29.00 439 GLU A C 1
ATOM 3627 O O . GLU A 1 439 ? -57.300 -28.875 -34.110 1.00 29.00 439 GLU A O 1
ATOM 3632 N N . PRO A 1 440 ? -56.103 -28.097 -35.852 1.00 27.59 440 PRO A N 1
ATOM 3633 C CA . PRO A 1 440 ? -56.436 -26.701 -35.622 1.00 27.59 440 PRO A CA 1
ATOM 3634 C C . PRO A 1 440 ? -57.805 -26.383 -36.238 1.00 27.59 440 PRO A C 1
ATOM 3636 O O . PRO A 1 440 ? -58.031 -26.589 -37.428 1.00 27.59 440 PRO A O 1
ATOM 3639 N N . LYS A 1 441 ? -58.715 -25.825 -35.435 1.00 27.38 441 LYS A N 1
ATOM 3640 C CA . LYS A 1 441 ? -59.886 -25.114 -35.953 1.00 27.38 441 LYS A CA 1
ATOM 3641 C C . LYS A 1 441 ? -59.470 -23.690 -36.315 1.00 27.38 441 LYS A C 1
ATOM 3643 O O . LYS A 1 441 ? -59.356 -22.844 -35.432 1.00 27.38 441 LYS A O 1
ATOM 3648 N N . SER A 1 442 ? -59.327 -23.412 -37.600 1.00 29.14 442 SER A N 1
ATOM 3649 C CA . SER A 1 442 ? -59.741 -22.127 -38.156 1.00 29.14 442 SER A CA 1
ATOM 3650 C C . SER A 1 442 ? -60.610 -22.420 -39.369 1.00 29.14 442 SER A C 1
ATOM 3652 O O . SER A 1 442 ? -60.304 -23.320 -40.143 1.00 29.14 442 SER A O 1
ATOM 3654 N N . ASP A 1 443 ? -61.756 -21.750 -39.453 1.00 29.95 443 ASP A N 1
ATOM 3655 C CA . ASP A 1 443 ? -62.147 -20.975 -40.632 1.00 29.95 443 ASP A CA 1
ATOM 3656 C C . ASP A 1 443 ? -63.640 -20.654 -40.580 1.00 29.95 443 ASP A C 1
ATOM 3658 O O . ASP A 1 443 ? -64.513 -21.524 -40.572 1.00 29.95 443 ASP A O 1
ATOM 3662 N N . ILE A 1 444 ? -63.930 -19.355 -40.621 1.00 30.84 444 ILE A N 1
ATOM 3663 C CA . ILE A 1 444 ? -65.115 -18.858 -41.303 1.00 30.84 444 ILE A CA 1
ATOM 3664 C C . ILE A 1 444 ? -64.621 -18.188 -42.589 1.00 30.84 444 ILE A C 1
ATOM 3666 O O . ILE A 1 444 ? -64.048 -17.106 -42.551 1.00 30.84 444 ILE A O 1
ATOM 3670 N N . LYS A 1 445 ? -64.964 -18.866 -43.694 1.00 28.33 445 LYS A N 1
ATOM 3671 C CA . LYS A 1 445 ? -65.220 -18.403 -45.072 1.00 28.33 445 LYS A CA 1
ATOM 3672 C C . LYS A 1 445 ? -64.040 -18.088 -46.007 1.00 28.33 445 LYS A C 1
ATOM 3674 O O . LYS A 1 445 ? -63.380 -17.061 -45.921 1.00 28.33 445 LYS A O 1
ATOM 3679 N N . SER A 1 446 ? -63.937 -18.963 -47.008 1.00 26.17 446 SER A N 1
ATOM 3680 C CA . SER A 1 446 ? -63.306 -18.806 -48.324 1.00 26.17 446 SER A CA 1
ATOM 3681 C C . SER A 1 446 ? -64.100 -17.851 -49.246 1.00 26.17 446 SER A C 1
ATOM 3683 O O . SER A 1 446 ? -65.244 -17.503 -48.925 1.00 26.17 446 SER A O 1
ATOM 3685 N N . PRO A 1 447 ? -63.523 -17.420 -50.393 1.00 35.38 447 PRO A N 1
ATOM 3686 C CA . PRO A 1 447 ? -63.705 -18.204 -51.625 1.00 35.38 447 PRO A CA 1
ATOM 3687 C C . PRO A 1 447 ? -62.496 -18.265 -52.597 1.00 35.38 447 PRO A C 1
ATOM 3689 O O . PRO A 1 447 ? -61.812 -17.281 -52.847 1.00 35.38 447 PRO A O 1
ATOM 3692 N N . SER A 1 448 ? -62.310 -19.475 -53.147 1.00 27.64 448 SER A N 1
ATOM 3693 C CA . SER A 1 448 ? -61.965 -19.891 -54.528 1.00 27.64 448 SER A CA 1
ATOM 3694 C C . SER A 1 448 ? -61.083 -19.035 -55.463 1.00 27.64 448 SER A C 1
ATOM 3696 O O . SER A 1 448 ? -61.454 -17.911 -55.789 1.00 27.64 448 SER A O 1
ATOM 3698 N N . CYS A 1 449 ? -60.065 -19.671 -56.071 1.00 27.78 449 CYS A N 1
ATOM 3699 C CA . CYS A 1 449 ? -60.002 -20.111 -57.493 1.00 27.78 449 CYS A CA 1
ATOM 3700 C C . CYS A 1 449 ? -58.575 -20.037 -58.089 1.00 27.78 449 CYS A C 1
ATOM 3702 O O . CYS A 1 449 ? -57.967 -18.984 -57.995 1.00 27.78 449 CYS A O 1
ATOM 3704 N N . PHE A 1 450 ? -58.149 -21.137 -58.750 1.00 29.12 450 PHE A N 1
ATOM 3705 C CA . PHE A 1 450 ? -57.186 -21.300 -59.875 1.00 29.12 450 PHE A CA 1
ATOM 3706 C C . PHE A 1 450 ? -55.866 -20.490 -59.862 1.00 29.12 450 PHE A C 1
ATOM 3708 O O . PHE A 1 450 ? -55.862 -19.289 -59.674 1.00 29.12 450 PHE A O 1
ATOM 3715 N N . GLY A 1 451 ? -54.678 -21.005 -60.165 1.00 28.00 451 GLY A N 1
ATOM 3716 C CA . GLY A 1 451 ? -54.218 -22.201 -60.857 1.00 28.00 451 GLY A CA 1
ATOM 3717 C C . GLY A 1 451 ? -52.751 -21.931 -61.258 1.00 28.00 451 GLY A C 1
ATOM 3718 O O . GLY A 1 451 ? -52.392 -20.799 -61.566 1.00 28.00 451 GLY A O 1
ATOM 3719 N N . GLU A 1 452 ? -51.933 -22.971 -61.149 1.00 24.53 452 GLU A N 1
ATOM 3720 C CA . GLU A 1 452 ? -50.582 -23.234 -61.689 1.00 24.53 452 GLU A CA 1
ATOM 3721 C C . GLU A 1 452 ? -50.223 -22.645 -63.089 1.00 24.53 452 GLU A C 1
ATOM 3723 O O . GLU A 1 452 ? -51.134 -22.175 -63.772 1.00 24.53 452 GLU A O 1
ATOM 3728 N N . PRO A 1 453 ? -48.975 -22.783 -63.629 1.00 40.22 453 PRO A N 1
ATOM 3729 C CA . PRO A 1 453 ? -47.743 -23.377 -63.063 1.00 40.22 453 PRO A CA 1
ATOM 3730 C C . PRO A 1 453 ? -46.380 -22.709 -63.459 1.00 40.22 453 PRO A C 1
ATOM 3732 O O . PRO A 1 453 ? -46.285 -21.845 -64.323 1.00 40.22 453 PRO A O 1
ATOM 3735 N N . SER A 1 454 ? -45.318 -23.250 -62.838 1.00 29.97 454 SER A N 1
ATOM 3736 C CA . SER A 1 454 ? -44.022 -23.707 -63.409 1.00 29.97 454 SER A CA 1
ATOM 3737 C C . SER A 1 454 ? -42.944 -22.773 -63.998 1.00 29.97 454 SER A C 1
ATOM 3739 O O . SER A 1 454 ? -43.156 -22.068 -64.977 1.00 29.97 454 SER A O 1
ATOM 3741 N N . GLU A 1 455 ? -41.723 -23.076 -63.518 1.00 30.95 455 GLU A N 1
ATOM 3742 C CA . GLU A 1 455 ? -40.482 -23.373 -64.273 1.00 30.95 455 GLU A CA 1
ATOM 3743 C C . GLU A 1 455 ? -39.460 -22.250 -64.553 1.00 30.95 455 GLU A C 1
ATOM 3745 O O . GLU A 1 455 ? -39.750 -21.258 -65.203 1.00 30.95 455 GLU A O 1
ATOM 3750 N N . ASN A 1 456 ? -38.260 -22.392 -63.951 1.00 29.22 456 ASN A N 1
ATOM 3751 C CA . ASN A 1 456 ? -36.949 -22.695 -64.588 1.00 29.22 456 ASN A CA 1
ATOM 3752 C C . ASN A 1 456 ? -36.302 -21.465 -65.266 1.00 29.22 456 ASN A C 1
ATOM 3754 O O . ASN A 1 456 ? -36.975 -20.677 -65.898 1.00 29.22 456 ASN A O 1
ATOM 3758 N N . ALA A 1 457 ? -34.997 -21.202 -65.263 1.00 30.53 457 ALA A N 1
ATOM 3759 C CA . ALA A 1 457 ? -33.774 -21.887 -64.862 1.00 30.53 457 ALA A CA 1
ATOM 3760 C C . ALA A 1 457 ? -32.608 -20.867 -65.011 1.00 30.53 457 ALA A C 1
ATOM 3762 O O . ALA A 1 457 ? -32.810 -19.861 -65.676 1.00 30.53 457 ALA A O 1
ATOM 3763 N N . LYS A 1 458 ? -31.417 -21.189 -64.455 1.00 29.69 458 LYS A N 1
ATOM 3764 C CA . LYS A 1 458 ? -30.038 -21.015 -65.014 1.00 29.69 458 LYS A CA 1
ATOM 3765 C C . LYS A 1 458 ? -29.656 -19.642 -65.643 1.00 29.69 458 LYS A C 1
ATOM 3767 O O . LYS A 1 458 ? -30.403 -19.065 -66.402 1.00 29.69 458 LYS A O 1
ATOM 3772 N N . SER A 1 459 ? -28.468 -19.053 -65.516 1.00 30.89 459 SER A N 1
ATOM 3773 C CA . SER A 1 459 ? -27.106 -19.535 -65.269 1.00 30.89 459 SER A CA 1
ATOM 3774 C C . SER A 1 459 ? -26.141 -18.340 -65.387 1.00 30.89 459 SER A C 1
ATOM 3776 O O . SER A 1 459 ? -26.272 -17.576 -66.334 1.00 30.89 459 SER A O 1
ATOM 3778 N N . ASN A 1 460 ? -25.134 -18.317 -64.510 1.00 33.25 460 ASN A N 1
ATOM 3779 C CA . ASN A 1 460 ? -23.727 -17.928 -64.709 1.00 33.25 460 ASN A CA 1
ATOM 3780 C C . ASN A 1 460 ? -23.264 -16.509 -65.144 1.00 33.25 460 ASN A C 1
ATOM 3782 O O . ASN A 1 460 ? -24.029 -15.734 -65.703 1.00 33.25 460 ASN A O 1
ATOM 3786 N N . PRO A 1 461 ? -21.987 -16.180 -64.815 1.00 56.53 461 PRO A N 1
ATOM 3787 C CA . PRO A 1 461 ? -21.433 -14.827 -64.699 1.00 56.53 461 PRO A CA 1
ATOM 3788 C C . PRO A 1 461 ? -20.473 -14.471 -65.848 1.00 56.53 461 PRO A C 1
ATOM 3790 O O . PRO A 1 461 ? -20.043 -15.367 -66.565 1.00 56.53 461 PRO A O 1
ATOM 3793 N N . GLU A 1 462 ? -20.043 -13.208 -65.948 1.00 32.56 462 GLU A N 1
ATOM 3794 C CA . GLU A 1 462 ? -18.848 -12.842 -66.723 1.00 32.56 462 GLU A CA 1
ATOM 3795 C C . GLU A 1 462 ? -18.143 -11.581 -66.192 1.00 32.56 462 GLU A C 1
ATOM 3797 O O . GLU A 1 462 ? -18.762 -10.645 -65.683 1.00 32.56 462 GLU A O 1
ATOM 3802 N N . GLU A 1 463 ? -16.814 -11.640 -66.287 1.00 33.38 463 GLU A N 1
ATOM 3803 C CA . GLU A 1 463 ? -15.799 -10.630 -65.990 1.00 33.38 463 GLU A CA 1
ATOM 3804 C C . GLU A 1 463 ? -15.783 -9.489 -67.026 1.00 33.38 463 GLU A C 1
ATOM 3806 O O . GLU A 1 463 ? -16.279 -9.636 -68.139 1.00 33.38 463 GLU A O 1
ATOM 3811 N N . GLY A 1 464 ? -15.110 -8.377 -66.712 1.00 31.48 464 GLY A N 1
ATOM 3812 C CA . GLY A 1 464 ? -14.755 -7.378 -67.724 1.00 31.48 464 GLY A CA 1
ATOM 3813 C C . GLY A 1 464 ? -14.012 -6.170 -67.165 1.00 31.48 464 GLY A C 1
ATOM 3814 O O . GLY A 1 464 ? -14.565 -5.379 -66.412 1.00 31.48 464 GLY A O 1
ATOM 3815 N N . SER A 1 465 ? -12.739 -6.060 -67.528 1.00 30.91 465 SER A N 1
ATOM 3816 C CA . SER A 1 465 ? -11.755 -5.064 -67.113 1.00 30.91 465 SER A CA 1
ATOM 3817 C C . SER A 1 465 ? -11.829 -3.721 -67.864 1.00 30.91 465 SER A C 1
ATOM 3819 O O . SER A 1 465 ? -12.437 -3.623 -68.924 1.00 30.91 465 SER A O 1
ATOM 3821 N N . SER A 1 466 ? -11.014 -2.782 -67.357 1.00 33.44 466 SER A N 1
ATOM 3822 C CA . SER A 1 466 ? -10.188 -1.766 -68.051 1.00 33.44 466 SER A CA 1
ATOM 3823 C C . SER A 1 466 ? -10.746 -0.385 -68.453 1.00 33.44 466 SER A C 1
ATOM 3825 O O . SER A 1 466 ? -11.751 -0.269 -69.142 1.00 33.44 466 SER A O 1
ATOM 3827 N N . ASP A 1 467 ? -9.918 0.607 -68.074 1.00 36.59 467 ASP A N 1
ATOM 3828 C CA . ASP A 1 467 ? -9.677 1.957 -68.622 1.00 36.59 467 ASP A CA 1
ATOM 3829 C C . ASP A 1 467 ? -10.783 3.022 -68.395 1.00 36.59 467 ASP A C 1
ATOM 3831 O O . ASP A 1 467 ? -11.964 2.724 -68.370 1.00 36.59 467 ASP A O 1
ATOM 3835 N N . ASP A 1 468 ? -10.521 4.308 -68.133 1.00 42.94 468 ASP A N 1
ATOM 3836 C CA . ASP A 1 468 ? -9.391 5.141 -68.535 1.00 42.94 468 ASP A CA 1
ATOM 3837 C C . ASP A 1 468 ? -9.321 6.461 -67.718 1.00 42.94 468 ASP A C 1
ATOM 3839 O O . ASP A 1 468 ? -10.278 6.887 -67.067 1.00 42.94 468 ASP A O 1
ATOM 3843 N N . LYS A 1 469 ? -8.167 7.133 -67.777 1.00 46.84 469 LYS A N 1
ATOM 3844 C CA . LYS A 1 469 ? -7.857 8.436 -67.154 1.00 46.84 469 LYS A CA 1
ATOM 3845 C C . LYS A 1 469 ? -8.419 9.634 -67.942 1.00 46.84 469 LYS A C 1
ATOM 3847 O O . LYS A 1 469 ? -8.158 9.739 -69.133 1.00 46.84 469 LYS A O 1
ATOM 3852 N N . ARG A 1 470 ? -8.967 10.629 -67.226 1.00 47.41 470 ARG A N 1
ATOM 3853 C CA . ARG A 1 470 ? -8.899 12.116 -67.394 1.00 47.41 470 ARG A CA 1
ATOM 3854 C C . ARG A 1 470 ? -10.162 12.691 -66.736 1.00 47.41 470 ARG A C 1
ATOM 3856 O O . ARG A 1 470 ? -11.248 12.185 -66.968 1.00 47.41 470 ARG A O 1
ATOM 3863 N N . THR A 1 471 ? -10.106 13.699 -65.874 1.00 50.25 471 THR A N 1
ATOM 3864 C CA . THR A 1 471 ? -9.504 15.027 -66.057 1.00 50.25 471 THR A CA 1
ATOM 3865 C C . THR A 1 471 ? -9.298 15.673 -64.695 1.00 50.25 471 THR A C 1
ATOM 3867 O O . THR A 1 471 ? -10.094 15.343 -63.787 1.00 50.25 471 THR A O 1
#

Foldseek 3Di:
DCLVQVAQEEEEEEDCDAPNDGLHDDPAQDPPDPARWDDDPQKIKHWPDWDDDPFWIKTWIWIDGPPDTGIHIYIYGDQQHPPAGRPDLVSLVVSLVVVVVVCVVDPGDYHYAYRVCAASVLLSVLLNVLVVCVVPDVDDDSVVSSVVVCVVPNCHNPDPNSSVSSVVNSVCVVVVVVPDPPPPPPPPDPPVDDDDDDDDDDDPPDDDPDDPDDDDPPPDDPVPDDDPDDDLWDKDWDKDWACAWKAFPPPRDIRHTGHIFRKIKTFDPPDDDVNHTKIKIWGADPPPRDTWIWIQDPVVRDIGTDDGIGGDDPPVVVVVVVVVVVVVVVVVVCVVDVVVVVVVVVVVVVVVVVVVVVVVVVVVVCVVCVPPPPVVVVCVVPVDDDPVNVVVVVVVVVVVVVCCVPPVPDDDDDDDDDDDDDDDPPPDDDDDDDDDDDDDDDDDDDDDDDDDDDDYDDDDDDDDDDDDDDD

Radius of gyration: 39.15 Å; chains: 1; bounding box: 112×78×104 Å

Organism: Phlebotomus papatasi (NCBI:txid29031)

Sequence (471 aa):
MILQCNVKRIVMLTLLREDDKVKCYGYYPMMNMKNKSIQFKDIFIHLESESEFSIYKKRIFLVKRGDIEKRVSQYHFTKWPDHGCPQNPTDLIEFTRMYQIEKKNSSSPTVVHCSAGVGRTGTFIGLDIIMQTLKTRKSINIYEIVRQLRNERMKMVQTFHQYSLLYQCAYILVNKTSSMRWSKKSVLSRRLTRIPQTPSNSTRKMSERKVLNKYYPPDFDPSKIPRMKLAKNRQYTVRLMAPFNMRCVTCGEYIYKGKKFNARKEDVENETYLGIRIYRFYIKCTRC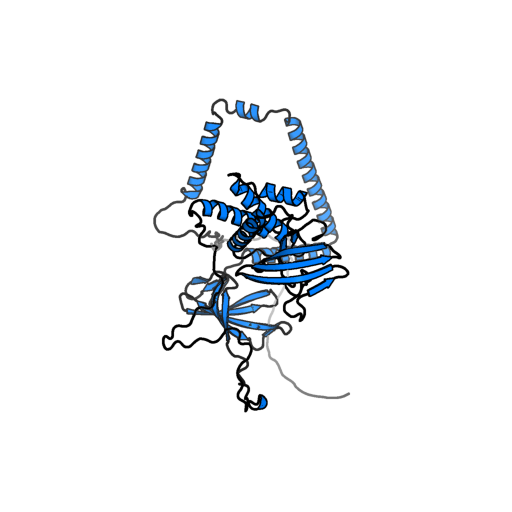LQEISFKTDPRNTDYEIEAGATRNFMALKLAEEQARKEEEELREEEANNPMKLLENRTQQSRNEIELLESLEELKDLNRRQQTVDYEQMLQQYDTAETAREREERLARLDEEYIKTVAFGSAPSASGSKIVAEEEVLETIDLAKGSLTKPEPKSDIKSPSCFGEPSENAKSNPEEGSSDDKRT